Protein AF-0000000082060138 (afdb_homodimer)

Secondary structure (DSSP, 8-state):
--------------------------------------EEEEEEEETTEEEEEEE-SS--EEEEEE--------------PPPPEEEEE-TT-TT-EEEEEEEEETTTTEEEEEEEES-SSS-SS--EEEEEEESSTTSS-PPPEE-HHHHT-SS-EE-SEE-EE--SSSSTT-EEEEEE--GGG-EEEEEEESSTTS--EEEEEEE-BSTTS---TT-B-EEEEEEEE-TTS-EEEEEEETT--SSSEEEEEEESSTTS---GGG-EEEEEEE-SS---EEEEETTEEEEEEE--SSSSEEEEEEEEESSSTT-BPPPEEEEEEEEEEEEEEEE--TTS--EEEEEEEE-SSSTTSEEEEEEEE--S--/--------------------------------------EEEEEEEETTEEEEEEE-SS--EEEEEE-------SS-----PPPPEES---TT-TT-EEEEEEEEETTTTEEEEEEEES-SSS-SS--EEEEEEESSTTSS-PPPEE-HHHHT-SS-EE-SEE-EE--SSSSTT-EEEEEE--GGG-EEEEEEESSTTS--EEEEEEE-BSTTS---TT-B-EEEEEEEE-TTS-EEEEEEETT--SSSEEEEEEESSTTS---GGG-EEEEEEE-SS---EEEEETTEEEEEEE--SSSSEEEEEEEEESSSTT-B---EEEEEEEEEEEEEEEE--TTS--EEEEEEEE-SSSTTSEEEEEEEE--S--

Solvent-accessible surface area (backbone atoms only — not comparable to full-atom values): 38234 Å² total; per-residue (Å²): 134,88,81,85,91,88,76,84,71,82,72,77,81,73,84,80,82,76,82,80,79,78,81,73,77,81,73,74,82,75,73,88,76,66,94,24,58,30,50,44,39,15,32,34,51,49,93,37,23,40,34,36,34,28,44,18,93,69,66,32,25,33,27,34,30,36,30,62,70,63,78,58,88,80,86,79,88,74,82,63,70,48,80,71,43,69,76,47,68,47,53,86,46,82,59,26,62,39,56,18,21,29,34,57,42,80,89,76,50,33,36,38,40,34,33,14,30,32,54,74,71,91,55,105,56,72,46,35,28,34,36,32,42,15,76,60,72,67,76,49,67,48,74,77,39,78,40,30,76,66,42,69,46,73,33,42,32,32,12,36,12,38,29,44,52,39,83,36,60,54,65,57,65,27,36,38,42,39,12,18,39,44,78,35,60,19,7,37,39,27,34,37,16,86,60,86,68,74,49,57,33,65,44,13,50,40,69,16,49,46,38,73,35,84,74,50,82,32,20,48,36,38,28,36,24,20,48,41,67,38,89,81,23,29,36,37,37,42,18,18,24,68,30,37,36,89,41,42,16,35,36,34,37,37,18,76,61,64,41,55,45,35,52,65,63,50,31,43,72,43,78,85,47,33,22,40,46,52,42,41,15,42,38,62,56,96,61,27,33,37,37,32,32,16,57,21,61,74,46,52,21,27,25,27,40,35,39,19,42,43,90,50,66,84,56,66,50,86,66,44,78,76,39,76,42,22,10,38,30,22,13,38,27,64,46,71,55,87,100,46,64,38,32,37,38,40,36,32,19,26,30,88,84,43,25,35,38,36,70,46,77,46,79,44,75,51,60,84,84,115,138,78,80,83,85,81,84,82,77,86,79,92,79,82,82,80,81,75,83,80,76,79,82,73,78,81,74,76,81,76,74,88,78,65,92,22,60,33,49,46,37,15,31,33,51,50,91,36,24,41,33,37,35,27,44,17,93,69,67,30,24,32,27,35,30,36,29,65,72,64,79,62,87,82,85,81,87,74,81,63,71,48,78,71,42,68,75,48,66,47,54,86,46,81,59,26,61,37,57,17,21,28,32,55,42,79,89,76,50,33,36,37,41,33,30,13,31,32,55,75,72,89,54,104,55,72,45,36,28,34,36,32,42,14,78,60,73,67,75,47,67,50,75,77,39,79,41,29,76,66,41,70,48,73,34,42,31,32,11,36,11,38,29,44,51,38,82,36,60,55,66,57,64,26,36,40,42,38,12,19,37,44,77,34,60,19,7,38,40,27,34,36,16,86,60,88,68,76,50,56,32,64,44,13,52,40,68,14,50,45,37,72,34,84,74,50,83,30,20,49,34,37,28,34,24,21,48,40,65,38,88,83,24,30,35,38,36,42,20,18,23,67,29,38,35,87,42,42,16,36,37,35,36,36,19,77,61,63,41,54,44,35,52,66,63,48,31,46,72,44,78,85,47,33,22,43,46,52,42,40,15,41,40,63,56,96,63,27,34,37,36,32,34,16,57,21,60,75,46,54,22,28,25,27,39,34,40,19,40,42,91,50,66,84,56,66,50,87,66,44,77,76,39,76,42,22,10,38,30,24,14,37,29,64,47,71,54,88,99,46,65,39,33,38,38,40,36,33,20,26,30,86,84,42,26,35,38,38,73,49,78,46,79,44,74,50,63,84,85,115

Radius of gyration: 33.24 Å; Cα contacts (8 Å, |Δi|>4): 2089; chains: 2; bounding box: 100×108×86 Å

InterPro domains:
  IPR011040 Sialidase [PF13088] (74-332)
  IPR026856 Sialidase family [PTHR10628] (74-368)
  IPR036278 Sialidase superfamily [SSF50939] (77-366)

Sequence (740 aa):
YLGLDPQAPDGPLSPGICPQAPCCPLVCPLQPAPTAQGVLNLLAPVVSQLLWVRAPAGLRGLRVRSEGHRQSRLSRPGATWSPSSFIVDDGSRVDGLNLGAVVVDRANGSVFLFYALCIHQPQPCVSSTMLIRSRDDGLSWSRPRNLSQEIGLDRFAPGPGLGIQKHYEPRTGRLIVCGHRTLDLDGIYCLLSDDQGENWRLGGALRGIPYGRPKLAHDFNPDECQPYELPDGSLVINARNQNFYHCPCRILARSWDAGETLPPEAVTFDPTLVDPAVAAGAVVTRGLVFFSNPANDTHRMNLTLRWSSAKDPSWWQRPLQVWAGPSGYSSLDVLEPPREPPTLYLIYEKGRSQSIESISLVKISLSGSLYLGLDPQAPDGPLSPGICPQAPCCPLVCPLQPAPTAQGVLNLLAPVVSQLLWVRAPAGLRGLRVRSEGHRQSRLSRPGATWSPSSFIVDDGSRVDGLNLGAVVVDRANGSVFLFYALCIHQPQPCVSSTMLIRSRDDGLSWSRPRNLSQEIGLDRFAPGPGLGIQKHYEPRTGRLIVCGHRTLDLDGIYCLLSDDQGENWRLGGALRGIPYGRPKLAHDFNPDECQPYELPDGSLVINARNQNFYHCPCRILARSWDAGETLPPEAVTFDPTLVDPAVAAGAVVTRGLVFFSNPANDTHRMNLTLRWSSAKDPSWWQRPLQVWAGPSGYSSLDVLEPPREPPTLYLIYEKGRSQSIESISLVKISLSGSL

Organism: Chelonoidis abingdonii (NCBI:txid106734)

Foldseek 3Di:
DDDDDDDDCPDPPPPDPPDPPDPPPPPDPDPDFPQQLWDFAEFADDPQKGFTQTCDPAQAFGWIFGQPPPPPVDDDPPSDTDDIDGPDHQDNDDQAWDAWEWEAQPVQGKIKIWIWGPLDDDDPDFIWIWIWMDRPNPPDIDDIDTCCVQAVDGSWGWARYYWYAFCDDDLHRKIKIWFFHDQLATWIWIWIDSPRPPGIYTAAIDTWPPHNDHDDAQTAGWGRWDWEAFPLRKIWIWTFRQRQHPHQFIKIWIGPHNRNYTDPVRIDTQNQGHAQRARKEWYDDPQKIKIWAQRHSHAQFFIKIWMDGSVDGNDIDDIDGPGGGHWGHKYKYWDDDDPAAIKIKMWTAPDHHHRRRDIDIDIDGPPPPD/DDDDDDDDDDDDDDPDPPDPPDPPPPPDDPPDFDQQLWDFFEFADDPQKGFTQTCDPAQAFGWIFGQPPPPPPDDDPPSDTDDTDGQDHQDNDDQAWDAWEWEAQPVQGKIKIWIWGPLDDDDPDFIFIWIWMDRPNPPDIDDIDTCCVQAVDGSWGWARYYWYAFCDDDLHRKIWTWFFHDQLATWIWIWIDSPRPPGIYTAAIDTWPPHNDHDDAQGAGWGRWDWEAFPLRKIWIWTFRQRQHPHQFIKIWIGPHNRNYTDPVRIDTQNQGHAQRARKEWYDDPQKIKIWAQRHSHAQFFIKIWMDGSVDGNDIDDIDGPGGGHWGHKYKYWDDDDPAAIKIKMWTAPDHHHRRSHIDIDIDGPPPPD

Nearest PDB structures (foldseek):
  8du5-assembly1_B  TM=9.172E-01  e=7.300E-39  Mus musculus
  4nc5-assembly1_A  TM=7.737E-01  e=4.304E-18  Homo sapiens
  7pi2-assembly4_J  TM=4.999E-01  e=1.779E-05  Plasmodium falciparum 3D7
  8an0-assembly1_A  TM=4.804E-01  e=7.717E-05  Mycobacterium tuberculosis H37Rv
  6mpv-assembly1_A  TM=5.357E-01  e=2.234E-04  Plasmodium falciparum 3D7

Structure (mmCIF, N/CA/C/O backbone):
data_AF-0000000082060138-model_v1
#
loop_
_entity.id
_entity.type
_entity.pdbx_description
1 polymer Sialidase-1
#
loop_
_atom_site.group_PDB
_atom_site.id
_atom_site.type_symbol
_atom_site.label_atom_id
_atom_site.label_alt_id
_atom_site.label_comp_id
_atom_site.label_asym_id
_atom_site.label_entity_id
_atom_site.label_seq_id
_atom_site.pdbx_PDB_ins_code
_atom_site.Cartn_x
_atom_site.Cartn_y
_atom_site.Cartn_z
_atom_site.occupancy
_atom_site.B_iso_or_equiv
_atom_site.auth_seq_id
_atom_site.auth_comp_id
_atom_site.auth_asym_id
_atom_site.auth_atom_id
_atom_site.pdbx_PDB_model_num
ATOM 1 N N . TYR A 1 1 ? -35.281 39.844 -51.938 1 17.16 1 TYR A N 1
ATOM 2 C CA . TYR A 1 1 ? -35.688 41.219 -51.781 1 17.16 1 TYR A CA 1
ATOM 3 C C . TYR A 1 1 ? -35.438 41.719 -50.344 1 17.16 1 TYR A C 1
ATOM 5 O O . TYR A 1 1 ? -34.938 42.812 -50.156 1 17.16 1 TYR A O 1
ATOM 13 N N . LEU A 1 2 ? -36.281 41.156 -49.469 1 16.66 2 LEU A N 1
ATOM 14 C CA . LEU A 1 2 ? -37.031 42.031 -48.562 1 16.66 2 LEU A CA 1
ATOM 15 C C . LEU A 1 2 ? -36.094 42.781 -47.625 1 16.66 2 LEU A C 1
ATOM 17 O O . LEU A 1 2 ? -35.031 42.281 -47.312 1 16.66 2 LEU A O 1
ATOM 21 N N . GLY A 1 3 ? -36.625 43.75 -46.969 1 16.3 3 GLY A N 1
ATOM 22 C CA . GLY A 1 3 ? -36.531 45.125 -46.5 1 16.3 3 GLY A CA 1
ATOM 23 C C . GLY A 1 3 ? -35.812 45.281 -45.188 1 16.3 3 GLY A C 1
ATOM 24 O O . GLY A 1 3 ? -34.875 46.094 -45.062 1 16.3 3 GLY A O 1
ATOM 25 N N . LEU A 1 4 ? -36.562 45.094 -44.031 1 16.83 4 LEU A N 1
ATOM 26 C CA . LEU A 1 4 ? -36.875 46.156 -43.094 1 16.83 4 LEU A CA 1
ATOM 27 C C . LEU A 1 4 ? -35.688 46.438 -42.156 1 16.83 4 LEU A C 1
ATOM 29 O O . LEU A 1 4 ? -34.781 45.594 -42.031 1 16.83 4 LEU A O 1
ATOM 33 N N . ASP A 1 5 ? -35.969 46.938 -40.875 1 17.44 5 ASP A N 1
ATOM 34 C CA . ASP A 1 5 ? -35.844 48.188 -40.188 1 17.44 5 ASP A CA 1
ATOM 35 C C . ASP A 1 5 ? -34.625 48.188 -39.25 1 17.44 5 ASP A C 1
ATOM 37 O O . ASP A 1 5 ? -34.094 47.125 -38.906 1 17.44 5 ASP A O 1
ATOM 41 N N . PRO A 1 6 ? -34.719 48.969 -37.969 1 19.34 6 PRO A N 1
ATOM 42 C CA . PRO A 1 6 ? -34.031 50.125 -37.469 1 19.34 6 PRO A CA 1
ATOM 43 C C . PRO A 1 6 ? -32.906 49.781 -36.5 1 19.34 6 PRO A C 1
ATOM 45 O O . PRO A 1 6 ? -31.766 50.25 -36.656 1 19.34 6 PRO A O 1
ATOM 48 N N . GLN A 1 7 ? -33.312 49.344 -35.188 1 16.16 7 GLN A N 1
ATOM 49 C CA . GLN A 1 7 ? -33.25 50.25 -34.031 1 16.16 7 GLN A CA 1
ATOM 50 C C . GLN A 1 7 ? -31.906 50.094 -33.312 1 16.16 7 GLN A C 1
ATOM 52 O O . GLN A 1 7 ? -31.297 51.094 -32.938 1 16.16 7 GLN A O 1
ATOM 57 N N . ALA A 1 8 ? -31.672 48.906 -32.5 1 18.36 8 ALA A N 1
ATOM 58 C CA . ALA A 1 8 ? -31.609 49.031 -31.031 1 18.36 8 ALA A CA 1
ATOM 59 C C . ALA A 1 8 ? -30.281 49.625 -30.594 1 18.36 8 ALA A C 1
ATOM 61 O O . ALA A 1 8 ? -29.219 49.188 -31.047 1 18.36 8 ALA A O 1
ATOM 62 N N . PRO A 1 9 ? -30.219 50.812 -29.781 1 19.16 9 PRO A N 1
ATOM 63 C CA . PRO A 1 9 ? -29.125 51.719 -29.5 1 19.16 9 PRO A CA 1
ATOM 64 C C . PRO A 1 9 ? -28.047 51.125 -28.609 1 19.16 9 PRO A C 1
ATOM 66 O O . PRO A 1 9 ? -27.125 51.812 -28.188 1 19.16 9 PRO A O 1
ATOM 69 N N . ASP A 1 10 ? -27.812 49.812 -28.594 1 20.05 10 ASP A N 1
ATOM 70 C CA . ASP A 1 10 ? -27.344 49.375 -27.297 1 20.05 10 ASP A CA 1
ATOM 71 C C . ASP A 1 10 ? -26.047 50.094 -26.891 1 20.05 10 ASP A C 1
ATOM 73 O O . ASP A 1 10 ? -25.047 50.031 -27.625 1 20.05 10 ASP A O 1
ATOM 77 N N . GLY A 1 11 ? -26.219 51.219 -26.172 1 19.11 11 GLY A N 1
ATOM 78 C CA . GLY A 1 11 ? -25.234 52.188 -25.703 1 19.11 11 GLY A CA 1
ATOM 79 C C . GLY A 1 11 ? -24.062 51.562 -24.984 1 19.11 11 GLY A C 1
ATOM 80 O O . GLY A 1 11 ? -24.156 50.406 -24.531 1 19.11 11 GLY A O 1
ATOM 81 N N . PRO A 1 12 ? -22.797 52.031 -25.172 1 21.45 12 PRO A N 1
ATOM 82 C CA . PRO A 1 12 ? -21.422 51.656 -24.859 1 21.45 12 PRO A CA 1
ATOM 83 C C . PRO A 1 12 ? -21.109 51.719 -23.359 1 21.45 12 PRO A C 1
ATOM 85 O O . PRO A 1 12 ? -19.953 51.594 -22.969 1 21.45 12 PRO A O 1
ATOM 88 N N . LEU A 1 13 ? -22.141 51.375 -22.406 1 21.03 13 LEU A N 1
ATOM 89 C CA . LEU A 1 13 ? -21.844 51.969 -21.109 1 21.03 13 LEU A CA 1
ATOM 90 C C . LEU A 1 13 ? -20.406 51.688 -20.688 1 21.03 13 LEU A C 1
ATOM 92 O O . LEU A 1 13 ? -19.938 50.562 -20.828 1 21.03 1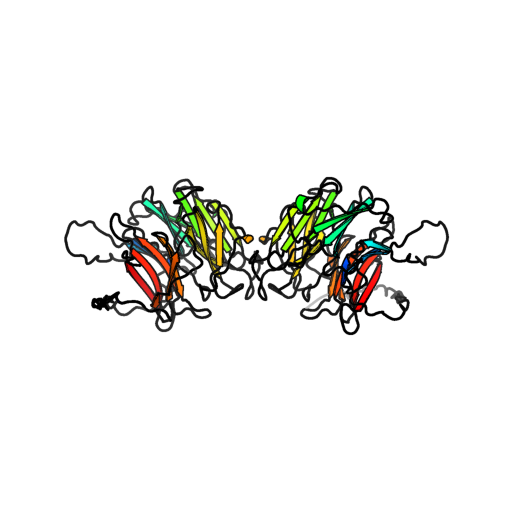3 LEU A O 1
ATOM 96 N N . SER A 1 14 ? -19.5 52.719 -20.469 1 19.16 14 SER A N 1
ATOM 97 C CA . SER A 1 14 ? -18.094 52.969 -20.156 1 19.16 14 SER A CA 1
ATOM 98 C C . SER A 1 14 ? -17.766 52.531 -18.734 1 19.16 14 SER A C 1
ATOM 100 O O . SER A 1 14 ? -17.734 53.344 -17.812 1 19.16 14 SER A O 1
ATOM 102 N N . PRO A 1 15 ? -18.125 51.312 -18.156 1 23.41 15 PRO A N 1
ATOM 103 C CA . PRO A 1 15 ? -18.062 51.375 -16.703 1 23.41 15 PRO A CA 1
ATOM 104 C C . PRO A 1 15 ? -16.688 51.844 -16.203 1 23.41 15 PRO A C 1
ATOM 106 O O . PRO A 1 15 ? -15.688 51.719 -16.906 1 23.41 15 PRO A O 1
ATOM 109 N N . GLY A 1 16 ? -16.594 52.844 -15.227 1 19.84 16 GLY A N 1
ATOM 110 C CA . GLY A 1 16 ? -15.625 53.562 -14.422 1 19.84 16 GLY A CA 1
ATOM 111 C C . GLY A 1 16 ? -14.703 52.656 -13.641 1 19.84 16 GLY A C 1
ATOM 112 O O . GLY A 1 16 ? -15.148 51.656 -13.07 1 19.84 16 GLY A O 1
ATOM 113 N N . ILE A 1 17 ? -13.312 52.562 -13.891 1 21.61 17 ILE A N 1
ATOM 114 C CA . ILE A 1 17 ? -12.117 51.875 -13.453 1 21.61 17 ILE A CA 1
ATOM 115 C C . ILE A 1 17 ? -11.852 52.156 -11.977 1 21.61 17 ILE A C 1
ATOM 117 O O . ILE A 1 17 ? -11.555 53.281 -11.609 1 21.61 17 ILE A O 1
ATOM 121 N N . CYS A 1 18 ? -12.742 51.781 -10.977 1 21.67 18 CYS A N 1
ATOM 122 C CA . CYS A 1 18 ? -12.391 52.188 -9.625 1 21.67 18 CYS A CA 1
ATOM 123 C C . CYS A 1 18 ? -10.953 51.812 -9.289 1 21.67 18 CYS A C 1
ATOM 125 O O . CYS A 1 18 ? -10.477 50.75 -9.664 1 21.67 18 CYS A O 1
ATOM 127 N N . PRO A 1 19 ? -10.094 52.812 -8.82 1 21.5 19 PRO A N 1
ATOM 128 C CA . PRO A 1 19 ? -8.672 52.719 -8.477 1 21.5 19 PRO A CA 1
ATOM 129 C C . PRO A 1 19 ? -8.383 51.688 -7.379 1 21.5 19 PRO A C 1
ATOM 131 O O . PRO A 1 19 ? -9.102 51.656 -6.379 1 21.5 19 PRO A O 1
ATOM 134 N N . GLN A 1 20 ? -7.914 50.5 -7.691 1 20.61 20 GLN A N 1
ATOM 135 C CA . GLN A 1 20 ? -7.539 49.406 -6.809 1 20.61 20 GLN A CA 1
ATOM 136 C C . GLN A 1 20 ? -6.5 49.844 -5.785 1 20.61 20 GLN A C 1
ATOM 138 O O . GLN A 1 20 ? -5.418 50.312 -6.152 1 20.61 20 GLN A O 1
ATOM 143 N N . ALA A 1 21 ? -6.859 50.406 -4.562 1 23.55 21 ALA A N 1
ATOM 144 C CA . ALA A 1 21 ? -5.945 50.844 -3.51 1 23.55 21 ALA A CA 1
ATOM 145 C C . ALA A 1 21 ? -4.949 49.75 -3.168 1 23.55 21 ALA A C 1
ATOM 147 O O . ALA A 1 21 ? -5.316 48.562 -3.092 1 23.55 21 ALA A O 1
ATOM 148 N N . PRO A 1 22 ? -3.584 49.938 -3.275 1 24.55 22 PRO A N 1
ATOM 149 C CA . PRO A 1 22 ? -2.449 49.062 -3.025 1 24.55 22 PRO A CA 1
ATOM 150 C C . PRO A 1 22 ? -2.363 48.594 -1.568 1 24.55 22 PRO A C 1
ATOM 152 O O . PRO A 1 22 ? -2.48 49.406 -0.656 1 24.55 22 PRO A O 1
ATOM 155 N N . CYS A 1 23 ? -2.992 47.562 -1.108 1 22.14 23 CYS A N 1
ATOM 156 C CA . CYS A 1 23 ? -2.855 47.062 0.259 1 22.14 23 CYS A CA 1
ATOM 157 C C . CYS A 1 23 ? -1.388 46.938 0.64 1 22.14 23 CYS A C 1
ATOM 159 O O . CYS A 1 23 ? -0.656 46.156 0.017 1 22.14 23 CYS A O 1
ATOM 161 N N . CYS A 1 24 ? -0.645 47.969 1.013 1 21.02 24 CYS A N 1
ATOM 162 C CA . CYS A 1 24 ? 0.744 47.969 1.46 1 21.02 24 CYS A CA 1
ATOM 163 C C . CYS A 1 24 ? 0.945 47 2.627 1 21.02 24 CYS A C 1
ATOM 165 O O . CYS A 1 24 ? 0.271 47.125 3.652 1 21.02 24 CYS A O 1
ATOM 167 N N . PRO A 1 25 ? 1.435 45.812 2.449 1 25.62 25 PRO A N 1
ATOM 168 C CA . PRO A 1 25 ? 1.792 44.938 3.568 1 25.62 25 PRO A CA 1
ATOM 169 C C . PRO A 1 25 ? 2.814 45.562 4.508 1 25.62 25 PRO A C 1
ATOM 171 O O . PRO A 1 25 ? 3.844 46.062 4.055 1 25.62 25 PRO A O 1
ATOM 174 N N . LEU A 1 26 ? 2.41 46.312 5.438 1 23.03 26 LEU A N 1
ATOM 175 C CA . LEU A 1 26 ? 3.34 46.844 6.422 1 23.03 26 LEU A CA 1
ATOM 176 C C . LEU A 1 26 ? 4.238 45.75 6.984 1 23.03 26 LEU A C 1
ATOM 178 O O . LEU A 1 26 ? 3.752 44.812 7.633 1 23.03 26 LEU A O 1
ATOM 182 N N . VAL A 1 27 ? 5.391 45.438 6.363 1 25.67 27 VAL A N 1
ATOM 183 C CA . VAL A 1 27 ? 6.469 44.562 6.82 1 25.67 27 VAL A CA 1
ATOM 184 C C . VAL A 1 27 ? 7.199 45.219 7.992 1 25.67 27 VAL A C 1
ATOM 186 O O . VAL A 1 27 ? 7.77 46.281 7.848 1 25.67 27 VAL A O 1
ATOM 189 N N . CYS A 1 28 ? 6.738 45.156 9.164 1 24.16 28 CYS A N 1
ATOM 190 C CA . CYS A 1 28 ? 7.574 45.656 10.25 1 24.16 28 CYS A CA 1
ATOM 191 C C . CYS A 1 28 ? 8.953 45.031 10.219 1 24.16 28 CYS A C 1
ATOM 193 O O . CYS A 1 28 ? 9.078 43.812 10.047 1 24.16 28 CYS A O 1
ATOM 195 N N . PRO A 1 29 ? 10.016 45.75 10.039 1 26.64 29 PRO A N 1
ATOM 196 C CA . PRO A 1 29 ? 11.414 45.312 9.984 1 26.64 29 PRO A CA 1
ATOM 197 C C . PRO A 1 29 ? 11.852 44.562 11.242 1 26.64 29 PRO A C 1
ATOM 199 O O . PRO A 1 29 ? 11.797 45.094 12.344 1 26.64 29 PRO A O 1
ATOM 202 N N . LEU A 1 30 ? 11.547 43.219 11.383 1 26.31 30 LEU A N 1
ATOM 203 C CA . LEU A 1 30 ? 12.148 42.5 12.5 1 26.31 30 LEU A CA 1
ATOM 204 C C . LEU A 1 30 ? 13.664 42.625 12.469 1 26.31 30 LEU A C 1
ATOM 206 O O . LEU A 1 30 ? 14.266 42.688 11.398 1 26.31 30 LEU A O 1
ATOM 210 N N . GLN A 1 31 ? 14.211 43.156 13.539 1 26.14 31 GLN A N 1
ATOM 211 C CA . GLN A 1 31 ? 15.633 43.25 13.852 1 26.14 31 GLN A CA 1
ATOM 212 C C . GLN A 1 31 ? 16.375 41.969 13.469 1 26.14 31 GLN A C 1
ATOM 214 O O . GLN A 1 31 ? 15.781 40.906 13.383 1 26.14 31 GLN A O 1
ATOM 219 N N . PRO A 1 32 ? 17.797 42.094 13.344 1 29.38 32 PRO A N 1
ATOM 220 C CA . PRO A 1 32 ? 18.812 41.188 12.836 1 29.38 32 PRO A CA 1
ATOM 221 C C . PRO A 1 32 ? 18.75 39.812 13.516 1 29.38 32 PRO A C 1
ATOM 223 O O . PRO A 1 32 ? 18.672 39.719 14.742 1 29.38 32 PRO A O 1
ATOM 226 N N . ALA A 1 33 ? 18.266 38.781 12.742 1 29.28 33 ALA A N 1
ATOM 227 C CA . ALA A 1 33 ? 17.969 37.375 13 1 29.28 33 ALA A CA 1
ATOM 228 C C . ALA A 1 33 ? 19.219 36.656 13.492 1 29.28 33 ALA A C 1
ATOM 230 O O . ALA A 1 33 ? 20.25 36.656 12.82 1 29.28 33 ALA A O 1
ATOM 231 N N . PRO A 1 34 ? 19.328 36.531 14.836 1 27.7 34 PRO A N 1
ATOM 232 C CA . PRO A 1 34 ? 20.406 35.594 15.164 1 27.7 34 PRO A CA 1
ATOM 233 C C . PRO A 1 34 ? 20.266 34.25 14.414 1 27.7 34 PRO A C 1
ATOM 235 O O . PRO A 1 34 ? 19.188 33.938 13.883 1 27.7 34 PRO A O 1
ATOM 238 N N . THR A 1 35 ? 21.359 33.438 14.273 1 26.62 35 THR A N 1
ATOM 239 C CA . THR A 1 35 ? 21.703 32.219 13.562 1 26.62 35 THR A CA 1
ATOM 240 C C . THR A 1 35 ? 20.688 31.109 13.859 1 26.62 35 THR A C 1
ATOM 242 O O . THR A 1 35 ? 20.609 30.609 14.984 1 26.62 35 THR A O 1
ATOM 245 N N . ALA A 1 36 ? 19.5 31.203 13.195 1 27.58 36 ALA A N 1
ATOM 246 C CA . ALA A 1 36 ? 18.156 30.625 13.328 1 27.58 36 ALA A CA 1
ATOM 247 C C . ALA A 1 36 ? 18.141 29.156 12.898 1 27.58 36 ALA A C 1
ATOM 249 O O . ALA A 1 36 ? 17.719 28.828 11.789 1 27.58 36 ALA A O 1
ATOM 250 N N . GLN A 1 37 ? 19.109 28.344 13.148 1 26.58 37 GLN A N 1
ATOM 251 C CA . GLN A 1 37 ? 18.953 27.078 12.438 1 26.58 37 GLN A CA 1
ATOM 252 C C . GLN A 1 37 ? 17.734 26.312 12.938 1 26.58 37 GLN A C 1
ATOM 254 O O . GLN A 1 37 ? 17.609 25.094 12.719 1 26.58 37 GLN A O 1
ATOM 259 N N . GLY A 1 38 ? 16.828 26.859 13.906 1 27.39 38 GLY A N 1
ATOM 260 C CA . GLY A 1 38 ? 15.953 25.891 14.562 1 27.39 38 GLY A CA 1
ATOM 261 C C . GLY A 1 38 ? 14.742 25.516 13.734 1 27.39 38 GLY A C 1
ATOM 262 O O . GLY A 1 38 ? 14.375 26.234 12.805 1 27.39 38 GLY A O 1
ATOM 263 N N . VAL A 1 39 ? 14.492 24.219 13.539 1 27.98 39 VAL A N 1
ATOM 264 C CA . VAL A 1 39 ? 13.383 23.625 12.789 1 27.98 39 VAL A CA 1
ATOM 265 C C . VAL A 1 39 ? 12.055 24.062 13.414 1 27.98 39 VAL A C 1
ATOM 267 O O . VAL A 1 39 ? 11.867 23.938 14.625 1 27.98 39 VAL A O 1
ATOM 270 N N . LEU A 1 40 ? 11.352 25.094 12.875 1 28.77 40 LEU A N 1
ATOM 271 C CA . LEU A 1 40 ? 10.086 25.688 13.305 1 28.77 40 LEU A CA 1
ATOM 272 C C . LEU A 1 40 ? 8.922 24.766 12.977 1 28.77 40 LEU A C 1
ATOM 274 O O . LEU A 1 40 ? 8.68 24.438 11.805 1 28.77 40 LEU A O 1
ATOM 278 N N . ASN A 1 41 ? 8.641 23.719 13.789 1 29.03 41 ASN A N 1
ATOM 279 C CA . ASN A 1 41 ? 7.59 22.859 13.25 1 29.03 41 ASN A CA 1
ATOM 280 C C . ASN A 1 41 ? 6.207 23.484 13.43 1 29.03 41 ASN A C 1
ATOM 282 O O . ASN A 1 41 ? 5.41 23.516 12.5 1 29.03 41 ASN A O 1
ATOM 286 N N . LEU A 1 42 ? 5.684 23.391 14.812 1 29 42 LEU A N 1
ATOM 287 C CA . LEU A 1 42 ? 4.254 23.172 15.016 1 29 42 LEU A CA 1
ATOM 288 C C . LEU A 1 42 ? 3.545 24.484 15.328 1 29 42 LEU A C 1
ATOM 290 O O . LEU A 1 42 ? 4.004 25.266 16.172 1 29 42 LEU A O 1
ATOM 294 N N . LEU A 1 43 ? 2.898 25.25 14.344 1 30.41 43 LEU A N 1
ATOM 295 C CA . LEU A 1 43 ? 2.129 26.422 14.742 1 30.41 43 LEU A CA 1
ATOM 296 C C . LEU A 1 43 ? 0.645 26.094 14.852 1 30.41 43 LEU A C 1
ATOM 298 O O . LEU A 1 43 ? 0.074 25.469 13.953 1 30.41 43 LEU A O 1
ATOM 302 N N . ALA A 1 44 ? 0.088 25.688 16.016 1 31.14 44 ALA A N 1
ATOM 303 C CA . ALA A 1 44 ? -1.371 25.75 16.062 1 31.14 44 ALA A CA 1
ATOM 304 C C . ALA A 1 44 ? -1.85 27.078 16.625 1 31.14 44 ALA A C 1
ATOM 306 O O . ALA A 1 44 ? -1.47 27.469 17.734 1 31.14 44 ALA A O 1
ATOM 307 N N . PRO A 1 45 ? -2.379 27.969 15.773 1 30.84 45 PRO A N 1
ATOM 308 C CA . PRO A 1 45 ? -2.934 29.188 16.359 1 30.84 45 PRO A CA 1
ATOM 309 C C . PRO A 1 45 ? -4.195 28.922 17.188 1 30.84 45 PRO A C 1
ATOM 311 O O . PRO A 1 45 ? -5.148 28.328 16.672 1 30.84 45 PRO A O 1
ATOM 314 N N . VAL A 1 46 ? -4.223 28.453 18.391 1 31.27 46 VAL A N 1
ATOM 315 C CA . VAL A 1 46 ? -5.461 28.688 19.125 1 31.27 46 VAL A CA 1
ATOM 316 C C . VAL A 1 46 ? -5.703 30.188 19.281 1 31.27 46 VAL A C 1
ATOM 318 O O . VAL A 1 46 ? -4.797 31 19.047 1 31.27 46 VAL A O 1
ATOM 321 N N . VAL A 1 47 ? -6.707 30.594 20.156 1 31.55 47 VAL A N 1
ATOM 322 C CA . VAL A 1 47 ? -6.809 32.031 20.375 1 31.55 47 VAL A CA 1
ATOM 323 C C . VAL A 1 47 ? -5.426 32.656 20.266 1 31.55 47 VAL A C 1
ATOM 325 O O . VAL A 1 47 ? -5.055 33.188 19.219 1 31.55 47 VAL A O 1
ATOM 328 N N . SER A 1 48 ? -4.949 33.5 21.344 1 33.41 48 SER A N 1
ATOM 329 C CA . SER A 1 48 ? -3.836 34.406 21.484 1 33.41 48 SER A CA 1
ATOM 330 C C . SER A 1 48 ? -2.496 33.688 21.453 1 33.41 48 SER A C 1
ATOM 332 O O . SER A 1 48 ? -1.451 34.281 21.719 1 33.41 48 SER A O 1
ATOM 334 N N . GLN A 1 49 ? -2.562 32.344 21.438 1 33.59 49 GLN A N 1
ATOM 335 C CA . GLN A 1 49 ? -1.234 31.797 21.703 1 33.59 49 GLN A CA 1
ATOM 336 C C . GLN A 1 49 ? -0.696 31.031 20.5 1 33.59 49 GLN A C 1
ATOM 338 O O . GLN A 1 49 ? -1.45 30.344 19.812 1 33.59 49 GLN A O 1
ATOM 343 N N . LEU A 1 50 ? 0.255 31.688 19.953 1 40.38 50 LEU A N 1
ATOM 344 C CA . LEU A 1 50 ? 1.02 30.938 18.953 1 40.38 50 LEU A CA 1
ATOM 345 C C . LEU A 1 50 ? 2.021 30.016 19.625 1 40.38 50 LEU A C 1
ATOM 347 O O . LEU A 1 50 ? 2.809 30.438 20.469 1 40.38 50 LEU A O 1
ATOM 351 N N . LEU A 1 51 ? 1.646 28.734 19.703 1 38.06 51 LEU A N 1
ATOM 352 C CA . LEU A 1 51 ? 2.592 27.75 20.234 1 38.06 51 LEU A CA 1
ATOM 353 C C . LEU A 1 51 ? 3.529 27.25 19.141 1 38.06 51 LEU A C 1
ATOM 355 O O . LEU A 1 51 ? 3.08 26.906 18.047 1 38.06 51 LEU A O 1
ATOM 359 N N . TRP A 1 52 ? 4.793 27.734 19.297 1 40.94 52 TRP A N 1
ATOM 360 C CA . TRP A 1 52 ? 5.773 27.266 18.328 1 40.94 52 TRP A CA 1
ATOM 361 C C . TRP A 1 52 ? 6.797 26.344 19 1 40.94 52 TRP A C 1
ATOM 363 O O . TRP A 1 52 ? 7.242 26.625 20.109 1 40.94 52 TRP A O 1
ATOM 373 N N . VAL A 1 53 ? 6.938 25.125 18.375 1 39.34 53 VAL A N 1
ATOM 374 C CA . VAL A 1 53 ? 7.938 24.203 18.891 1 39.34 53 VAL A CA 1
ATOM 375 C C . VAL A 1 53 ? 9.172 24.219 17.984 1 39.34 53 VAL A C 1
ATOM 377 O O . VAL A 1 53 ? 9.055 24.109 16.766 1 39.34 53 VAL A O 1
ATOM 380 N N . ARG A 1 54 ? 10.281 24.891 18.438 1 38.41 54 ARG A N 1
ATOM 381 C CA . ARG A 1 54 ? 11.5 24.875 17.641 1 38.41 54 ARG A CA 1
ATOM 382 C C . ARG A 1 54 ? 12.547 23.953 18.25 1 38.41 54 ARG A C 1
ATOM 384 O O . ARG A 1 54 ? 12.742 23.953 19.469 1 38.41 54 ARG A O 1
ATOM 391 N N . ALA A 1 55 ? 12.898 22.828 17.531 1 37.12 55 ALA A N 1
ATOM 392 C CA . ALA A 1 55 ? 14.094 22.094 17.953 1 37.12 55 ALA A CA 1
ATOM 393 C C . ALA A 1 55 ? 15.359 22.766 17.438 1 37.12 55 ALA A C 1
ATOM 395 O O . ALA A 1 55 ? 15.711 22.641 16.25 1 37.12 55 ALA A O 1
ATOM 396 N N . PRO A 1 56 ? 15.633 24.016 17.625 1 33.31 56 PRO A N 1
ATOM 397 C CA . PRO A 1 56 ? 16.938 24.438 17.094 1 33.31 56 PRO A CA 1
ATOM 398 C C . PRO A 1 56 ? 18.094 23.625 17.656 1 33.31 56 PRO A C 1
ATOM 400 O O . PRO A 1 56 ? 17.969 23.016 18.719 1 33.31 56 PRO A O 1
ATOM 403 N N . ALA A 1 57 ? 19.172 23.469 16.75 1 32.81 57 ALA A N 1
ATOM 404 C CA . ALA A 1 57 ? 20.531 23.359 17.25 1 32.81 57 ALA A CA 1
ATOM 405 C C . ALA A 1 57 ? 20.859 24.469 18.234 1 32.81 57 ALA A C 1
ATOM 407 O O . ALA A 1 57 ? 21.031 25.625 17.828 1 32.81 57 ALA A O 1
ATOM 408 N N . GLY A 1 58 ? 20.203 24.578 19.406 1 33.84 58 GLY A N 1
ATOM 409 C CA . GLY A 1 58 ? 20.484 25.297 20.641 1 33.84 58 GLY A CA 1
ATOM 410 C C . GLY A 1 58 ? 19.234 25.641 21.422 1 33.84 58 GLY A C 1
ATOM 411 O O . GLY A 1 58 ? 19.281 25.766 22.656 1 33.84 58 GLY A O 1
ATOM 412 N N . LEU A 1 59 ? 18.344 26.516 20.938 1 32.03 59 LEU A N 1
ATOM 413 C CA . LEU A 1 59 ? 17.219 26.875 21.781 1 32.03 59 LEU A CA 1
ATOM 414 C C . LEU A 1 59 ? 16.141 25.812 21.734 1 32.03 59 LEU A C 1
ATOM 416 O O . LEU A 1 59 ? 15.523 25.578 20.688 1 32.03 59 LEU A O 1
ATOM 420 N N . ARG A 1 60 ? 16.344 24.719 22.438 1 36.41 60 ARG A N 1
ATOM 421 C CA . ARG A 1 60 ? 15.734 23.406 22.703 1 36.41 60 ARG A CA 1
ATOM 422 C C . ARG A 1 60 ? 14.508 23.547 23.594 1 36.41 60 ARG A C 1
ATOM 424 O O . ARG A 1 60 ? 14.633 23.625 24.812 1 36.41 60 ARG A O 1
ATOM 431 N N . GLY A 1 61 ? 13.477 24.172 23.031 1 37.97 61 GLY A N 1
ATOM 432 C CA . GLY A 1 61 ? 12.266 24.078 23.828 1 37.97 61 GLY A CA 1
ATOM 433 C C . GLY A 1 61 ? 11.008 24.422 23.062 1 37.97 61 GLY A C 1
ATOM 434 O O . GLY A 1 61 ? 11.086 24.906 21.938 1 37.97 61 GLY A O 1
ATOM 435 N N . LEU A 1 62 ? 9.969 23.828 23.5 1 40.5 62 LEU A N 1
ATOM 436 C CA . LEU A 1 62 ? 8.633 24.188 23.031 1 40.5 62 LEU A CA 1
ATOM 437 C C . LEU A 1 62 ? 8.266 25.594 23.469 1 40.5 62 LEU A C 1
ATOM 439 O O . LEU A 1 62 ? 8.328 25.906 24.656 1 40.5 62 LEU A O 1
ATOM 443 N N . ARG A 1 63 ? 8.406 26.562 22.562 1 37.16 63 ARG A N 1
ATOM 444 C CA . ARG A 1 63 ? 8.016 27.906 22.938 1 37.16 63 ARG A CA 1
ATOM 445 C C . ARG A 1 63 ? 6.613 28.234 22.438 1 37.16 63 ARG A C 1
ATOM 447 O O . ARG A 1 63 ? 6.188 27.75 21.391 1 37.16 63 ARG A O 1
ATOM 454 N N . VAL A 1 64 ? 5.816 28.469 23.422 1 38.59 64 VAL A N 1
ATOM 455 C CA . VAL A 1 64 ? 4.504 29.016 23.109 1 38.59 64 VAL A CA 1
ATOM 456 C C . VAL A 1 64 ? 4.559 30.547 23.141 1 38.59 64 VAL A C 1
ATOM 458 O O . VAL A 1 64 ? 5.195 31.125 24.031 1 38.59 64 VAL A O 1
ATOM 461 N N . ARG A 1 65 ? 4.496 31.219 22.047 1 36.5 65 ARG A N 1
ATOM 462 C CA . ARG A 1 65 ? 4.219 32.656 22.141 1 36.5 65 ARG A CA 1
ATOM 463 C C . ARG A 1 65 ? 2.721 32.906 22.125 1 36.5 65 ARG A C 1
ATOM 465 O O . ARG A 1 65 ? 1.985 32.312 21.328 1 36.5 65 ARG A O 1
ATOM 472 N N . SER A 1 66 ? 2.229 33.25 23.328 1 31.94 66 SER A N 1
ATOM 473 C CA . SER A 1 66 ? 0.834 33.656 23.438 1 31.94 66 SER A CA 1
ATOM 474 C C . SER A 1 66 ? 0.659 35.125 23.062 1 31.94 66 SER A C 1
ATOM 476 O O . SER A 1 66 ? 1.531 35.938 23.344 1 31.94 66 SER A O 1
ATOM 478 N N . GLU A 1 67 ? 0.036 35.406 22 1 33.44 67 GLU A N 1
ATOM 479 C CA . GLU A 1 67 ? -0.514 36.75 21.969 1 33.44 67 GLU A CA 1
ATOM 480 C C . GLU A 1 67 ? -1.69 36.906 22.938 1 33.44 67 GLU A C 1
ATOM 482 O O . GLU A 1 67 ? -2.66 36.125 22.844 1 33.44 67 GLU A O 1
ATOM 487 N N . GLY A 1 68 ? -1.413 37.094 24.094 1 30 68 GLY A N 1
ATOM 488 C CA . GLY A 1 68 ? -2.479 37.469 25 1 30 68 GLY A CA 1
ATOM 489 C C . GLY A 1 68 ? -3.332 38.625 24.469 1 30 68 GLY A C 1
ATOM 490 O O . GLY A 1 68 ? -2.818 39.688 24.141 1 30 68 GLY A O 1
ATOM 491 N N . HIS A 1 69 ? -4.363 38.219 23.703 1 30.05 69 HIS A N 1
ATOM 492 C CA . HIS A 1 69 ? -5.41 39.219 23.75 1 30.05 69 HIS A CA 1
ATOM 493 C C . HIS A 1 69 ? -5.836 39.5 25.188 1 30.05 69 HIS A C 1
ATOM 495 O O . HIS A 1 69 ? -6.566 38.719 25.781 1 30.05 69 HIS A O 1
ATOM 501 N N . ARG A 1 70 ? -5.008 39.938 26.031 1 28.48 70 ARG A N 1
ATOM 502 C CA . ARG A 1 70 ? -5.691 40.625 27.109 1 28.48 70 ARG A CA 1
ATOM 503 C C . ARG A 1 70 ? -6.832 41.5 26.578 1 28.48 70 ARG A C 1
ATOM 505 O O . ARG A 1 70 ? -6.633 42.312 25.672 1 28.48 70 ARG A O 1
ATOM 512 N N . GLN A 1 71 ? -8.023 40.969 26.672 1 28.44 71 GLN A N 1
ATOM 513 C CA . GLN A 1 71 ? -9.086 41.969 26.891 1 28.44 71 GLN A CA 1
ATOM 514 C C . GLN A 1 71 ? -8.609 43.094 27.781 1 28.44 71 GLN A C 1
ATOM 516 O O . GLN A 1 71 ? -8.766 43.031 29.016 1 28.44 71 GLN A O 1
ATOM 521 N N . SER A 1 72 ? -7.484 43.562 28.016 1 25.81 72 SER A N 1
ATOM 522 C CA . SER A 1 72 ? -7.77 44.938 28.453 1 25.81 72 SER A CA 1
ATOM 523 C C . SER A 1 72 ? -8.773 45.594 27.516 1 25.81 72 SER A C 1
ATOM 525 O O . SER A 1 72 ? -8.852 45.25 26.328 1 25.81 72 SER A O 1
ATOM 527 N N . ARG A 1 73 ? -9.945 46.188 27.984 1 27.39 73 ARG A N 1
ATOM 528 C CA . ARG A 1 73 ? -10.844 47.188 27.422 1 27.39 73 ARG A CA 1
ATOM 529 C C . ARG A 1 73 ? -10.148 47.969 26.312 1 27.39 73 ARG A C 1
ATOM 531 O O . ARG A 1 73 ? -10.773 48.812 25.672 1 27.39 73 ARG A O 1
ATOM 538 N N . LEU A 1 74 ? -8.914 48.656 26.703 1 26.89 74 LEU A N 1
ATOM 539 C CA . LEU A 1 74 ? -8.68 49.906 25.984 1 26.89 74 LEU A CA 1
ATOM 540 C C . LEU A 1 74 ? -8.594 49.656 24.484 1 26.89 74 LEU A C 1
ATOM 542 O O . LEU A 1 74 ? -8.328 48.531 24.047 1 26.89 74 LEU A O 1
ATOM 546 N N . SER A 1 75 ? -8.383 50.75 23.484 1 28.95 75 SER A N 1
ATOM 547 C CA . SER A 1 75 ? -8.484 51.469 22.219 1 28.95 75 SER A CA 1
ATOM 548 C C . SER A 1 75 ? -7.582 50.844 21.156 1 28.95 75 SER A C 1
ATOM 550 O O . SER A 1 75 ? -7.891 50.906 19.969 1 28.95 75 SER A O 1
ATOM 552 N N . ARG A 1 76 ? -6.062 50.938 21.234 1 34.22 76 ARG A N 1
ATOM 553 C CA . ARG A 1 76 ? -5.324 50.969 19.984 1 34.22 76 ARG A CA 1
ATOM 554 C C . ARG A 1 76 ? -5.043 49.562 19.484 1 34.22 76 ARG A C 1
ATOM 556 O O . ARG A 1 76 ? -4.75 48.656 20.266 1 34.22 76 ARG A O 1
ATOM 563 N N . PRO A 1 77 ? -5.359 49.062 18.219 1 34.81 77 PRO A N 1
ATOM 564 C CA . PRO A 1 77 ? -5.172 47.875 17.375 1 34.81 77 PRO A CA 1
ATOM 565 C C . PRO A 1 77 ? -3.797 47.25 17.562 1 34.81 77 PRO A C 1
ATOM 567 O O . PRO A 1 77 ? -3.42 46.344 16.797 1 34.81 77 PRO A O 1
ATOM 570 N N . GLY A 1 78 ? -2.721 47.812 18.188 1 34.59 78 GLY A N 1
ATOM 571 C CA . GLY A 1 78 ? -1.369 47.281 18.094 1 34.59 78 GLY A CA 1
ATOM 572 C C . GLY A 1 78 ? -1.118 46.125 19 1 34.59 78 GLY A C 1
ATOM 573 O O . GLY A 1 78 ? -1.024 46.281 20.219 1 34.59 78 GLY A O 1
ATOM 574 N N . ALA A 1 79 ? -1.641 44.875 18.781 1 39.62 79 ALA A N 1
ATOM 575 C CA . ALA A 1 79 ? -1.479 43.656 19.594 1 39.62 79 ALA A CA 1
ATOM 576 C C . ALA A 1 79 ? -0.007 43.375 19.891 1 39.62 79 ALA A C 1
ATOM 578 O O . ALA A 1 79 ? 0.826 43.375 18.984 1 39.62 79 ALA A O 1
ATOM 579 N N . THR A 1 80 ? 0.502 43.781 21.031 1 41.88 80 THR A N 1
ATOM 580 C CA . THR A 1 80 ? 1.87 43.531 21.469 1 41.88 80 THR A CA 1
ATOM 581 C C . THR A 1 80 ? 2.053 42.062 21.844 1 41.88 80 THR A C 1
ATOM 583 O O . THR A 1 80 ? 1.173 41.469 22.469 1 41.88 80 THR A O 1
ATOM 586 N N . TRP A 1 81 ? 2.859 41.219 21.109 1 45.5 81 TRP A N 1
ATOM 587 C CA . TRP A 1 81 ? 3.262 39.844 21.422 1 45.5 81 TRP A CA 1
ATOM 588 C C . TRP A 1 81 ? 3.998 39.781 22.766 1 45.5 81 TRP A C 1
ATOM 590 O O . TRP A 1 81 ? 4.809 40.656 23.062 1 45.5 81 TRP A O 1
ATOM 600 N N . SER A 1 82 ? 3.354 38.969 23.719 1 48.12 82 SER A N 1
ATOM 601 C CA . SER A 1 82 ? 4.102 38.75 24.953 1 48.12 82 SER A CA 1
ATOM 602 C C . SER A 1 82 ? 5.426 38.062 24.672 1 48.12 82 SER A C 1
ATOM 604 O O . SER A 1 82 ? 5.594 37.438 23.625 1 48.12 82 SER A O 1
ATOM 606 N N . PRO A 1 83 ? 6.332 38.188 25.656 1 44.97 83 PRO A N 1
ATOM 607 C CA . PRO A 1 83 ? 7.598 37.469 25.531 1 44.97 83 PRO A CA 1
ATOM 608 C C . PRO A 1 83 ? 7.398 35.969 25.453 1 44.97 83 PRO A C 1
ATOM 610 O O . PRO A 1 83 ? 6.453 35.438 26.031 1 44.97 83 PRO A O 1
ATOM 613 N N . SER A 1 84 ? 8.117 35.188 24.641 1 47.84 84 SER A N 1
ATOM 614 C CA . SER A 1 84 ? 8.094 33.719 24.438 1 47.84 84 SER A CA 1
ATOM 615 C C . SER A 1 84 ? 8.531 33 25.703 1 47.84 84 SER A C 1
ATOM 617 O O . SER A 1 84 ? 9.414 33.469 26.422 1 47.84 84 SER A O 1
ATOM 6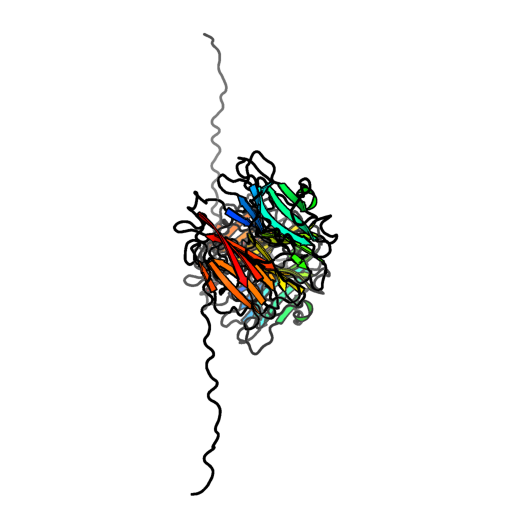19 N N . SER A 1 85 ? 7.609 32.094 26.25 1 48.66 85 SER A N 1
ATOM 620 C CA . SER A 1 85 ? 8.031 31.25 27.359 1 48.66 85 SER A CA 1
ATOM 621 C C . SER A 1 85 ? 8.125 29.781 26.938 1 48.66 85 SER A C 1
ATOM 623 O O . SER A 1 85 ? 7.375 29.344 26.047 1 48.66 85 SER A O 1
ATOM 625 N N . PHE A 1 86 ? 9.172 29.062 27.438 1 52.31 86 PHE A N 1
ATOM 626 C CA . PHE A 1 86 ? 9.328 27.641 27.188 1 52.31 86 PHE A CA 1
ATOM 627 C C . PHE A 1 86 ? 8.25 26.844 27.922 1 52.31 86 PHE A C 1
ATOM 629 O O . PHE A 1 86 ? 7.961 27.094 29.094 1 52.31 86 PHE A O 1
ATOM 636 N N . ILE A 1 87 ? 7.566 26 27.156 1 57.56 87 ILE A N 1
ATOM 637 C CA . ILE A 1 87 ? 6.664 25.078 27.828 1 57.56 87 ILE A CA 1
ATOM 638 C C . ILE A 1 87 ? 7.449 23.859 28.328 1 57.56 87 ILE A C 1
ATOM 640 O O . ILE A 1 87 ? 7.285 23.438 29.469 1 57.56 87 ILE A O 1
ATOM 644 N N . VAL A 1 88 ? 8.211 23.219 27.453 1 55.91 88 VAL A N 1
ATOM 645 C CA . VAL A 1 88 ? 9.086 22.109 27.812 1 55.91 88 VAL A CA 1
ATOM 646 C C . VAL A 1 88 ? 10.5 22.375 27.328 1 55.91 88 VAL A C 1
ATOM 648 O O . VAL A 1 88 ? 10.703 22.75 26.156 1 55.91 88 VAL A O 1
ATOM 651 N N . ASP A 1 89 ? 11.375 22.5 28.219 1 56.69 89 ASP A N 1
ATOM 652 C CA . ASP A 1 89 ? 12.781 22.719 27.922 1 56.69 89 ASP A CA 1
ATOM 653 C C . ASP A 1 89 ? 13.57 21.406 27.969 1 56.69 89 ASP A C 1
ATOM 655 O O . ASP A 1 89 ? 13.664 20.781 29.031 1 56.69 89 ASP A O 1
ATOM 659 N N . ASP A 1 90 ? 13.797 20.875 26.781 1 56.09 90 ASP A N 1
ATOM 660 C CA . ASP A 1 90 ? 14.547 19.609 26.812 1 56.09 90 ASP A CA 1
ATOM 661 C C . ASP A 1 90 ? 16.047 19.875 27 1 56.09 90 ASP A C 1
ATOM 663 O O . ASP A 1 90 ? 16.828 18.938 27.062 1 56.09 90 ASP A O 1
ATOM 667 N N . GLY A 1 91 ? 16.359 20.953 27.391 1 50.12 91 GLY A N 1
ATOM 668 C CA . GLY A 1 91 ? 17.75 21.297 27.656 1 50.12 91 GLY A CA 1
ATOM 669 C C . GLY A 1 91 ? 18.672 21.016 26.484 1 50.12 91 GLY A C 1
ATOM 670 O O . GLY A 1 91 ? 18.344 21.344 25.344 1 50.12 91 GLY A O 1
ATOM 671 N N . SER A 1 92 ? 19.828 20.562 26.656 1 48.66 92 SER A N 1
ATOM 672 C CA . SER A 1 92 ? 20.859 20.312 25.656 1 48.66 92 SER A CA 1
ATOM 673 C C . SER A 1 92 ? 20.812 18.875 25.172 1 48.66 92 SER A C 1
ATOM 675 O O . SER A 1 92 ? 21.719 18.422 24.469 1 48.66 92 SER A O 1
ATOM 677 N N . ARG A 1 93 ? 19.719 18.266 25.391 1 54.5 93 ARG A N 1
ATOM 678 C CA . ARG A 1 93 ? 19.734 16.844 25.047 1 54.5 93 ARG A CA 1
ATOM 679 C C . ARG A 1 93 ? 19.625 16.656 23.531 1 54.5 93 ARG A C 1
ATOM 681 O O . ARG A 1 93 ? 18.766 17.266 22.891 1 54.5 93 ARG A O 1
ATOM 688 N N . VAL A 1 94 ? 20.703 15.992 23.062 1 53.47 94 VAL A N 1
ATOM 689 C CA . VAL A 1 94 ? 20.672 15.57 21.672 1 53.47 94 VAL A CA 1
ATOM 690 C C . VAL A 1 94 ? 19.422 14.742 21.406 1 53.47 94 VAL A C 1
ATOM 692 O O . VAL A 1 94 ? 19.062 13.867 22.203 1 53.47 94 VAL A O 1
ATOM 695 N N . ASP A 1 95 ? 18.625 15.07 20.406 1 57.69 95 ASP A N 1
ATOM 696 C CA . ASP A 1 95 ? 17.406 14.383 20.016 1 57.69 95 ASP A CA 1
ATOM 697 C C . ASP A 1 95 ? 16.328 14.508 21.094 1 57.69 95 ASP A C 1
ATOM 699 O O . ASP A 1 95 ? 15.648 13.539 21.422 1 57.69 95 ASP A O 1
ATOM 703 N N . GLY A 1 96 ? 16.453 15.617 21.75 1 54.91 96 GLY A N 1
ATOM 704 C CA . GLY A 1 96 ? 15.43 15.922 22.734 1 54.91 96 GLY A CA 1
ATOM 705 C C . GLY A 1 96 ? 14.039 16.031 22.141 1 54.91 96 GLY A C 1
ATOM 706 O O . GLY A 1 96 ? 13.594 15.133 21.422 1 54.91 96 GLY A O 1
ATOM 707 N N . LEU A 1 97 ? 13.438 17.125 22.297 1 52 97 LEU A N 1
ATOM 708 C CA . LEU A 1 97 ? 12.07 17.344 21.844 1 52 97 LEU A CA 1
ATOM 709 C C . LEU A 1 97 ? 12.023 17.516 20.328 1 52 97 LEU A C 1
ATOM 711 O O . LEU A 1 97 ? 12.789 18.297 19.766 1 52 97 LEU A O 1
ATOM 715 N N . ASN A 1 98 ? 11.43 16.5 19.797 1 58.75 98 ASN A N 1
ATOM 716 C CA . ASN A 1 98 ? 11.25 16.531 18.344 1 58.75 98 ASN A CA 1
ATOM 717 C C . ASN A 1 98 ? 9.781 16.672 17.969 1 58.75 98 ASN A C 1
ATOM 719 O O . ASN A 1 98 ? 8.93 15.945 18.484 1 58.75 98 ASN A O 1
ATOM 723 N N . LEU A 1 99 ? 9.523 17.516 17.062 1 61.69 99 LEU A N 1
ATOM 724 C CA . LEU A 1 99 ? 8.258 17.609 16.344 1 61.69 99 LEU A CA 1
ATOM 725 C C . LEU A 1 99 ? 7.078 17.609 17.312 1 61.69 99 LEU A C 1
ATOM 727 O O . LEU A 1 99 ? 7.25 17.344 18.5 1 61.69 99 LEU A O 1
ATOM 731 N N . GLY A 1 100 ? 5.98 18.172 16.906 1 79.5 100 GLY A N 1
ATOM 732 C CA . GLY A 1 100 ? 4.789 18.172 17.75 1 79.5 100 GLY A CA 1
ATOM 733 C C . GLY A 1 100 ? 3.533 18.562 16.984 1 79.5 100 GLY A C 1
ATOM 734 O O . GLY A 1 100 ? 3.607 19 15.836 1 79.5 100 GLY A O 1
ATOM 735 N N . ALA A 1 101 ? 2.473 18.141 17.609 1 87.44 101 ALA A N 1
ATOM 736 C CA . ALA A 1 101 ? 1.151 18.5 17.094 1 87.44 101 ALA A CA 1
ATOM 737 C C . ALA A 1 101 ? 0.266 19.062 18.203 1 87.44 101 ALA A C 1
ATOM 739 O O . ALA A 1 101 ? 0.379 18.641 19.375 1 87.44 101 ALA A O 1
ATOM 740 N N . VAL A 1 102 ? -0.524 20.031 17.844 1 87.12 102 VAL A N 1
ATOM 741 C CA . VAL A 1 102 ? -1.462 20.641 18.781 1 87.12 102 VAL A CA 1
ATOM 742 C C . VAL A 1 102 ? -2.895 20.375 18.328 1 87.12 102 VAL A C 1
ATOM 744 O O . VAL A 1 102 ? -3.191 20.453 17.125 1 87.12 102 VAL A O 1
ATOM 747 N N . VAL A 1 103 ? -3.715 20.047 19.25 1 91.44 103 VAL A N 1
ATOM 748 C CA . VAL A 1 103 ? -5.133 19.938 18.938 1 91.44 103 VAL A CA 1
ATOM 749 C C . VAL A 1 103 ? -5.961 20.594 20.047 1 91.44 103 VAL A C 1
ATOM 751 O O . VAL A 1 103 ? -5.602 20.531 21.219 1 91.44 103 VAL A O 1
ATOM 754 N N . VAL A 1 104 ? -6.98 21.266 19.641 1 87.88 104 VAL A N 1
ATOM 755 C CA . VAL A 1 104 ? -7.844 21.984 20.562 1 87.88 104 VAL A CA 1
ATOM 756 C C . VAL A 1 104 ? -9.227 21.344 20.609 1 87.88 104 VAL A C 1
ATOM 758 O O . VAL A 1 104 ? -9.805 21.047 19.562 1 87.88 104 VAL A O 1
ATOM 761 N N . ASP A 1 105 ? -9.664 21.062 21.781 1 92.75 105 ASP A N 1
ATOM 762 C CA . ASP A 1 105 ? -11.07 20.719 21.969 1 92.75 105 ASP A CA 1
ATOM 763 C C . ASP A 1 105 ? -11.922 21.984 22.109 1 92.75 105 ASP A C 1
ATOM 765 O O . ASP A 1 105 ? -11.977 22.578 23.188 1 92.75 105 ASP A O 1
ATOM 769 N N . ARG A 1 106 ? -12.633 22.234 21.172 1 87.12 106 ARG A N 1
ATOM 770 C CA . ARG A 1 106 ? -13.367 23.5 21.125 1 87.12 106 ARG A CA 1
ATOM 771 C C . ARG A 1 106 ? -14.594 23.438 22.031 1 87.12 106 ARG A C 1
ATOM 773 O O . ARG A 1 106 ? -15.164 24.484 22.375 1 87.12 106 ARG A O 1
ATOM 780 N N . ALA A 1 107 ? -14.938 22.312 22.391 1 91.75 107 ALA A N 1
ATOM 781 C CA . ALA A 1 107 ? -16.094 22.156 23.266 1 91.75 107 ALA A CA 1
ATOM 782 C C . ALA A 1 107 ? -15.789 22.656 24.672 1 91.75 107 ALA A C 1
ATOM 784 O O . ALA A 1 107 ? -16.656 23.203 25.359 1 91.75 107 ALA A O 1
ATOM 785 N N . ASN A 1 108 ? -14.555 22.469 25.109 1 90.81 108 ASN A N 1
ATOM 786 C CA . ASN A 1 108 ? -14.25 22.859 26.484 1 90.81 108 ASN A CA 1
ATOM 787 C C . ASN A 1 108 ? -13.008 23.734 26.562 1 90.81 108 ASN A C 1
ATOM 789 O O . ASN A 1 108 ? -12.57 24.109 27.656 1 90.81 108 ASN A O 1
ATOM 793 N N . GLY A 1 109 ? -12.391 24 25.391 1 85.25 109 GLY A N 1
ATOM 794 C CA . GLY A 1 109 ? -11.281 24.938 25.312 1 85.25 109 GLY A CA 1
ATOM 795 C C . GLY A 1 109 ? -9.945 24.297 25.672 1 85.25 109 GLY A C 1
ATOM 796 O O . GLY A 1 109 ? -8.914 24.984 25.672 1 85.25 109 GLY A O 1
ATOM 797 N N . SER A 1 110 ? -9.914 23.016 25.906 1 87.75 110 SER A N 1
ATOM 798 C CA . SER A 1 110 ? -8.656 22.344 26.234 1 87.75 110 SER A CA 1
ATOM 799 C C . SER A 1 110 ? -7.711 22.344 25.031 1 87.75 110 SER A C 1
ATOM 801 O O . SER A 1 110 ? -8.141 22.141 23.891 1 87.75 110 SER A O 1
ATOM 803 N N . VAL A 1 111 ? -6.445 22.594 25.328 1 85.88 111 VAL A N 1
ATOM 804 C CA . VAL A 1 111 ? -5.383 22.531 24.344 1 85.88 111 VAL A CA 1
ATOM 805 C C . VAL A 1 111 ? -4.453 21.359 24.656 1 85.88 111 VAL A C 1
ATOM 807 O O . VAL A 1 111 ? -3.941 21.25 25.766 1 85.88 111 VAL A O 1
ATOM 810 N N . PHE A 1 112 ? -4.25 20.5 23.688 1 89.31 112 PHE A N 1
ATOM 811 C CA . PHE A 1 112 ? -3.365 19.344 23.844 1 89.31 112 PHE A CA 1
ATOM 812 C C . PHE A 1 112 ? -2.115 19.5 22.984 1 89.31 112 PHE A C 1
ATOM 814 O O . PHE A 1 112 ? -2.209 19.781 21.781 1 89.31 112 PHE A O 1
ATOM 821 N N . LEU A 1 113 ? -1.025 19.328 23.609 1 85.94 113 LEU A N 1
ATOM 822 C CA . LEU A 1 113 ? 0.249 19.375 22.891 1 85.94 113 LEU A CA 1
ATOM 823 C C . LEU A 1 113 ? 0.945 18.016 22.953 1 85.94 113 LEU A C 1
ATOM 825 O O . LEU A 1 113 ? 1.235 17.516 24.031 1 85.94 113 LEU A O 1
ATOM 829 N N . PHE A 1 114 ? 1.167 17.484 21.766 1 89.56 114 PHE A N 1
ATOM 830 C CA . PHE A 1 114 ? 1.899 16.219 21.625 1 89.56 114 PHE A CA 1
ATOM 831 C C . PHE A 1 114 ? 3.338 16.484 21.203 1 89.56 114 PHE A C 1
ATOM 833 O O . PHE A 1 114 ? 3.59 17.328 20.344 1 89.56 114 PHE A O 1
ATOM 840 N N . TYR A 1 115 ? 4.266 15.797 21.844 1 83.81 115 TYR A N 1
ATOM 841 C CA . TYR A 1 115 ? 5.652 15.883 21.406 1 83.81 115 TYR A CA 1
ATOM 842 C C . TYR A 1 115 ? 6.391 14.57 21.656 1 83.81 115 TYR A C 1
ATOM 844 O O . TYR A 1 115 ? 5.895 13.711 22.391 1 83.81 115 TYR A O 1
ATOM 852 N N . ALA A 1 116 ? 7.488 14.445 20.922 1 85.44 116 ALA A N 1
ATOM 853 C CA . ALA A 1 116 ? 8.242 13.203 21.031 1 85.44 116 ALA A CA 1
ATOM 854 C C . ALA A 1 116 ? 9.641 13.453 21.594 1 85.44 116 ALA A C 1
ATOM 856 O O . ALA A 1 116 ? 10.203 14.539 21.406 1 85.44 116 ALA A O 1
ATOM 857 N N . LEU A 1 117 ? 10.062 12.453 22.312 1 82.12 117 LEU A N 1
ATOM 858 C CA . LEU A 1 117 ? 11.422 12.469 22.828 1 82.12 117 LEU A CA 1
ATOM 859 C C . LEU A 1 117 ? 12.234 11.312 22.25 1 82.12 117 LEU A C 1
ATOM 861 O O . LEU A 1 117 ? 11.727 10.203 22.094 1 82.12 117 LEU A O 1
ATOM 865 N N . CYS A 1 118 ? 13.398 11.562 21.781 1 82.19 118 CYS A N 1
ATOM 866 C CA . CYS A 1 118 ? 14.406 10.57 21.422 1 82.19 118 CYS A CA 1
ATOM 867 C C . CYS A 1 118 ? 13.898 9.656 20.312 1 82.19 118 CYS A C 1
ATOM 869 O O . CYS A 1 118 ? 13.953 8.43 20.438 1 82.19 118 CYS A O 1
ATOM 871 N N . ILE A 1 119 ? 13.453 10.172 19.219 1 81.06 119 ILE A N 1
ATOM 872 C CA . ILE A 1 119 ? 12.812 9.375 18.172 1 81.06 119 ILE A CA 1
ATOM 873 C C . ILE A 1 119 ? 13.883 8.781 17.25 1 81.06 119 ILE A C 1
ATOM 875 O O . ILE A 1 119 ? 13.648 7.762 16.594 1 81.06 119 ILE A O 1
ATOM 879 N N . HIS A 1 120 ? 15.031 9.438 17.141 1 78.06 120 HIS A N 1
ATOM 880 C CA . HIS A 1 120 ? 16.094 8.938 16.281 1 78.06 120 HIS A CA 1
ATOM 881 C C . HIS A 1 120 ? 17 7.961 17.031 1 78.06 120 HIS A C 1
ATOM 883 O O . HIS A 1 120 ? 17.969 8.367 17.656 1 78.06 120 HIS A O 1
ATOM 889 N N . GLN A 1 121 ? 16.719 6.746 16.906 1 73.19 121 GLN A N 1
ATOM 890 C CA . GLN A 1 121 ? 17.453 5.688 17.594 1 73.19 121 GLN A CA 1
ATOM 891 C C . GLN A 1 121 ? 18.547 5.105 16.719 1 73.19 121 GLN A C 1
ATOM 893 O O . GLN A 1 121 ? 18.422 5.086 15.492 1 73.19 121 GLN A O 1
ATOM 898 N N . PRO A 1 122 ? 19.594 4.617 17.375 1 73.56 122 PRO A N 1
ATOM 899 C CA . PRO A 1 122 ? 19.781 4.312 18.797 1 73.56 122 PRO A CA 1
ATOM 900 C C . PRO A 1 122 ? 20.297 5.516 19.594 1 73.56 122 PRO A C 1
ATOM 902 O O . PRO A 1 122 ? 21.125 6.285 19.094 1 73.56 122 PRO A O 1
ATOM 905 N N . GLN A 1 123 ? 19.672 5.781 20.75 1 75.25 123 GLN A N 1
ATOM 906 C CA . GLN A 1 123 ? 20.047 6.781 21.734 1 75.25 123 GLN A CA 1
ATOM 907 C C . GLN A 1 123 ? 19.891 6.238 23.156 1 75.25 123 GLN A C 1
ATOM 909 O O . GLN A 1 123 ? 19.125 5.301 23.391 1 75.25 123 GLN A O 1
ATOM 914 N N . PRO A 1 124 ? 20.75 6.73 24 1 78.56 124 PRO A N 1
ATOM 915 C CA . PRO A 1 124 ? 20.656 6.285 25.391 1 78.56 124 PRO A CA 1
ATOM 916 C C . PRO A 1 124 ? 19.406 6.801 26.094 1 78.56 124 PRO A C 1
ATOM 918 O O . PRO A 1 124 ? 19.516 7.426 27.156 1 78.56 124 PRO A O 1
ATOM 921 N N . CYS A 1 125 ? 18.344 6.871 25.406 1 78.88 125 CYS A N 1
ATOM 922 C CA . CYS A 1 125 ? 17.047 7.23 25.969 1 78.88 125 CYS A CA 1
ATOM 923 C C . CYS A 1 125 ? 15.93 6.469 25.281 1 78.88 125 CYS A C 1
ATOM 925 O O . CYS A 1 125 ? 16.109 5.922 24.203 1 78.88 125 CYS A O 1
ATOM 927 N N . VAL A 1 126 ? 14.875 6.441 25.984 1 84.69 126 VAL A N 1
ATOM 928 C CA . VAL A 1 126 ? 13.727 5.703 25.484 1 84.69 126 VAL A CA 1
ATOM 929 C C . VAL A 1 126 ? 12.844 6.629 24.656 1 84.69 126 VAL A C 1
ATOM 931 O O . VAL A 1 126 ? 12.531 7.746 25.078 1 84.69 126 VAL A O 1
ATOM 934 N N . SER A 1 127 ? 12.602 6.223 23.484 1 88.69 127 SER A N 1
ATOM 935 C CA . SER A 1 127 ? 11.656 6.988 22.672 1 88.69 127 SER A CA 1
ATOM 936 C C . SER A 1 127 ? 10.289 7.062 23.344 1 88.69 127 SER A C 1
ATOM 938 O O . SER A 1 127 ? 9.742 6.043 23.766 1 88.69 127 SER A O 1
ATOM 940 N N . SER A 1 128 ? 9.773 8.328 23.469 1 89.25 128 SER A N 1
ATOM 941 C CA . SER A 1 128 ? 8.508 8.539 24.172 1 89.25 128 SER A CA 1
ATOM 942 C C . SER A 1 128 ? 7.637 9.555 23.438 1 89.25 128 SER A C 1
ATOM 944 O O . SER A 1 128 ? 8.141 10.547 22.906 1 89.25 128 SER A O 1
ATOM 946 N N . THR A 1 129 ? 6.43 9.266 23.375 1 92.12 129 THR A N 1
ATOM 947 C CA . THR A 1 129 ? 5.426 10.242 22.969 1 92.12 129 THR A CA 1
ATOM 948 C C . THR A 1 129 ? 4.781 10.898 24.203 1 92.12 129 THR A C 1
ATOM 950 O O . THR A 1 129 ? 4.164 10.211 25.016 1 92.12 129 THR A O 1
ATOM 953 N N . MET A 1 130 ? 4.914 12.227 24.266 1 89.69 130 MET A N 1
ATOM 954 C CA . MET A 1 130 ? 4.477 12.953 25.453 1 89.69 130 MET A CA 1
ATOM 955 C C . MET A 1 130 ? 3.285 13.852 25.125 1 89.69 130 MET A C 1
ATOM 957 O O . MET A 1 130 ? 3.162 14.352 24.016 1 89.69 130 MET A O 1
ATOM 961 N N . LEU A 1 131 ? 2.445 14.023 26.172 1 91.62 131 LEU A N 1
ATOM 962 C CA . LEU A 1 131 ? 1.272 14.883 26.062 1 91.62 131 LEU A CA 1
ATOM 963 C C . LEU A 1 131 ? 1.189 15.828 27.266 1 91.62 131 LEU A C 1
ATOM 965 O O . LEU A 1 131 ? 1.378 15.406 28.406 1 91.62 131 LEU A O 1
ATOM 969 N N . ILE A 1 132 ? 1.037 17.125 26.984 1 85.81 132 ILE A N 1
ATOM 970 C CA . ILE A 1 132 ? 0.653 18.094 28 1 85.81 132 ILE A CA 1
ATOM 971 C C . ILE A 1 132 ? -0.649 18.781 27.609 1 85.81 132 ILE A C 1
ATOM 973 O O . ILE A 1 132 ? -0.997 18.828 26.422 1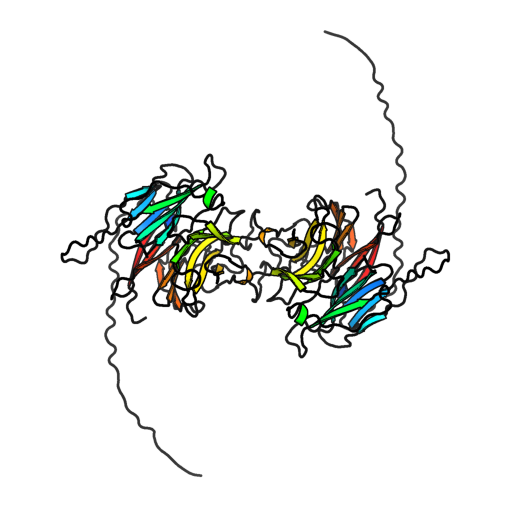 85.81 132 ILE A O 1
ATOM 977 N N . ARG A 1 133 ? -1.348 19.25 28.594 1 88 133 ARG A N 1
ATOM 978 C CA . ARG A 1 133 ? -2.658 19.859 28.375 1 88 133 ARG A CA 1
ATOM 979 C C . ARG A 1 133 ? -2.77 21.203 29.078 1 88 133 ARG A C 1
ATOM 981 O O . ARG A 1 133 ? -2.25 21.375 30.172 1 88 133 ARG A O 1
ATOM 988 N N . SER A 1 134 ? -3.363 22.141 28.375 1 82.06 134 SER A N 1
ATOM 989 C CA . SER A 1 134 ? -3.734 23.406 28.984 1 82.06 134 SER A CA 1
ATOM 990 C C . SER A 1 134 ? -5.246 23.609 28.969 1 82.06 134 SER A C 1
ATOM 992 O O . SER A 1 134 ? -5.922 23.266 28 1 82.06 134 SER A O 1
ATOM 994 N N . ARG A 1 135 ? -5.73 24.156 30.109 1 84.81 135 ARG A N 1
ATOM 995 C CA . ARG A 1 135 ? -7.156 24.469 30.203 1 84.81 135 ARG A CA 1
ATOM 996 C C . ARG A 1 135 ? -7.395 25.969 30.281 1 84.81 135 ARG A C 1
ATOM 998 O O . ARG A 1 135 ? -8.523 26.406 30.484 1 84.81 135 ARG A O 1
ATOM 1005 N N . ASP A 1 136 ? -6.34 26.703 30.156 1 77.5 136 ASP A N 1
ATOM 1006 C CA . ASP A 1 136 ? -6.449 28.141 30.281 1 77.5 136 ASP A CA 1
ATOM 1007 C C . ASP A 1 136 ? -5.723 28.859 29.141 1 77.5 136 ASP A C 1
ATOM 1009 O O . ASP A 1 136 ? -4.98 29.812 29.375 1 77.5 136 ASP A O 1
ATOM 1013 N N . ASP A 1 137 ? -5.82 28.219 27.984 1 71.75 137 ASP A N 1
ATOM 1014 C CA . ASP A 1 137 ? -5.336 28.828 26.734 1 71.75 137 ASP A CA 1
ATOM 1015 C C . ASP A 1 137 ? -3.811 28.922 26.734 1 71.75 137 ASP A C 1
ATOM 1017 O O . ASP A 1 137 ? -3.254 29.938 26.297 1 71.75 137 ASP A O 1
ATOM 1021 N N . GLY A 1 138 ? -3.188 28 27.375 1 70.56 138 GLY A N 1
ATOM 1022 C CA . GLY A 1 138 ? -1.738 27.906 27.281 1 70.56 138 GLY A CA 1
ATOM 1023 C C . GLY A 1 138 ? -1.027 28.656 28.406 1 70.56 138 GLY A C 1
ATOM 1024 O O . GLY A 1 138 ? 0.204 28.719 28.438 1 70.56 138 GLY A O 1
ATOM 1025 N N . LEU A 1 139 ? -1.751 29.234 29.344 1 69 139 LEU A N 1
ATOM 1026 C CA . LEU A 1 139 ? -1.134 29.938 30.453 1 69 139 LEU A CA 1
ATOM 1027 C C . LEU A 1 139 ? -0.427 28.984 31.406 1 69 139 LEU A C 1
ATOM 1029 O O . LEU A 1 139 ? 0.612 29.312 31.969 1 69 139 LEU A O 1
ATOM 1033 N N . SER A 1 140 ? -1.039 27.875 31.578 1 73.81 140 SER A N 1
ATOM 1034 C CA . SER A 1 140 ? -0.427 26.812 32.375 1 73.81 140 SER A CA 1
ATOM 1035 C C . SER A 1 140 ? -0.65 25.453 31.703 1 73.81 140 SER A C 1
ATOM 1037 O O . SER A 1 140 ? -1.571 25.281 30.906 1 73.81 140 SER A O 1
ATOM 1039 N N . TRP A 1 141 ? 0.304 24.578 32.062 1 80.88 141 TRP A N 1
ATOM 1040 C CA . TRP A 1 141 ? 0.274 23.266 31.422 1 80.88 141 TRP A CA 1
ATOM 1041 C C . TRP A 1 141 ? 0.379 22.156 32.469 1 80.88 141 TRP A C 1
ATOM 1043 O O . TRP A 1 141 ? 1.001 22.344 33.5 1 80.88 141 TRP A O 1
ATOM 1053 N N . SER A 1 142 ? -0.257 21.062 32.156 1 85 142 SER A N 1
ATOM 1054 C CA . SER A 1 142 ? -0.18 19.906 33.031 1 85 142 SER A CA 1
ATOM 1055 C C . SER A 1 142 ? 1.221 19.297 33.031 1 85 142 SER A C 1
ATOM 1057 O O . SER A 1 142 ? 2.053 19.656 32.188 1 85 142 SER A O 1
ATOM 1059 N N . ARG A 1 143 ? 1.392 18.391 34.031 1 89.06 143 ARG A N 1
ATOM 1060 C CA . ARG A 1 143 ? 2.58 17.562 33.938 1 89.06 143 ARG A CA 1
ATOM 1061 C C . ARG A 1 143 ? 2.535 16.672 32.688 1 89.06 143 ARG A C 1
ATOM 1063 O O . ARG A 1 143 ? 1.466 16.203 32.312 1 89.06 143 ARG A O 1
ATOM 1070 N N . PRO A 1 144 ? 3.709 16.453 32.156 1 87.88 144 PRO A N 1
ATOM 1071 C CA . PRO A 1 144 ? 3.732 15.609 30.938 1 87.88 144 PRO A CA 1
ATOM 1072 C C . PRO A 1 144 ? 3.262 14.188 31.219 1 87.88 144 PRO A C 1
ATOM 1074 O O . PRO A 1 144 ? 3.578 13.617 32.25 1 87.88 144 PRO A O 1
ATOM 1077 N N . ARG A 1 145 ? 2.465 13.688 30.328 1 94 145 ARG A N 1
ATOM 1078 C CA . ARG A 1 145 ? 2.002 12.305 30.328 1 94 145 ARG A CA 1
ATOM 1079 C C . ARG A 1 145 ? 2.627 11.516 29.188 1 94 145 ARG A C 1
ATOM 1081 O O . ARG A 1 145 ? 2.635 11.969 28.047 1 94 145 ARG A O 1
ATOM 1088 N N . ASN A 1 146 ? 3.195 10.391 29.547 1 93.81 146 ASN A N 1
ATOM 1089 C CA . ASN A 1 146 ? 3.732 9.516 28.516 1 93.81 146 ASN A CA 1
ATOM 1090 C C . ASN A 1 146 ? 2.645 8.641 27.906 1 93.81 146 ASN A C 1
ATOM 1092 O O . ASN A 1 146 ? 2.037 7.82 28.594 1 93.81 146 ASN A O 1
ATOM 1096 N N . LEU A 1 147 ? 2.455 8.734 26.594 1 95.12 147 LEU A N 1
ATOM 1097 C CA . LEU A 1 147 ? 1.354 8.062 25.906 1 95.12 147 LEU A CA 1
ATOM 1098 C C . LEU A 1 147 ? 1.828 6.785 25.234 1 95.12 147 LEU A C 1
ATOM 1100 O O . LEU A 1 147 ? 1.019 6.02 24.703 1 95.12 147 LEU A O 1
ATOM 1104 N N . SER A 1 148 ? 3.053 6.477 25.281 1 94.25 148 SER A N 1
ATOM 1105 C CA . SER A 1 148 ? 3.631 5.418 24.469 1 94.25 148 SER A CA 1
ATOM 1106 C C . SER A 1 148 ? 2.926 4.086 24.703 1 94.25 148 SER A C 1
ATOM 1108 O O . SER A 1 148 ? 2.576 3.383 23.75 1 94.25 148 SER A O 1
ATOM 1110 N N . GLN A 1 149 ? 2.754 3.748 25.906 1 94.19 149 GLN A N 1
ATOM 1111 C CA . GLN A 1 149 ? 2.104 2.482 26.234 1 94.19 149 GLN A CA 1
ATOM 1112 C C . GLN A 1 149 ? 0.625 2.51 25.875 1 94.19 149 GLN A C 1
ATOM 1114 O O . GLN A 1 149 ? 0.092 1.527 25.344 1 94.19 149 GLN A O 1
ATOM 1119 N N . GLU A 1 150 ? 0.036 3.604 26.109 1 95.5 150 GLU A N 1
ATOM 1120 C CA . GLU A 1 150 ? -1.392 3.77 25.844 1 95.5 150 GLU A CA 1
ATOM 1121 C C . GLU A 1 150 ? -1.706 3.617 24.359 1 95.5 150 GLU A C 1
ATOM 1123 O O . GLU A 1 150 ? -2.701 2.988 24 1 95.5 150 GLU A O 1
ATOM 1128 N N . ILE A 1 151 ? -0.898 4.148 23.5 1 96.38 151 ILE A N 1
ATOM 1129 C CA . ILE A 1 151 ? -1.188 4.152 22.078 1 96.38 151 ILE A CA 1
ATOM 1130 C C . ILE A 1 151 ? -0.534 2.941 21.406 1 96.38 151 ILE A C 1
ATOM 1132 O O . ILE A 1 151 ? -0.834 2.619 20.266 1 96.38 151 ILE A O 1
ATOM 1136 N N . GLY A 1 152 ? 0.349 2.258 22.078 1 94.19 152 GLY A N 1
ATOM 1137 C CA . GLY A 1 152 ? 0.976 1.042 21.578 1 94.19 152 GLY A CA 1
ATOM 1138 C C . GLY A 1 152 ? 1.938 1.293 20.422 1 94.19 152 GLY A C 1
ATOM 1139 O O . GLY A 1 152 ? 2.023 0.491 19.5 1 94.19 152 GLY A O 1
ATOM 1140 N N . LEU A 1 153 ? 2.486 2.365 20.344 1 92 153 LEU A N 1
ATOM 1141 C CA . LEU A 1 153 ? 3.449 2.73 19.312 1 92 153 LEU A CA 1
ATOM 1142 C C . LEU A 1 153 ? 4.762 3.195 19.922 1 92 153 LEU A C 1
ATOM 1144 O O . LEU A 1 153 ? 4.762 3.93 20.922 1 92 153 LEU A O 1
ATOM 1148 N N . ASP A 1 154 ? 5.762 2.697 19.375 1 87.62 154 ASP A N 1
ATOM 1149 C CA . ASP A 1 154 ? 7.074 3.24 19.703 1 87.62 154 ASP A CA 1
ATOM 1150 C C . ASP A 1 154 ? 7.582 4.164 18.609 1 87.62 154 ASP A C 1
ATOM 1152 O O . ASP A 1 154 ? 7.117 4.094 17.469 1 87.62 154 ASP A O 1
ATOM 1156 N N . ARG A 1 155 ? 8.422 5.137 18.969 1 89.75 155 ARG A N 1
ATOM 1157 C CA . ARG A 1 155 ? 9.086 6.062 18.062 1 89.75 155 ARG A CA 1
ATOM 1158 C C . ARG A 1 155 ? 8.07 6.809 17.203 1 89.75 155 ARG A C 1
ATOM 1160 O O . ARG A 1 155 ? 8.266 6.957 15.992 1 89.75 155 ARG A O 1
ATOM 1167 N N . PHE A 1 156 ? 6.98 7.082 17.797 1 93.25 156 PHE A N 1
ATOM 1168 C CA . PHE A 1 156 ? 5.953 7.883 17.141 1 93.25 156 PHE A CA 1
ATOM 1169 C C . PHE A 1 156 ? 6.23 9.367 17.312 1 93.25 156 PHE A C 1
ATOM 1171 O O . PHE A 1 156 ? 6.41 9.852 18.438 1 93.25 156 PHE A O 1
ATOM 1178 N N . ALA A 1 157 ? 6.246 10.023 16.203 1 90.31 157 ALA A N 1
ATOM 1179 C CA . ALA A 1 157 ? 6.383 11.477 16.188 1 90.31 157 ALA A CA 1
ATOM 1180 C C . ALA A 1 157 ? 5.109 12.141 15.664 1 90.31 157 ALA A C 1
ATOM 1182 O O . ALA A 1 157 ? 4.762 12.008 14.492 1 90.31 157 ALA A O 1
ATOM 1183 N N . PRO A 1 158 ? 4.422 12.898 16.547 1 91.56 158 PRO A N 1
ATOM 1184 C CA . PRO A 1 158 ? 3.205 13.578 16.094 1 91.56 158 PRO A CA 1
ATOM 1185 C C . PRO A 1 158 ? 3.488 14.688 15.086 1 91.56 158 PRO A C 1
ATOM 1187 O O . PRO A 1 158 ? 4.434 15.461 15.258 1 91.56 158 PRO A O 1
ATOM 1190 N N . GLY A 1 159 ? 2.582 14.773 14.094 1 88.56 159 GLY A N 1
ATOM 1191 C CA . GLY A 1 159 ? 2.658 15.852 13.117 1 88.56 159 GLY A CA 1
ATOM 1192 C C . GLY A 1 159 ? 3.879 15.758 12.227 1 88.56 159 GLY A C 1
ATOM 1193 O O . GLY A 1 159 ? 4.223 14.68 11.742 1 88.56 159 GLY A O 1
ATOM 1194 N N . PRO A 1 160 ? 4.43 17.031 12.047 1 86.25 160 PRO A N 1
ATOM 1195 C CA . PRO A 1 160 ? 4.152 18.281 12.766 1 86.25 160 PRO A CA 1
ATOM 1196 C C . PRO A 1 160 ? 2.877 18.969 12.281 1 86.25 160 PRO A C 1
ATOM 1198 O O . PRO A 1 160 ? 2.373 18.656 11.203 1 86.25 160 PRO A O 1
ATOM 1201 N N . GLY A 1 161 ? 2.32 19.812 13.094 1 88 161 GLY A N 1
ATOM 1202 C CA . GLY A 1 161 ? 1.19 20.641 12.703 1 88 161 GLY A CA 1
ATOM 1203 C C . GLY A 1 161 ? 0.009 20.531 13.641 1 88 161 GLY A C 1
ATOM 1204 O O . GLY A 1 161 ? 0.173 20.609 14.867 1 88 161 GLY A O 1
ATOM 1205 N N . LEU A 1 162 ? -1.126 20.469 13.031 1 90.31 162 LEU A N 1
ATOM 1206 C CA . LEU A 1 162 ? 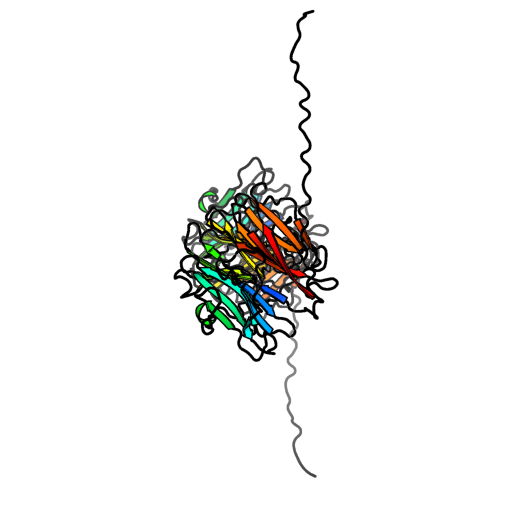-2.35 20.531 13.828 1 90.31 162 LEU A CA 1
ATOM 1207 C C . LEU A 1 162 ? -3.084 19.188 13.789 1 90.31 162 LEU A C 1
ATOM 1209 O O . LEU A 1 162 ? -3.104 18.516 12.758 1 90.31 162 LEU A O 1
ATOM 1213 N N . GLY A 1 163 ? -3.615 18.875 15 1 95.5 163 GLY A N 1
ATOM 1214 C CA . GLY A 1 163 ? -4.734 17.938 14.969 1 95.5 163 GLY A CA 1
ATOM 1215 C C . GLY A 1 163 ? -6.059 18.625 14.664 1 95.5 163 GLY A C 1
ATOM 1216 O O . GLY A 1 163 ? -6.109 19.828 14.461 1 95.5 163 GLY A O 1
ATOM 1217 N N . ILE A 1 164 ? -7.109 17.781 14.656 1 97.12 164 ILE A N 1
ATOM 1218 C CA . ILE A 1 164 ? -8.414 18.375 14.375 1 97.12 164 ILE A CA 1
ATOM 1219 C C . ILE A 1 164 ? -9.461 17.781 15.312 1 97.12 164 ILE A C 1
ATOM 1221 O O . ILE A 1 164 ? -9.234 16.719 15.914 1 97.12 164 ILE A O 1
ATOM 1225 N N . GLN A 1 165 ? -10.461 18.531 15.461 1 97.81 165 GLN A N 1
ATOM 1226 C CA . GLN A 1 165 ? -11.695 18.031 16.047 1 97.81 165 GLN A CA 1
ATOM 1227 C C . GLN A 1 165 ? -12.797 17.906 14.992 1 97.81 165 GLN A C 1
ATOM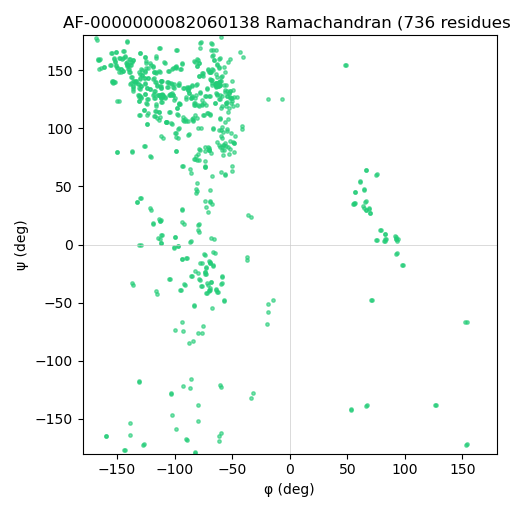 1229 O O . GLN A 1 165 ? -13.102 18.875 14.289 1 97.81 165 GLN A O 1
ATOM 1234 N N . LYS A 1 166 ? -13.383 16.75 14.891 1 98.62 166 LYS A N 1
ATOM 1235 C CA . LYS A 1 166 ? -14.383 16.531 13.852 1 98.62 166 LYS A CA 1
ATOM 1236 C C . LYS A 1 166 ? -15.602 17.422 14.055 1 98.62 166 LYS A C 1
ATOM 1238 O O . LYS A 1 166 ? -16.109 17.547 15.172 1 98.62 166 LYS A O 1
ATOM 1243 N N . HIS A 1 167 ? -16.078 17.953 12.914 1 97 167 HIS A N 1
ATOM 1244 C CA . HIS A 1 167 ? -17.266 18.797 12.906 1 97 167 HIS A CA 1
ATOM 1245 C C . HIS A 1 167 ? -18.484 18.047 12.375 1 97 167 HIS A C 1
ATOM 1247 O O . HIS A 1 167 ? -19.609 18.344 12.766 1 97 167 HIS A O 1
ATOM 1253 N N . TYR A 1 168 ? -18.266 17.094 11.5 1 97.75 168 TYR A N 1
ATOM 1254 C CA . TYR A 1 168 ? -19.328 16.375 10.797 1 97.75 168 TYR A CA 1
ATOM 1255 C C . TYR A 1 168 ? -19.328 14.898 11.164 1 97.75 168 TYR A C 1
ATOM 1257 O O . TYR A 1 168 ? -18.344 14.383 11.688 1 97.75 168 TYR A O 1
ATOM 1265 N N . GLU A 1 169 ? -20.516 14.312 10.875 1 98.31 169 GLU A N 1
ATOM 1266 C CA . GLU A 1 169 ? -20.578 12.859 11.008 1 98.31 169 GLU A CA 1
ATOM 1267 C C . GLU A 1 169 ? -19.75 12.164 9.938 1 98.31 169 GLU A C 1
ATOM 1269 O O . GLU A 1 169 ? -19.625 12.664 8.82 1 98.31 169 GLU A O 1
ATOM 1274 N N . PRO A 1 170 ? -19.188 10.945 10.328 1 98.62 170 PRO A N 1
ATOM 1275 C CA . PRO A 1 170 ? -19.344 10.203 11.586 1 98.62 170 PRO A CA 1
ATOM 1276 C C . PRO A 1 170 ? -18.406 10.719 12.688 1 98.62 170 PRO A C 1
ATOM 1278 O O . PRO A 1 170 ? -17.406 11.359 12.398 1 98.62 170 PRO A O 1
ATOM 1281 N N . ARG A 1 171 ? -18.734 10.461 14.023 1 98.62 171 ARG A N 1
ATOM 1282 C CA . ARG A 1 171 ? -17.938 10.68 15.234 1 98.62 171 ARG A CA 1
ATOM 1283 C C . ARG A 1 171 ? -17.672 12.164 15.445 1 98.62 171 ARG A C 1
ATOM 1285 O O . ARG A 1 171 ? -16.516 12.562 15.617 1 98.62 171 ARG A O 1
ATOM 1292 N N . THR A 1 172 ? -18.734 13.016 15.32 1 98.38 172 THR A N 1
ATOM 1293 C CA . THR A 1 172 ? -18.609 14.445 15.617 1 98.38 172 THR A CA 1
ATOM 1294 C C . THR A 1 172 ? -18 14.656 17 1 98.38 172 THR A C 1
ATOM 1296 O O . THR A 1 172 ? -18.391 14 17.969 1 98.38 172 THR A O 1
ATOM 1299 N N . GLY A 1 173 ? -16.969 15.562 17.078 1 98.44 173 GLY A N 1
ATOM 1300 C CA . GLY A 1 173 ? -16.344 15.883 18.359 1 98.44 173 GLY A CA 1
ATOM 1301 C C . GLY A 1 173 ? -15.055 15.117 18.594 1 98.44 173 GLY A C 1
ATOM 1302 O O . GLY A 1 173 ? -14.266 15.477 19.469 1 98.44 173 GLY A O 1
ATOM 1303 N N . ARG A 1 174 ? -14.852 14.039 17.844 1 98.81 174 ARG A N 1
ATOM 1304 C CA . ARG A 1 174 ? -13.633 13.258 17.984 1 98.81 174 ARG A CA 1
ATOM 1305 C C . ARG A 1 174 ? -12.398 14.125 17.766 1 98.81 174 ARG A C 1
ATOM 1307 O O . ARG A 1 174 ? -12.367 14.945 16.844 1 98.81 174 ARG A O 1
ATOM 1314 N N . LEU A 1 175 ? -11.367 13.969 18.578 1 98.81 175 LEU A N 1
ATOM 1315 C CA . LEU A 1 175 ? -10.055 14.57 18.359 1 98.81 175 LEU A CA 1
ATOM 1316 C C . LEU A 1 175 ? -9.141 13.625 17.594 1 98.81 175 LEU A C 1
ATOM 1318 O O . LEU A 1 175 ? -9.125 12.422 17.859 1 98.81 175 LEU A O 1
ATOM 1322 N N . ILE A 1 176 ? -8.453 14.148 16.609 1 98.81 176 ILE A N 1
ATOM 1323 C CA . ILE A 1 176 ? -7.566 13.359 15.758 1 98.81 176 ILE A CA 1
ATOM 1324 C C . ILE A 1 176 ? -6.211 14.047 15.648 1 98.81 176 ILE A C 1
ATOM 1326 O O . ILE A 1 176 ? -6.133 15.227 15.32 1 98.81 176 ILE A O 1
ATOM 1330 N N . VAL A 1 177 ? -5.168 13.359 16 1 97.44 177 VAL A N 1
ATOM 1331 C CA . VAL A 1 177 ? -3.793 13.797 15.789 1 97.44 177 VAL A CA 1
ATOM 1332 C C . VAL A 1 177 ? -3.037 12.734 14.984 1 97.44 177 VAL A C 1
ATOM 1334 O O . VAL A 1 177 ? -3.008 11.562 15.367 1 97.44 177 VAL A O 1
ATOM 1337 N N . CYS A 1 178 ? -2.455 13.117 13.883 1 98 178 CYS A N 1
ATOM 1338 C CA . CYS A 1 178 ? -1.702 12.18 13.062 1 98 178 CYS A CA 1
ATOM 1339 C C . CYS A 1 178 ? -0.206 12.453 13.148 1 98 178 CYS A C 1
ATOM 1341 O O . CYS A 1 178 ? 0.207 13.555 13.516 1 98 178 CYS A O 1
ATOM 1343 N N . GLY A 1 179 ? 0.537 11.438 12.867 1 96.5 179 GLY A N 1
ATOM 1344 C CA . GLY A 1 179 ? 1.988 11.523 12.883 1 96.5 179 GLY A CA 1
ATOM 1345 C C . GLY A 1 179 ? 2.666 10.43 12.078 1 96.5 179 GLY A C 1
ATOM 1346 O O . GLY A 1 179 ? 2.064 9.867 11.164 1 96.5 179 GLY A O 1
ATOM 1347 N N . HIS A 1 180 ? 3.951 10.273 12.32 1 95.56 180 HIS A N 1
ATOM 1348 C CA . HIS A 1 180 ? 4.789 9.328 11.594 1 95.56 180 HIS A CA 1
ATOM 1349 C C . HIS A 1 180 ? 5.793 8.648 12.523 1 95.56 180 HIS A C 1
ATOM 1351 O O . HIS A 1 180 ? 5.801 8.906 13.727 1 95.56 180 HIS A O 1
ATOM 1357 N N . ARG A 1 181 ? 6.512 7.719 12 1 93.44 181 ARG A N 1
ATOM 1358 C CA . ARG A 1 181 ? 7.551 7.031 12.758 1 93.44 181 ARG A CA 1
ATOM 1359 C C . ARG A 1 181 ? 8.883 7.062 12.016 1 93.44 181 ARG A C 1
ATOM 1361 O O . ARG A 1 181 ? 9.062 7.859 11.094 1 93.44 181 ARG A O 1
ATOM 1368 N N . THR A 1 182 ? 9.844 6.309 12.578 1 85.06 182 THR A N 1
ATOM 1369 C CA . THR A 1 182 ? 11.156 6.324 11.953 1 85.06 182 THR A CA 1
ATOM 1370 C C . THR A 1 182 ? 11.117 5.648 10.586 1 85.06 182 THR A C 1
ATOM 1372 O O . THR A 1 182 ? 10.148 4.949 10.258 1 85.06 182 THR A O 1
ATOM 1375 N N . LEU A 1 183 ? 12.195 5.746 9.922 1 71.38 183 LEU A N 1
ATOM 1376 C CA . LEU A 1 183 ? 12.188 5.531 8.477 1 71.38 183 LEU A CA 1
ATOM 1377 C C . LEU A 1 183 ? 11.805 4.098 8.141 1 71.38 183 LEU A C 1
ATOM 1379 O O . LEU A 1 183 ? 10.992 3.859 7.242 1 71.38 183 LEU A O 1
ATOM 1383 N N . ASP A 1 184 ? 12.227 3.088 8.844 1 85.69 184 ASP A N 1
ATOM 1384 C CA . ASP A 1 184 ? 11.875 1.717 8.484 1 85.69 184 ASP A CA 1
ATOM 1385 C C . ASP A 1 184 ? 10.414 1.421 8.828 1 85.69 184 ASP A C 1
ATOM 1387 O O . ASP A 1 184 ? 9.789 0.569 8.195 1 85.69 184 ASP A O 1
ATOM 1391 N N . LEU A 1 185 ? 9.938 2.225 9.789 1 91.88 185 LEU A N 1
ATOM 1392 C CA . LEU A 1 185 ? 8.57 2.025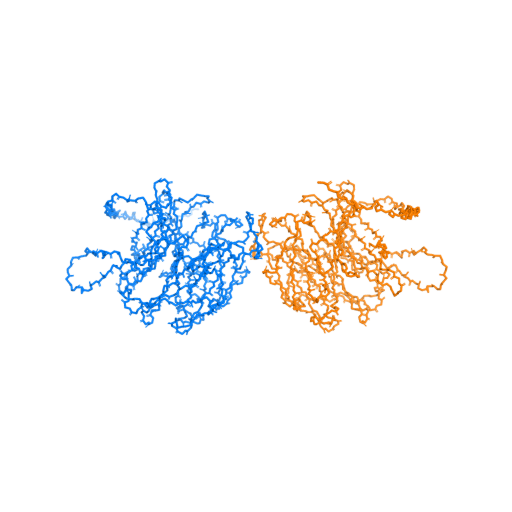 10.258 1 91.88 185 LEU A CA 1
ATOM 1393 C C . LEU A 1 185 ? 7.684 3.207 9.867 1 91.88 185 LEU A C 1
ATOM 1395 O O . LEU A 1 185 ? 6.598 3.385 10.422 1 91.88 185 LEU A O 1
ATOM 1399 N N . ASP A 1 186 ? 8.102 3.967 8.875 1 93.69 186 ASP A N 1
ATOM 1400 C CA . ASP A 1 186 ? 7.441 5.215 8.516 1 93.69 186 ASP A CA 1
ATOM 1401 C C . ASP A 1 186 ? 6.047 4.957 7.953 1 93.69 186 ASP A C 1
ATOM 1403 O O . ASP A 1 186 ? 5.707 3.824 7.609 1 93.69 186 ASP A O 1
ATOM 1407 N N . GLY A 1 187 ? 5.273 5.988 7.949 1 96.94 187 GLY A N 1
ATOM 1408 C CA . GLY A 1 187 ? 3.871 5.969 7.559 1 96.94 187 GLY A CA 1
ATOM 1409 C C . GLY A 1 187 ? 3.057 7.074 8.203 1 96.94 187 GLY A C 1
ATOM 1410 O O . GLY A 1 187 ? 3.617 8.023 8.758 1 96.94 187 GLY A O 1
ATOM 1411 N N . ILE A 1 188 ? 1.779 6.973 8 1 98.31 188 ILE A N 1
ATOM 1412 C CA . ILE A 1 188 ? 0.801 7.812 8.68 1 98.31 188 ILE A CA 1
ATOM 1413 C C . ILE A 1 188 ? 0.112 7.016 9.789 1 98.31 188 ILE A C 1
ATOM 1415 O O . ILE A 1 188 ? -0.348 5.895 9.555 1 98.31 188 ILE A O 1
ATOM 1419 N N . TYR A 1 189 ? 0.092 7.605 10.961 1 98.25 189 TYR A N 1
ATOM 1420 C CA . TYR A 1 189 ? -0.589 7.012 12.102 1 98.25 189 TYR A CA 1
ATOM 1421 C C . TYR A 1 189 ? -1.525 8.016 12.766 1 98.25 189 TYR A C 1
ATOM 1423 O O . TYR A 1 189 ? -1.096 9.102 13.172 1 98.25 189 TYR A O 1
ATOM 1431 N N . CYS A 1 190 ? -2.762 7.621 12.914 1 98.69 190 CYS A N 1
ATOM 1432 C CA . CYS A 1 190 ? -3.723 8.539 13.523 1 98.69 190 CYS A CA 1
ATOM 1433 C C . CYS A 1 190 ? -4.039 8.125 14.953 1 98.69 190 CYS A C 1
ATOM 1435 O O . CYS A 1 190 ? -4.344 6.965 15.219 1 98.69 190 CYS A O 1
ATOM 1437 N N . LEU A 1 191 ? -3.924 9.078 15.859 1 98.69 191 LEU A N 1
ATOM 1438 C CA . LEU A 1 191 ? -4.398 8.922 17.219 1 98.69 191 LEU A CA 1
ATOM 1439 C C . LEU A 1 191 ? -5.793 9.516 17.391 1 98.69 191 LEU A C 1
ATOM 1441 O O . LEU A 1 191 ? -6.07 10.602 16.891 1 98.69 191 LEU A O 1
ATOM 1445 N N . LEU A 1 192 ? -6.633 8.805 18.094 1 98.88 192 LEU A N 1
ATOM 1446 C CA . LEU A 1 192 ? -8.031 9.203 18.219 1 98.88 192 LEU A CA 1
ATOM 1447 C C . LEU A 1 192 ? -8.438 9.312 19.688 1 98.88 192 LEU A C 1
ATOM 1449 O O . LEU A 1 192 ? -8.023 8.5 20.516 1 98.88 192 LEU A O 1
ATOM 1453 N N . SER A 1 193 ? -9.172 10.297 20.016 1 98.81 193 SER A N 1
ATOM 1454 C CA . SER A 1 193 ? -9.805 10.43 21.328 1 98.81 193 SER A CA 1
ATOM 1455 C C . SER A 1 193 ? -11.281 10.758 21.203 1 98.81 193 SER A C 1
ATOM 1457 O O . SER A 1 193 ? -11.648 11.727 20.531 1 98.81 193 SER A O 1
ATOM 1459 N N . ASP A 1 194 ? -12.125 9.953 21.875 1 98.62 194 ASP A N 1
ATOM 1460 C CA . ASP A 1 194 ? -13.57 10.164 21.844 1 98.62 194 ASP A CA 1
ATOM 1461 C C . ASP A 1 194 ? -14.086 10.641 23.203 1 98.62 194 ASP A C 1
ATOM 1463 O O . ASP A 1 194 ? -15.289 10.664 23.438 1 98.62 194 ASP A O 1
ATOM 1467 N N . ASP A 1 195 ? -13.164 10.953 24.125 1 98.19 195 ASP A N 1
ATOM 1468 C CA . ASP A 1 195 ? -13.555 11.359 25.469 1 98.19 195 ASP A CA 1
ATOM 1469 C C . ASP A 1 195 ? -12.852 12.656 25.875 1 98.19 195 ASP A C 1
ATOM 1471 O O . ASP A 1 195 ? -12.336 12.773 26.984 1 98.19 195 ASP A O 1
ATOM 1475 N N . GLN A 1 196 ? -12.758 13.562 24.922 1 97.12 196 GLN A N 1
ATOM 1476 C CA . GLN A 1 196 ? -12.266 14.922 25.125 1 97.12 196 GLN A CA 1
ATOM 1477 C C . GLN A 1 196 ? -10.805 14.914 25.562 1 97.12 196 GLN A C 1
ATOM 1479 O O . GLN A 1 196 ? -10.391 15.719 26.406 1 97.12 196 GLN A O 1
ATOM 1484 N N . GLY A 1 197 ? -10.031 13.938 25.078 1 97.31 197 GLY A N 1
ATOM 1485 C CA . GLY A 1 197 ? -8.586 13.93 25.219 1 97.31 197 GLY A CA 1
ATOM 1486 C C . GLY A 1 197 ? -8.117 13.203 26.469 1 97.31 197 GLY A C 1
ATOM 1487 O O . GLY A 1 197 ? -6.926 13.211 26.781 1 97.31 197 GLY A O 1
ATOM 1488 N N . GLU A 1 198 ? -9.016 12.57 27.141 1 97 198 GLU A N 1
ATOM 1489 C CA . GLU A 1 198 ? -8.617 11.828 28.344 1 97 198 GLU A CA 1
ATOM 1490 C C . GLU A 1 198 ? -7.855 10.555 27.969 1 97 198 GLU A C 1
ATOM 1492 O O . GLU A 1 198 ? -6.91 10.172 28.672 1 97 198 GLU A O 1
ATOM 1497 N N . ASN A 1 199 ? -8.344 9.898 26.969 1 97.94 199 ASN A N 1
ATOM 1498 C CA . ASN A 1 199 ? -7.664 8.711 26.469 1 97.94 199 ASN A CA 1
ATOM 1499 C C . ASN A 1 199 ? -7.434 8.797 24.953 1 97.94 199 ASN A C 1
ATOM 1501 O O . ASN A 1 199 ? -8.219 9.43 24.234 1 97.94 199 ASN A O 1
ATOM 1505 N N . TRP A 1 200 ? -6.312 8.227 24.609 1 98.44 200 TRP A N 1
ATOM 1506 C CA . TRP A 1 200 ? -5.938 8.203 23.188 1 98.44 200 TRP A CA 1
ATOM 1507 C C . TRP A 1 200 ? -5.641 6.781 22.734 1 98.44 200 TRP A C 1
ATOM 1509 O O . TRP A 1 200 ? -5.098 5.977 23.5 1 98.44 200 TRP A O 1
ATOM 1519 N N . ARG A 1 201 ? -6.027 6.496 21.5 1 98.31 201 ARG A N 1
ATOM 1520 C CA . ARG A 1 201 ? -5.723 5.188 20.922 1 98.31 201 ARG A CA 1
ATOM 1521 C C . ARG A 1 201 ? -5.309 5.316 19.469 1 98.31 201 ARG A C 1
ATOM 1523 O O . ARG A 1 201 ? -5.629 6.309 18.797 1 98.31 201 ARG A O 1
ATOM 1530 N N . LEU A 1 202 ? -4.645 4.32 19.031 1 98.25 202 LEU A N 1
ATOM 1531 C CA . LEU A 1 202 ? -4.281 4.246 17.625 1 98.25 202 LEU A CA 1
ATOM 1532 C C . LEU A 1 202 ? -5.5 3.928 16.766 1 98.25 202 LEU A C 1
ATOM 1534 O O . LEU A 1 202 ? -6.27 3.021 17.078 1 98.25 202 LEU A O 1
ATOM 1538 N N . GLY A 1 203 ? -5.746 4.715 15.75 1 98.38 203 GLY A N 1
ATOM 1539 C CA . GLY A 1 203 ? -6.746 4.449 14.727 1 98.38 203 GLY A CA 1
ATOM 1540 C C . GLY A 1 203 ? -6.148 3.943 13.43 1 98.38 203 GLY A C 1
ATOM 1541 O O . GLY A 1 203 ? -5.367 2.992 13.43 1 98.38 203 GLY A O 1
ATOM 1542 N N . GLY A 1 204 ? -6.5 4.582 12.375 1 98.06 204 GLY A N 1
ATOM 1543 C CA . GLY A 1 204 ? -6.023 4.191 11.055 1 98.06 204 GLY A CA 1
ATOM 1544 C C . GLY A 1 204 ? -4.543 4.453 10.859 1 98.06 204 GLY A C 1
ATOM 1545 O O . GLY A 1 204 ? -3.998 5.418 11.398 1 98.06 204 GLY A O 1
ATOM 1546 N N . ALA A 1 205 ? -3.918 3.582 10.047 1 98 205 ALA A N 1
ATOM 1547 C CA . ALA A 1 205 ? -2.518 3.744 9.656 1 98 205 ALA A CA 1
ATOM 1548 C C . ALA A 1 205 ? -2.318 3.453 8.172 1 98 205 ALA A C 1
ATOM 1550 O O . ALA A 1 205 ? -3.053 2.656 7.586 1 98 205 ALA A O 1
ATOM 1551 N N . LEU A 1 206 ? -1.49 4.125 7.539 1 98.25 206 LEU A N 1
ATOM 1552 C CA . LEU A 1 206 ? -0.995 3.904 6.184 1 98.25 206 LEU A CA 1
ATOM 1553 C C . LEU A 1 206 ? 0.527 3.799 6.172 1 98.25 206 LEU A C 1
ATOM 1555 O O . LEU A 1 206 ? 1.225 4.812 6.246 1 98.25 206 LEU A O 1
ATOM 1559 N N . ARG A 1 207 ? 1.023 2.633 6.047 1 97.44 207 ARG A N 1
ATOM 1560 C CA . ARG A 1 207 ? 2.439 2.354 6.27 1 97.44 207 ARG A CA 1
ATOM 1561 C C . ARG A 1 207 ? 3.201 2.303 4.949 1 97.44 207 ARG A C 1
ATOM 1563 O O . ARG A 1 207 ? 2.627 1.981 3.908 1 97.44 207 ARG A O 1
ATOM 1570 N N . GLY A 1 208 ? 4.469 2.625 5.008 1 97.81 208 GLY A N 1
ATOM 1571 C CA . GLY A 1 208 ? 5.32 2.518 3.832 1 97.81 208 GLY A CA 1
ATOM 1572 C C . GLY A 1 208 ? 5.512 1.088 3.363 1 97.81 208 GLY A C 1
ATOM 1573 O O . GLY A 1 208 ? 5.305 0.144 4.129 1 97.81 208 GLY A O 1
ATOM 1574 N N . ILE A 1 209 ? 5.895 0.997 2.066 1 97.94 209 ILE A N 1
ATOM 1575 C CA . ILE A 1 209 ? 6.168 -0.304 1.467 1 97.94 209 ILE A CA 1
ATOM 1576 C C . ILE A 1 209 ? 7.578 -0.31 0.875 1 97.94 209 ILE A C 1
ATOM 1578 O O . ILE A 1 209 ? 7.891 0.494 -0.007 1 97.94 209 ILE A O 1
ATOM 1582 N N . PRO A 1 210 ? 8.438 -1.224 1.322 1 97.12 210 PRO A N 1
ATOM 1583 C CA . PRO A 1 210 ? 8.219 -2.268 2.328 1 97.12 210 PRO A CA 1
ATOM 1584 C C . PRO A 1 210 ? 8.195 -1.718 3.752 1 97.12 210 PRO A C 1
ATOM 1586 O O . PRO A 1 210 ? 8.891 -0.741 4.051 1 97.12 210 PRO A O 1
ATOM 1589 N N . TYR A 1 211 ? 7.422 -2.336 4.57 1 97.25 211 TYR A N 1
ATOM 1590 C CA . TYR A 1 211 ? 7.332 -1.953 5.973 1 97.25 211 TYR A CA 1
ATOM 1591 C C . TYR A 1 211 ? 8.391 -2.676 6.805 1 97.25 211 TYR A C 1
ATOM 1593 O O . TYR A 1 211 ? 8.609 -3.877 6.625 1 97.25 211 TYR A O 1
ATOM 1601 N N . GLY A 1 212 ? 9.07 -1.924 7.695 1 94.44 212 GLY A N 1
ATOM 1602 C CA . GLY A 1 212 ? 10.062 -2.502 8.586 1 94.44 212 GLY A CA 1
ATOM 1603 C C . GLY A 1 212 ? 11.398 -2.748 7.914 1 94.44 212 GLY A C 1
ATOM 1604 O O . GLY A 1 212 ? 12.242 -3.482 8.438 1 94.44 212 GLY A O 1
ATOM 1605 N N . ARG A 1 213 ? 11.562 -2.18 6.734 1 93.5 213 ARG A N 1
ATOM 1606 C CA . ARG A 1 213 ? 12.789 -2.324 5.957 1 93.5 213 ARG A CA 1
ATOM 1607 C C . ARG A 1 213 ? 13.227 -0.988 5.367 1 93.5 213 ARG A C 1
ATOM 1609 O O . ARG A 1 213 ? 12.406 -0.074 5.215 1 93.5 213 ARG A O 1
ATOM 1616 N N . PRO A 1 214 ? 14.484 -0.895 5.039 1 92.56 214 PRO A N 1
ATOM 1617 C CA . PRO A 1 214 ? 14.938 0.347 4.406 1 92.56 214 PRO A CA 1
ATOM 1618 C C . PRO A 1 214 ? 14.203 0.643 3.1 1 92.56 214 PRO A C 1
ATOM 1620 O O . PRO A 1 214 ? 13.922 -0.274 2.322 1 92.56 214 PRO A O 1
ATOM 1623 N N . LYS A 1 215 ? 13.984 1.881 2.875 1 95.5 215 LYS A N 1
ATOM 1624 C CA . LYS A 1 215 ? 13.328 2.344 1.653 1 95.5 215 LYS A CA 1
ATOM 1625 C C . LYS A 1 215 ? 14.352 2.834 0.635 1 95.5 215 LYS A C 1
ATOM 1627 O O . LYS A 1 215 ? 15.453 3.264 1.005 1 95.5 215 LYS A O 1
ATOM 1632 N N . LEU A 1 216 ? 13.953 2.744 -0.573 1 96.31 216 LEU A N 1
ATOM 1633 C CA . LEU A 1 216 ? 14.75 3.271 -1.678 1 96.31 216 LEU A CA 1
ATOM 1634 C C . LEU A 1 216 ? 14.039 4.445 -2.344 1 96.31 216 LEU A C 1
ATOM 1636 O O . LEU A 1 216 ? 12.883 4.742 -2.027 1 96.31 216 LEU A O 1
ATOM 1640 N N . ALA A 1 217 ? 14.797 5.137 -3.223 1 96.5 217 ALA A N 1
ATOM 1641 C CA . ALA A 1 217 ? 14.172 6.191 -4.02 1 96.5 217 ALA A CA 1
ATOM 1642 C C . ALA A 1 217 ? 12.938 5.672 -4.746 1 96.5 217 ALA A C 1
ATOM 1644 O O . ALA A 1 217 ? 12.945 4.562 -5.289 1 96.5 217 ALA A O 1
ATOM 1645 N N . HIS A 1 218 ? 11.82 6.41 -4.621 1 97.56 218 HIS A N 1
ATOM 1646 C CA . HIS A 1 218 ? 10.562 6.172 -5.316 1 97.56 218 HIS A CA 1
ATOM 1647 C C . HIS A 1 218 ? 9.734 5.098 -4.613 1 97.56 218 HIS A C 1
ATOM 1649 O O . HIS A 1 218 ? 8.688 4.684 -5.117 1 97.56 218 HIS A O 1
ATOM 1655 N N . ASP A 1 219 ? 10.227 4.594 -3.486 1 98.06 219 ASP A N 1
ATOM 1656 C CA . ASP A 1 219 ? 9.359 3.729 -2.689 1 98.06 219 ASP A CA 1
ATOM 1657 C C . ASP A 1 219 ? 8.242 4.527 -2.027 1 98.06 219 ASP A C 1
ATOM 1659 O O . ASP A 1 219 ? 8.406 5.715 -1.734 1 98.06 219 ASP A O 1
ATOM 1663 N N . PHE A 1 220 ? 7.156 3.887 -1.82 1 98.44 220 PHE A N 1
ATOM 1664 C CA . PHE A 1 220 ? 6.02 4.473 -1.121 1 98.44 220 PHE A CA 1
ATOM 1665 C C . PHE A 1 220 ? 6.336 4.672 0.357 1 98.44 220 PHE A C 1
ATOM 1667 O O . PHE A 1 220 ? 6.5 3.697 1.096 1 98.44 220 PHE A O 1
ATOM 1674 N N . ASN A 1 221 ? 6.445 5.934 0.78 1 97.69 221 ASN A N 1
ATOM 1675 C CA . ASN A 1 221 ? 6.871 6.262 2.137 1 97.69 221 ASN A CA 1
ATOM 1676 C C . ASN A 1 221 ? 6.254 7.574 2.615 1 97.69 221 ASN A C 1
ATOM 1678 O O . ASN A 1 221 ? 6.945 8.594 2.713 1 97.69 221 ASN A O 1
ATOM 1682 N N . PRO A 1 222 ? 4.949 7.441 3.045 1 97.75 222 PRO A N 1
ATOM 1683 C CA . PRO A 1 222 ? 4.367 8.641 3.658 1 97.75 222 PRO A CA 1
ATOM 1684 C C . PRO A 1 222 ? 4.996 8.977 5.008 1 97.75 222 PRO A C 1
ATOM 1686 O O . PRO A 1 222 ? 5.324 8.07 5.785 1 97.75 222 PRO A O 1
ATOM 1689 N N . ASP A 1 223 ? 5.152 10.203 5.227 1 95.75 223 ASP A N 1
ATOM 1690 C CA . ASP A 1 223 ? 5.785 10.703 6.441 1 95.75 223 ASP A CA 1
ATOM 1691 C C . ASP A 1 223 ? 5.047 11.93 6.98 1 95.75 223 ASP A C 1
ATOM 1693 O O . ASP A 1 223 ? 3.814 11.969 6.973 1 95.75 223 ASP A O 1
ATOM 1697 N N . GLU A 1 224 ? 5.566 12.781 7.645 1 94.12 224 GLU A N 1
ATOM 1698 C CA . GLU A 1 224 ? 4.992 14 8.211 1 94.12 224 GLU A CA 1
ATOM 1699 C C . GLU A 1 224 ? 3.691 14.383 7.512 1 94.12 224 GLU A C 1
ATOM 1701 O O . GLU A 1 224 ? 3.658 14.516 6.289 1 94.12 224 GLU A O 1
ATOM 1706 N N . CYS A 1 225 ? 2.615 14.539 8.312 1 96.69 225 CYS A N 1
ATOM 1707 C CA . CYS A 1 225 ? 1.301 14.672 7.695 1 96.69 225 CYS A CA 1
ATOM 1708 C C . CYS A 1 225 ? 0.445 15.688 8.438 1 96.69 225 CYS A C 1
ATOM 1710 O O . CYS A 1 225 ? 0.733 16.031 9.586 1 96.69 225 CYS A O 1
ATOM 1712 N N . GLN A 1 226 ? -0.509 16.234 7.777 1 97.25 226 GLN A N 1
ATOM 1713 C CA . GLN A 1 226 ? -1.485 17.203 8.266 1 97.25 226 GLN A CA 1
ATOM 1714 C C . GLN A 1 226 ? -2.906 16.781 7.895 1 97.25 226 GLN A C 1
ATOM 1716 O O . GLN A 1 226 ? -3.281 16.828 6.723 1 97.25 226 GLN A O 1
ATOM 1721 N N . PRO A 1 227 ? -3.711 16.406 8.914 1 98.38 227 PRO A N 1
ATOM 1722 C CA . PRO A 1 227 ? -5.102 16.062 8.617 1 98.38 227 PRO A CA 1
ATOM 1723 C C . PRO A 1 227 ? -6 17.297 8.477 1 98.38 227 PRO A C 1
ATOM 1725 O O . PRO A 1 227 ? -5.742 18.328 9.102 1 98.38 227 PRO A O 1
ATOM 1728 N N . TYR A 1 228 ? -7.055 17.188 7.73 1 97.69 228 TYR A N 1
ATOM 1729 C CA . TYR A 1 228 ? -8.172 18.125 7.695 1 97.69 228 TYR A CA 1
ATOM 1730 C C . TYR A 1 228 ? -9.469 17.422 7.309 1 97.69 228 TYR A C 1
ATOM 1732 O O . TYR A 1 228 ? -9.438 16.328 6.746 1 97.69 228 TYR A O 1
ATOM 1740 N N . GLU A 1 229 ? -10.516 18 7.676 1 98.25 229 GLU A N 1
ATOM 1741 C CA . GLU A 1 229 ? -11.836 17.438 7.43 1 98.25 229 GLU A CA 1
ATOM 1742 C C . GLU A 1 229 ? -12.562 18.188 6.316 1 98.25 229 GLU A C 1
ATOM 1744 O O . GLU A 1 229 ? -12.516 19.406 6.258 1 98.25 229 GLU A O 1
ATOM 1749 N N . LEU A 1 230 ? -13.25 17.438 5.477 1 97.5 230 LEU A N 1
ATOM 1750 C CA . LEU A 1 230 ? -14.062 18.031 4.422 1 97.5 230 LEU A CA 1
ATOM 1751 C C . LEU A 1 230 ? -15.531 18.094 4.84 1 97.5 230 LEU A C 1
ATOM 1753 O O . LEU A 1 230 ? -15.93 17.453 5.805 1 97.5 230 LEU A O 1
ATOM 1757 N N . PRO A 1 231 ? -16.344 18.844 4.082 1 96 231 PRO A N 1
ATOM 1758 C CA . PRO A 1 231 ? -17.734 19.047 4.484 1 96 231 PRO A CA 1
ATOM 1759 C C . PRO A 1 231 ? -18.562 17.766 4.441 1 96 231 PRO A C 1
ATOM 1761 O O . PRO A 1 231 ? -19.609 17.688 5.074 1 96 231 PRO A O 1
ATOM 1764 N N . ASP A 1 232 ? -18.125 16.781 3.775 1 96.56 232 ASP A N 1
ATOM 1765 C CA . ASP A 1 232 ? -18.875 15.523 3.721 1 96.56 232 ASP A CA 1
ATOM 1766 C C . ASP A 1 232 ? -18.516 14.625 4.902 1 96.56 232 ASP A C 1
ATOM 1768 O O . ASP A 1 232 ? -18.969 13.477 4.98 1 96.56 232 ASP A O 1
ATOM 1772 N N . GLY A 1 233 ? -17.672 15.094 5.762 1 97.75 233 GLY A N 1
ATOM 1773 C CA . GLY A 1 233 ? -17.297 14.375 6.965 1 97.75 233 GLY A CA 1
ATOM 1774 C C . GLY A 1 233 ? -16.047 13.531 6.789 1 97.75 233 GLY A C 1
ATOM 1775 O O . GLY A 1 233 ? -15.484 13.039 7.77 1 97.75 233 GLY A O 1
ATOM 1776 N N . SER A 1 234 ? -15.555 13.438 5.59 1 98 234 SER A N 1
ATOM 1777 C CA . SER A 1 234 ? -14.359 12.633 5.348 1 98 234 SER A CA 1
ATOM 1778 C C . SER A 1 234 ? -13.094 13.383 5.762 1 98 234 SER A C 1
ATOM 1780 O O . SER A 1 234 ? -13.117 14.609 5.895 1 98 234 SER A O 1
ATOM 1782 N N . LEU A 1 235 ? -12.102 12.625 6.027 1 98.44 235 LEU A N 1
ATOM 1783 C CA . LEU A 1 235 ? -10.789 13.172 6.375 1 98.44 235 LEU A CA 1
ATOM 1784 C C . LEU A 1 235 ? -9.812 13.031 5.211 1 98.44 235 LEU A C 1
ATOM 1786 O O . LEU A 1 235 ? -9.812 12.016 4.516 1 98.44 235 LEU A O 1
ATOM 1790 N N . VAL A 1 236 ? -9.07 14.039 5.035 1 98.12 236 VAL A N 1
ATOM 1791 C CA . VAL A 1 236 ? -7.891 13.977 4.18 1 98.12 236 VAL A CA 1
ATOM 1792 C C . VAL A 1 236 ? -6.629 14.117 5.027 1 98.12 236 VAL A C 1
ATOM 1794 O O . VAL A 1 236 ? -6.539 15.008 5.875 1 98.12 236 VAL A O 1
ATOM 1797 N N . ILE A 1 237 ? -5.711 13.219 4.871 1 98.56 237 ILE A N 1
ATOM 1798 C CA . ILE A 1 237 ? -4.395 13.336 5.488 1 98.56 237 ILE A CA 1
ATOM 1799 C C . ILE A 1 237 ? -3.352 13.664 4.422 1 98.56 237 ILE A C 1
ATOM 1801 O O . ILE A 1 237 ? -2.969 12.797 3.633 1 98.56 237 ILE A O 1
ATOM 1805 N N . ASN A 1 238 ? -2.932 14.883 4.426 1 97.69 238 ASN A N 1
ATOM 1806 C CA . ASN A 1 238 ? -1.902 15.383 3.52 1 97.69 238 ASN A CA 1
ATOM 1807 C C . ASN A 1 238 ? -0.5 15.062 4.035 1 97.69 238 ASN A C 1
ATOM 1809 O O . ASN A 1 238 ? -0.113 15.523 5.109 1 97.69 238 ASN A O 1
ATOM 1813 N N . ALA A 1 239 ? 0.285 14.289 3.223 1 98.19 239 ALA A N 1
ATOM 1814 C CA . ALA A 1 239 ? 1.534 13.789 3.789 1 98.19 239 ALA A CA 1
ATOM 1815 C C . ALA A 1 239 ? 2.715 14.102 2.875 1 98.19 239 ALA A C 1
ATOM 1817 O O . ALA A 1 239 ? 2.561 14.164 1.653 1 98.19 239 ALA A O 1
ATOM 1818 N N . ARG A 1 240 ? 3.832 14.258 3.588 1 97.06 240 ARG A N 1
ATOM 1819 C CA . ARG A 1 240 ? 5.117 14.352 2.9 1 97.06 240 ARG A CA 1
ATOM 1820 C C . ARG A 1 240 ? 5.414 13.078 2.121 1 97.06 240 ARG A C 1
ATOM 1822 O O . ARG A 1 240 ? 5.18 11.977 2.617 1 97.06 240 ARG A O 1
ATOM 1829 N N . ASN A 1 241 ? 5.898 13.258 0.898 1 97.81 241 ASN A N 1
ATOM 1830 C CA . ASN A 1 241 ? 6.289 12.156 0.022 1 97.81 241 ASN A CA 1
ATOM 1831 C C . ASN A 1 241 ? 7.797 11.93 0.053 1 97.81 241 ASN A C 1
ATOM 1833 O O . ASN A 1 241 ? 8.508 12.305 -0.882 1 97.81 241 ASN A O 1
ATOM 1837 N N . GLN A 1 242 ? 8.328 11.258 1.043 1 96.38 242 GLN A N 1
ATOM 1838 C CA . GLN A 1 242 ? 9.727 11.219 1.458 1 96.38 242 GLN A CA 1
ATOM 1839 C C . GLN A 1 242 ? 10.625 10.711 0.33 1 96.38 242 GLN A C 1
ATOM 1841 O O . GLN A 1 242 ? 11.773 11.133 0.205 1 96.38 242 GLN A O 1
ATOM 1846 N N . ASN A 1 243 ? 10.164 9.781 -0.531 1 97 243 ASN A N 1
ATOM 1847 C CA . ASN A 1 243 ? 11 9.18 -1.565 1 97 243 ASN A CA 1
ATOM 1848 C C . ASN A 1 243 ? 10.461 9.477 -2.963 1 97 243 ASN A C 1
ATOM 1850 O O . ASN A 1 243 ? 10.797 8.781 -3.924 1 97 243 ASN A O 1
ATOM 1854 N N . PHE A 1 244 ? 9.625 10.477 -3.002 1 97.69 244 PHE A N 1
ATOM 1855 C CA . PHE A 1 244 ? 9.102 10.984 -4.262 1 97.69 244 PHE A CA 1
ATOM 1856 C C . PHE A 1 244 ? 8.414 9.883 -5.051 1 97.69 244 PHE A C 1
ATOM 1858 O O . PHE A 1 244 ? 8.672 9.711 -6.246 1 97.69 244 PHE A O 1
ATOM 1865 N N . TYR A 1 245 ? 7.613 9.125 -4.387 1 98.31 245 TYR A N 1
ATOM 1866 C CA . TYR A 1 245 ? 6.805 8.086 -5.008 1 98.31 245 TYR A CA 1
ATOM 1867 C C . TYR A 1 245 ? 5.801 8.68 -5.984 1 98.31 245 TYR A C 1
ATOM 1869 O O . TYR A 1 245 ? 5.07 9.609 -5.641 1 98.31 245 TYR A O 1
ATOM 1877 N N . HIS A 1 246 ? 5.754 8.133 -7.297 1 98.19 246 HIS A N 1
ATOM 1878 C CA . HIS A 1 246 ? 4.789 8.484 -8.336 1 98.19 246 HIS A CA 1
ATOM 1879 C C . HIS A 1 246 ? 5.051 9.883 -8.883 1 98.19 246 HIS A C 1
ATOM 1881 O O . HIS A 1 246 ? 5.094 10.078 -10.094 1 98.19 246 HIS A O 1
ATOM 1887 N N . CYS A 1 247 ? 5.25 10.922 -7.984 1 97.5 247 CYS A N 1
ATOM 1888 C CA . CYS A 1 247 ? 5.562 12.297 -8.359 1 97.5 247 CYS A CA 1
ATOM 1889 C C . CYS A 1 247 ? 6.16 13.055 -7.18 1 97.5 247 CYS A C 1
ATOM 1891 O O . CYS A 1 247 ? 5.938 12.695 -6.023 1 97.5 247 CYS A O 1
ATOM 1893 N N . PRO A 1 248 ? 6.961 14.047 -7.5 1 98 248 PRO A N 1
ATOM 1894 C CA . PRO A 1 248 ? 7.402 14.922 -6.418 1 98 248 PRO A CA 1
ATOM 1895 C C . PRO A 1 248 ? 6.297 15.867 -5.934 1 98 248 PRO A C 1
ATOM 1897 O O . PRO A 1 248 ? 6.379 17.078 -6.141 1 98 248 PRO A O 1
ATOM 1900 N N . CYS A 1 249 ? 5.336 15.266 -5.359 1 97.88 249 CYS A N 1
ATOM 1901 C CA . CYS A 1 249 ? 4.121 15.938 -4.922 1 97.88 249 CYS A CA 1
ATOM 1902 C C . CYS A 1 249 ? 3.607 15.352 -3.611 1 97.88 249 CYS A C 1
ATOM 1904 O O . CYS A 1 249 ? 4.27 14.5 -3.008 1 97.88 249 CYS A O 1
ATOM 1906 N N . ARG A 1 250 ? 2.488 15.852 -3.178 1 97.75 250 ARG A N 1
ATOM 1907 C CA . ARG A 1 250 ? 1.94 15.414 -1.896 1 97.75 250 ARG A CA 1
ATOM 1908 C C . ARG A 1 250 ? 1.246 14.062 -2.029 1 97.75 250 ARG A C 1
ATOM 1910 O O . ARG A 1 250 ? 0.628 13.773 -3.057 1 97.75 250 ARG A O 1
ATOM 1917 N N . ILE A 1 251 ? 1.319 13.227 -1.007 1 98.25 251 ILE A N 1
ATOM 1918 C CA . ILE A 1 251 ? 0.46 12.062 -0.836 1 98.25 251 ILE A CA 1
ATOM 1919 C C . ILE A 1 251 ? -0.82 12.469 -0.107 1 98.25 251 ILE A C 1
ATOM 1921 O O . ILE A 1 251 ? -0.767 13.117 0.939 1 98.25 251 ILE A O 1
ATOM 1925 N N . LEU A 1 252 ? -1.962 12.062 -0.665 1 97.81 252 LEU A N 1
ATOM 1926 C CA . LEU A 1 252 ? -3.244 12.328 -0.02 1 97.81 252 LEU A CA 1
ATOM 1927 C C . LEU A 1 252 ? -3.943 11.016 0.347 1 97.81 252 LEU A C 1
ATOM 1929 O O . LEU A 1 252 ? -4.328 10.25 -0.535 1 97.81 252 LEU A O 1
ATOM 1933 N N . ALA A 1 253 ? -4.02 10.758 1.604 1 98.38 253 ALA A N 1
ATOM 1934 C CA . ALA A 1 253 ? -4.82 9.641 2.1 1 98.38 253 ALA A CA 1
ATOM 1935 C C . ALA A 1 253 ? -6.223 10.102 2.486 1 98.38 253 ALA A C 1
ATOM 1937 O O . ALA A 1 253 ? -6.43 11.266 2.826 1 98.38 253 ALA A O 1
ATOM 1938 N N . ARG A 1 254 ? -7.172 9.188 2.475 1 97.75 254 ARG A N 1
ATOM 1939 C CA . ARG A 1 254 ? -8.555 9.539 2.771 1 97.75 254 ARG A CA 1
ATOM 1940 C C . ARG A 1 254 ? -9.172 8.555 3.754 1 97.75 254 ARG A C 1
ATOM 1942 O O . ARG A 1 254 ? -8.906 7.352 3.688 1 97.75 254 ARG A O 1
ATOM 1949 N N . SER A 1 255 ? -9.961 9.031 4.668 1 98.69 255 SER A N 1
ATOM 1950 C CA . SER A 1 255 ? -10.742 8.227 5.594 1 98.69 255 SER A CA 1
ATOM 1951 C C . SER A 1 255 ? -12.203 8.664 5.609 1 98.69 255 SER A C 1
ATOM 1953 O O . SER A 1 255 ? -12.5 9.859 5.652 1 98.69 255 SER A O 1
ATOM 1955 N N . TRP A 1 256 ? -13.18 7.699 5.605 1 98.5 256 TRP A N 1
ATOM 1956 C CA . TRP A 1 256 ? -14.609 7.992 5.664 1 98.5 256 TRP A CA 1
ATOM 1957 C C . TRP A 1 256 ? -15.203 7.539 6.992 1 98.5 256 TRP A C 1
ATOM 1959 O O . TRP A 1 256 ? -16.406 7.711 7.234 1 98.5 256 TRP A O 1
ATOM 1969 N N . ASP A 1 257 ? -14.352 6.984 7.875 1 98.81 257 ASP A N 1
ATOM 1970 C CA . ASP A 1 257 ? -14.828 6.453 9.148 1 98.81 257 ASP A CA 1
ATOM 1971 C C . ASP A 1 257 ? -14.172 7.16 10.328 1 98.81 257 ASP A C 1
ATOM 1973 O O . ASP A 1 257 ? -13.836 6.527 11.328 1 98.81 257 ASP A O 1
ATOM 1977 N N . ALA A 1 258 ? -13.82 8.422 10.148 1 98.81 258 ALA A N 1
ATOM 1978 C CA . ALA A 1 258 ? -13.312 9.312 11.188 1 98.81 258 ALA A CA 1
ATOM 1979 C C . ALA A 1 258 ? -11.945 8.844 11.688 1 98.81 258 ALA A C 1
ATOM 1981 O O . ALA A 1 258 ? -11.664 8.891 12.883 1 98.81 258 ALA A O 1
ATOM 1982 N N . GLY A 1 259 ? -11.141 8.344 10.789 1 98.81 259 GLY A N 1
ATOM 1983 C CA . GLY A 1 259 ? -9.75 8.039 11.102 1 98.81 259 GLY A CA 1
ATOM 1984 C C . GLY A 1 259 ? -9.539 6.613 11.57 1 98.81 259 GLY A C 1
ATOM 1985 O O . GLY A 1 259 ? -8.422 6.223 11.898 1 98.81 259 GLY A O 1
ATOM 1986 N N . GLU A 1 260 ? -10.594 5.793 11.547 1 98.81 260 GLU A N 1
ATOM 1987 C CA . GLU A 1 260 ? -10.461 4.398 11.969 1 98.81 260 GLU A CA 1
ATOM 1988 C C . GLU A 1 260 ? -9.609 3.607 10.977 1 98.81 260 GLU A C 1
ATOM 1990 O O . GLU A 1 260 ? -8.914 2.666 11.367 1 98.81 260 GLU A O 1
ATOM 1995 N N . THR A 1 261 ? -9.688 3.975 9.711 1 98.31 261 THR A N 1
ATOM 1996 C CA . THR A 1 261 ? -8.906 3.297 8.68 1 98.31 261 THR A CA 1
ATOM 1997 C C . THR A 1 261 ? -8.359 4.301 7.668 1 98.31 261 THR A C 1
ATOM 1999 O O . THR A 1 261 ? -8.945 5.367 7.461 1 98.31 261 THR A O 1
ATOM 2002 N N . LEU A 1 262 ? -7.242 3.953 7.113 1 98.44 262 LEU A N 1
ATOM 2003 C CA . LEU A 1 262 ? -6.641 4.625 5.969 1 98.44 262 LEU A CA 1
ATOM 2004 C C . LEU A 1 262 ? -6.348 3.635 4.848 1 98.44 262 LEU A C 1
ATOM 2006 O O . LEU A 1 262 ? -5.199 3.215 4.672 1 98.44 262 LEU A O 1
ATOM 2010 N N . PRO A 1 263 ? -7.316 3.371 4.047 1 96.88 263 PRO A N 1
ATOM 2011 C CA . PRO A 1 263 ? -7.133 2.326 3.035 1 96.88 263 PRO A CA 1
ATOM 2012 C C . PRO A 1 263 ? -6.184 2.746 1.915 1 96.88 263 PRO A C 1
ATOM 2014 O O . PRO A 1 263 ? -6.332 3.834 1.353 1 96.88 263 PRO A O 1
ATOM 2017 N N . PRO A 1 264 ? -5.273 1.875 1.562 1 96.38 264 PRO A N 1
ATOM 2018 C CA . PRO A 1 264 ? -4.34 2.213 0.489 1 96.38 264 PRO A CA 1
ATOM 2019 C C . PRO A 1 264 ? -5.039 2.539 -0.827 1 96.38 264 PRO A C 1
ATOM 2021 O O . PRO A 1 264 ? -4.535 3.338 -1.621 1 96.38 264 PRO A O 1
ATOM 2024 N N . GLU A 1 265 ? -6.223 1.993 -1.062 1 95.62 265 GLU A N 1
ATOM 2025 C CA . GLU A 1 265 ? -6.945 2.201 -2.312 1 95.62 265 GLU A CA 1
ATOM 2026 C C . GLU A 1 265 ? -7.441 3.639 -2.432 1 95.62 265 GLU A C 1
ATOM 2028 O O . GLU A 1 265 ? -7.824 4.082 -3.516 1 95.62 265 GLU A O 1
ATOM 2033 N N . ALA A 1 266 ? -7.43 4.316 -1.331 1 96.88 266 ALA A N 1
ATOM 2034 C CA . ALA A 1 266 ? -7.934 5.688 -1.326 1 96.88 266 ALA A CA 1
ATOM 2035 C C . ALA A 1 266 ? -6.789 6.691 -1.402 1 96.88 266 ALA A C 1
ATOM 2037 O O . ALA A 1 266 ? -7.008 7.902 -1.289 1 96.88 266 ALA A O 1
ATOM 2038 N N . VAL A 1 267 ? -5.562 6.238 -1.594 1 98.12 267 VAL A N 1
ATOM 2039 C CA . VAL A 1 267 ? -4.406 7.121 -1.713 1 98.12 267 VAL A CA 1
ATOM 2040 C C . VAL A 1 267 ? -4.367 7.738 -3.109 1 98.12 267 VAL A C 1
ATOM 2042 O O . VAL A 1 267 ? -4.555 7.039 -4.109 1 98.12 267 VAL A O 1
ATOM 2045 N N . THR A 1 268 ? -4.211 9 -3.18 1 96.69 268 THR A N 1
ATOM 2046 C CA . THR A 1 268 ? -4.043 9.719 -4.438 1 96.69 268 THR A CA 1
ATOM 2047 C C . THR A 1 268 ? -2.826 10.641 -4.375 1 96.69 268 THR A C 1
ATOM 2049 O O . THR A 1 268 ? -2.246 10.844 -3.307 1 96.69 268 THR A O 1
ATOM 2052 N N . PHE A 1 269 ? -2.439 11.07 -5.535 1 96.81 269 PHE A N 1
ATOM 2053 C CA . PHE A 1 269 ? -1.333 12 -5.695 1 96.81 269 PHE A CA 1
ATOM 2054 C C . PHE A 1 269 ? -1.767 13.227 -6.5 1 96.81 269 PHE A C 1
ATOM 2056 O O . PHE A 1 269 ? -2.438 13.094 -7.523 1 96.81 269 PHE A O 1
ATOM 2063 N N . ASP A 1 270 ? -1.495 14.359 -5.984 1 90.25 270 ASP A N 1
ATOM 2064 C CA . ASP A 1 270 ? -1.883 15.594 -6.66 1 90.25 270 ASP A CA 1
ATOM 2065 C C . ASP A 1 270 ? -0.667 16.297 -7.266 1 90.25 270 ASP A C 1
ATOM 2067 O O . ASP A 1 270 ? 0.058 17 -6.562 1 90.25 270 ASP A O 1
ATOM 2071 N N . PRO A 1 271 ? -0.504 16.25 -8.531 1 92.38 271 PRO A N 1
ATOM 2072 C CA . PRO A 1 271 ? 0.69 16.812 -9.156 1 92.38 271 PRO A CA 1
ATOM 2073 C C . PRO A 1 271 ? 0.717 18.344 -9.086 1 92.38 271 PRO A C 1
ATOM 2075 O O . PRO A 1 271 ? 1.761 18.953 -9.32 1 92.38 271 PRO A O 1
ATOM 2078 N N . THR A 1 272 ? -0.42 18.906 -8.766 1 93.06 272 THR A N 1
ATOM 2079 C CA . THR A 1 272 ? -0.452 20.359 -8.625 1 93.06 272 THR A CA 1
ATOM 2080 C C . THR A 1 272 ? 0.237 20.797 -7.336 1 93.06 272 THR A C 1
ATOM 2082 O O . THR A 1 272 ? 0.711 21.922 -7.227 1 93.06 272 THR A O 1
ATOM 2085 N N . LEU A 1 273 ? 0.274 19.938 -6.383 1 96.38 273 LEU A N 1
ATOM 2086 C CA . LEU A 1 273 ? 0.932 20.234 -5.113 1 96.38 273 LEU A CA 1
ATOM 2087 C C . LEU A 1 273 ? 2.381 19.75 -5.133 1 96.38 273 LEU A C 1
ATOM 2089 O O . LEU A 1 273 ? 2.77 18.891 -4.34 1 96.38 273 LEU A O 1
ATOM 2093 N N . VAL A 1 274 ? 3.16 20.422 -5.977 1 97.25 274 VAL A N 1
ATOM 2094 C CA . VAL A 1 274 ? 4.578 20.109 -6.105 1 97.25 274 VAL A CA 1
ATOM 2095 C C . VAL A 1 274 ? 5.281 20.328 -4.77 1 97.25 274 VAL A C 1
ATOM 2097 O O . VAL A 1 274 ? 5.055 21.328 -4.098 1 97.25 274 VAL A O 1
ATOM 2100 N N . ASP A 1 275 ? 6.188 19.359 -4.414 1 98.12 275 ASP A N 1
ATOM 2101 C CA . ASP A 1 275 ? 6.742 19.391 -3.066 1 98.12 275 ASP A CA 1
ATOM 2102 C C . ASP A 1 275 ? 8.109 18.734 -3.018 1 98.12 275 ASP A C 1
ATOM 2104 O O . ASP A 1 275 ? 8.32 17.688 -3.635 1 98.12 275 ASP A O 1
ATOM 2108 N N . PRO A 1 276 ? 9.047 19.328 -2.271 1 98.25 276 PRO A N 1
ATOM 2109 C CA . PRO A 1 276 ? 10.391 18.75 -2.158 1 98.25 276 PRO A CA 1
ATOM 2110 C C . PRO A 1 276 ? 10.539 17.844 -0.945 1 98.25 276 PRO A C 1
ATOM 2112 O O . PRO A 1 276 ? 11.594 17.828 -0.299 1 98.25 276 PRO A O 1
ATOM 2115 N N . ALA A 1 277 ? 9.477 17.188 -0.53 1 97.06 277 ALA A N 1
ATOM 2116 C CA . ALA A 1 277 ? 9.453 16.234 0.586 1 97.06 277 ALA A CA 1
ATOM 2117 C C . ALA A 1 277 ? 9.727 16.953 1.908 1 97.06 277 ALA A C 1
ATOM 2119 O O . ALA A 1 277 ? 10.695 16.625 2.6 1 97.06 277 ALA A O 1
ATOM 2120 N N . VAL A 1 278 ? 8.875 17.797 2.262 1 96.31 278 VAL A N 1
ATOM 2121 C CA . VAL A 1 278 ? 8.961 18.609 3.477 1 96.31 278 VAL A CA 1
ATOM 2122 C C . VAL A 1 278 ? 7.578 18.75 4.105 1 96.31 278 VAL A C 1
ATOM 2124 O O . VAL A 1 278 ? 6.562 18.609 3.422 1 96.31 278 VAL A O 1
ATOM 2127 N N . ALA A 1 279 ? 7.539 18.953 5.422 1 94.06 279 ALA A N 1
ATOM 2128 C CA . ALA A 1 279 ? 6.266 19.109 6.113 1 94.06 279 ALA A CA 1
ATOM 2129 C C . ALA A 1 279 ? 5.496 20.312 5.57 1 94.06 279 ALA A C 1
ATOM 2131 O O . ALA A 1 279 ? 6.082 21.359 5.305 1 94.06 279 ALA A O 1
ATOM 2132 N N . ALA A 1 280 ? 4.16 20.188 5.359 1 96.69 280 ALA A N 1
ATOM 2133 C CA . ALA A 1 280 ? 3.291 21.219 4.801 1 96.69 280 ALA A CA 1
ATOM 2134 C C . ALA A 1 280 ? 2.102 21.5 5.719 1 96.69 280 ALA A C 1
ATOM 2136 O O . ALA A 1 280 ? 1.811 20.703 6.617 1 96.69 280 ALA A O 1
ATOM 2137 N N . GLY A 1 281 ? 1.493 22.656 5.488 1 95.38 281 GLY A N 1
ATOM 2138 C CA . GLY A 1 281 ? 0.303 23.016 6.246 1 95.38 281 GLY A CA 1
ATOM 2139 C C . GLY A 1 281 ? -0.976 22.906 5.438 1 95.38 281 GLY A C 1
ATOM 2140 O O . GLY A 1 281 ? -0.972 23.125 4.227 1 95.38 281 GLY A O 1
ATOM 2141 N N . ALA A 1 282 ? -2.045 22.594 6.133 1 96.06 282 ALA A N 1
ATOM 2142 C CA . ALA A 1 282 ? -3.359 22.578 5.496 1 96.06 282 ALA A CA 1
ATOM 2143 C C . ALA A 1 282 ? -4.465 22.828 6.52 1 96.06 282 ALA A C 1
ATOM 2145 O O . ALA A 1 282 ? -4.395 22.344 7.652 1 96.06 282 ALA A O 1
ATOM 2146 N N . VAL A 1 283 ? -5.445 23.594 6.113 1 94.5 283 VAL A N 1
ATOM 2147 C CA . VAL A 1 283 ? -6.602 23.859 6.965 1 94.5 283 VAL A CA 1
ATOM 2148 C C . VAL A 1 283 ? -7.836 24.109 6.102 1 94.5 283 VAL A C 1
ATOM 2150 O O . VAL A 1 283 ? -7.719 24.453 4.922 1 94.5 283 VAL A O 1
ATOM 2153 N N . VAL A 1 284 ? -8.977 23.828 6.664 1 95.62 284 VAL A N 1
ATOM 2154 C CA . VAL A 1 284 ? -10.242 24.078 5.984 1 95.62 284 VAL A CA 1
ATOM 2155 C C . VAL A 1 284 ? -11.016 25.156 6.727 1 95.62 284 VAL A C 1
ATOM 2157 O O . VAL A 1 284 ? -11.148 25.109 7.953 1 95.62 284 VAL A O 1
ATOM 2160 N N . THR A 1 285 ? -11.414 26.109 6.012 1 91.06 285 THR A N 1
ATOM 2161 C CA . THR A 1 285 ? -12.289 27.156 6.551 1 91.06 285 THR A CA 1
ATOM 2162 C C . THR A 1 285 ? -13.164 27.75 5.453 1 91.06 285 THR A C 1
ATOM 2164 O O . THR A 1 285 ? -12.734 27.859 4.301 1 91.06 285 THR A O 1
ATOM 2167 N N . ARG A 1 286 ? -14.461 28.016 5.781 1 89.19 286 ARG A N 1
ATOM 2168 C CA . ARG A 1 286 ? -15.414 28.672 4.898 1 89.19 286 ARG A CA 1
ATOM 2169 C C . ARG A 1 286 ? -15.523 27.953 3.562 1 89.19 286 ARG A C 1
ATOM 2171 O O . ARG A 1 286 ? -15.531 28.578 2.504 1 89.19 286 ARG A O 1
ATOM 2178 N N . GLY A 1 287 ? -15.406 26.656 3.598 1 90.75 287 GLY A N 1
ATOM 2179 C CA . GLY A 1 287 ? -15.625 25.844 2.416 1 90.75 287 GLY A CA 1
ATOM 2180 C C . GLY A 1 287 ? -14.414 25.766 1.51 1 90.75 287 GLY A C 1
ATOM 2181 O O . GLY A 1 287 ? -14.5 25.25 0.392 1 90.75 287 GLY A O 1
ATOM 2182 N N . LEU A 1 288 ? -13.289 26.281 2.027 1 93.06 288 LEU A N 1
ATOM 2183 C CA . LEU A 1 288 ? -12.047 26.25 1.256 1 93.06 288 LEU A CA 1
ATOM 2184 C C . LEU A 1 288 ? -10.977 25.438 1.987 1 93.06 288 LEU A C 1
ATOM 2186 O O . LEU A 1 288 ? -10.875 25.516 3.215 1 93.06 288 LEU A O 1
ATOM 2190 N N . VAL A 1 289 ? -10.227 24.719 1.195 1 95.94 289 VAL A N 1
ATOM 2191 C CA . VAL A 1 289 ? -9 24.094 1.698 1 95.94 289 VAL A CA 1
ATOM 2192 C C . VAL A 1 289 ? -7.809 25 1.392 1 95.94 289 VAL A C 1
ATOM 2194 O O . VAL A 1 289 ? -7.582 25.375 0.236 1 95.94 289 VAL A O 1
ATOM 2197 N N . PHE A 1 290 ? -7.113 25.422 2.414 1 94.19 290 PHE A N 1
ATOM 2198 C CA . PHE A 1 290 ? -5.867 26.156 2.252 1 94.19 290 PHE A CA 1
ATOM 2199 C C . PHE A 1 290 ? -4.664 25.25 2.469 1 94.19 290 PHE A C 1
ATOM 2201 O O . PHE A 1 290 ? -4.668 24.406 3.377 1 94.19 290 PHE A O 1
ATOM 2208 N N . PHE A 1 291 ? -3.67 25.438 1.59 1 96.94 291 PHE A N 1
ATOM 2209 C CA . PHE A 1 291 ? -2.48 24.594 1.613 1 96.94 291 PHE A CA 1
ATOM 2210 C C . PHE A 1 291 ? -1.22 25.422 1.447 1 96.94 291 PHE A C 1
ATOM 2212 O O . PHE A 1 291 ? -1.157 26.297 0.579 1 96.94 291 PHE A O 1
ATOM 2219 N N . SER A 1 292 ? -0.142 25.109 2.318 1 95.94 292 SER A N 1
ATOM 2220 C CA . SER A 1 292 ? 1.112 25.859 2.23 1 95.94 292 SER A CA 1
ATOM 2221 C C . SER A 1 292 ? 2.309 24.906 2.162 1 95.94 292 SER A C 1
ATOM 2223 O O . SER A 1 292 ? 2.373 23.922 2.902 1 95.94 292 SER A O 1
ATOM 2225 N N . ASN A 1 293 ? 3.223 25.141 1.282 1 97.38 293 ASN A N 1
ATOM 2226 C CA . ASN A 1 293 ? 4.488 24.422 1.181 1 97.38 293 ASN A CA 1
ATOM 2227 C C . ASN A 1 293 ? 5.477 25.141 0.276 1 97.38 293 ASN A C 1
ATOM 2229 O O . ASN A 1 293 ? 5.098 26.062 -0.458 1 97.38 293 ASN A O 1
ATOM 2233 N N . PRO A 1 294 ? 6.816 24.812 0.467 1 98.06 294 PRO A N 1
ATOM 2234 C CA . PRO A 1 294 ? 7.715 25.188 -0.631 1 98.06 294 PRO A CA 1
ATOM 2235 C C . PRO A 1 294 ? 7.34 24.5 -1.95 1 98.06 294 PRO A C 1
ATOM 2237 O O . PRO A 1 294 ? 7.594 23.312 -2.131 1 98.06 294 PRO A O 1
ATOM 2240 N N . ALA A 1 295 ? 6.812 25.266 -2.881 1 97.88 295 ALA A N 1
ATOM 2241 C CA . ALA A 1 295 ? 6.297 24.719 -4.133 1 97.88 295 ALA A CA 1
ATOM 2242 C C . ALA A 1 295 ? 7.422 24.516 -5.145 1 97.88 295 ALA A C 1
ATOM 2244 O O . ALA A 1 295 ? 7.512 25.234 -6.141 1 97.88 295 ALA A O 1
ATOM 2245 N N . ASN A 1 296 ? 8.172 23.547 -4.91 1 97.69 296 ASN A N 1
ATOM 2246 C CA . ASN A 1 296 ? 9.312 23.141 -5.734 1 97.69 296 ASN A CA 1
ATOM 2247 C C . ASN A 1 296 ? 9.508 21.625 -5.719 1 97.69 296 ASN A C 1
ATOM 2249 O O . ASN A 1 296 ? 9.281 20.984 -4.699 1 97.69 296 ASN A O 1
ATOM 2253 N N . ASP A 1 297 ? 9.992 21.047 -6.758 1 96.31 297 ASP A N 1
ATOM 2254 C CA . ASP A 1 297 ? 10.016 19.594 -6.871 1 96.31 297 ASP A CA 1
ATOM 2255 C C . ASP A 1 297 ? 11.312 19.016 -6.297 1 96.31 297 ASP A C 1
ATOM 2257 O O . ASP A 1 297 ? 11.414 17.812 -6.047 1 96.31 297 ASP A O 1
ATOM 2261 N N . THR A 1 298 ? 12.281 19.891 -6.027 1 93.44 298 THR A N 1
ATOM 2262 C CA . THR A 1 298 ? 13.578 19.312 -5.66 1 93.44 298 THR A CA 1
ATOM 2263 C C . THR A 1 298 ? 14.18 20.078 -4.48 1 93.44 298 THR A C 1
ATOM 2265 O O . THR A 1 298 ? 14.867 19.484 -3.646 1 93.44 298 THR A O 1
ATOM 2268 N N . HIS A 1 299 ? 13.852 21.453 -4.5 1 96.56 299 HIS A N 1
ATOM 2269 C CA . HIS A 1 299 ? 14.516 22.281 -3.502 1 96.56 299 HIS A CA 1
ATOM 2270 C C . HIS A 1 299 ? 13.5 22.906 -2.551 1 96.56 299 HIS A C 1
ATOM 2272 O O . HIS A 1 299 ? 12.414 23.297 -2.969 1 96.56 299 HIS A O 1
ATOM 2278 N N . ARG A 1 300 ? 13.938 23.078 -1.362 1 97.5 300 ARG A N 1
ATOM 2279 C CA . ARG A 1 300 ? 13.133 23.766 -0.36 1 97.5 300 ARG A CA 1
ATOM 2280 C C . ARG A 1 300 ? 13.188 25.266 -0.556 1 97.5 300 ARG A C 1
ATOM 2282 O O . ARG A 1 300 ? 13.906 25.969 0.164 1 97.5 300 ARG A O 1
ATOM 2289 N N . MET A 1 301 ? 12.391 25.703 -1.451 1 97.81 301 MET A N 1
ATOM 2290 C CA . MET A 1 301 ? 12.266 27.109 -1.8 1 97.81 301 MET A CA 1
ATOM 2291 C C . MET A 1 301 ? 10.875 27.422 -2.34 1 97.81 301 MET A C 1
ATOM 2293 O O . MET A 1 301 ? 10.125 26.516 -2.68 1 97.81 301 MET A O 1
ATOM 2297 N N . ASN A 1 302 ? 10.531 28.672 -2.301 1 97.75 302 ASN A N 1
ATOM 2298 C CA . ASN A 1 302 ? 9.297 29.141 -2.918 1 97.75 302 ASN A CA 1
ATOM 2299 C C . ASN A 1 302 ? 8.078 28.766 -2.09 1 97.75 302 ASN A C 1
ATOM 2301 O O . ASN A 1 302 ? 7.16 28.109 -2.59 1 97.75 302 ASN A O 1
ATOM 2305 N N . LEU A 1 303 ? 8.055 29.25 -0.859 1 97.25 303 LEU A N 1
ATOM 2306 C CA . LEU A 1 303 ? 6.883 29.031 -0.02 1 97.25 303 LEU A CA 1
ATOM 2307 C C . LEU A 1 303 ? 5.637 29.656 -0.647 1 97.25 303 LEU A C 1
ATOM 2309 O O . LEU A 1 303 ? 5.617 30.844 -0.933 1 97.25 303 LEU A O 1
ATOM 2313 N N . THR A 1 304 ? 4.656 28.828 -0.808 1 96.94 304 THR A N 1
ATOM 2314 C CA . THR A 1 304 ? 3.467 29.203 -1.562 1 96.94 304 THR A CA 1
ATOM 2315 C C . THR A 1 304 ? 2.199 28.781 -0.821 1 96.94 304 THR A C 1
ATOM 2317 O O . THR A 1 304 ? 2.176 27.734 -0.163 1 96.94 304 THR A O 1
ATOM 2320 N N . LEU A 1 305 ? 1.194 29.656 -0.856 1 95.06 305 LEU A N 1
ATOM 2321 C CA . LEU A 1 305 ? -0.149 29.359 -0.373 1 95.06 305 LEU A CA 1
ATOM 2322 C C . LEU A 1 305 ? -1.1 29.094 -1.536 1 95.06 305 LEU A C 1
ATOM 2324 O O . LEU A 1 305 ? -1.133 29.859 -2.5 1 95.06 305 LEU A O 1
ATOM 2328 N N . ARG A 1 306 ? -1.807 27.953 -1.426 1 95.31 306 ARG A N 1
ATOM 2329 C CA . ARG A 1 306 ? -2.842 27.609 -2.391 1 95.31 306 ARG A CA 1
ATOM 2330 C C . ARG A 1 306 ? -4.172 27.344 -1.696 1 95.31 306 ARG A C 1
ATOM 2332 O O . ARG A 1 306 ? -4.211 27.078 -0.492 1 95.31 306 ARG A O 1
ATOM 2339 N N . TRP A 1 307 ? -5.281 27.484 -2.477 1 94.19 307 TRP A N 1
ATOM 2340 C CA . TRP A 1 307 ? -6.574 27.125 -1.909 1 94.19 307 TRP A CA 1
ATOM 2341 C C . TRP A 1 307 ? -7.5 26.562 -2.98 1 94.19 307 TRP A C 1
ATOM 2343 O O . TRP A 1 307 ? -7.301 26.797 -4.172 1 94.19 307 TRP A O 1
ATOM 2353 N N . SER A 1 308 ? -8.352 25.734 -2.578 1 93.94 308 SER A N 1
ATOM 2354 C CA . SER A 1 308 ? -9.352 25.078 -3.42 1 93.94 308 SER A CA 1
ATOM 2355 C C . SER A 1 308 ? -10.664 24.906 -2.678 1 93.94 308 SER A C 1
ATOM 2357 O O . SER A 1 308 ? -10.711 24.984 -1.448 1 93.94 308 SER A O 1
ATOM 2359 N N . SER A 1 309 ? -11.672 24.688 -3.51 1 92.81 309 SER A N 1
ATOM 2360 C CA . SER A 1 309 ? -12.945 24.359 -2.885 1 92.81 309 SER A CA 1
ATOM 2361 C C . SER A 1 309 ? -12.883 23.047 -2.127 1 92.81 309 SER A C 1
ATOM 2363 O O . SER A 1 309 ? -12.328 22.062 -2.623 1 92.81 309 SER A O 1
ATOM 2365 N N . ALA A 1 310 ? -13.492 23.016 -0.962 1 92.31 310 ALA A N 1
ATOM 2366 C CA . ALA A 1 310 ? -13.508 21.797 -0.146 1 92.31 310 ALA A CA 1
ATOM 2367 C C . ALA A 1 310 ? -14.438 20.75 -0.746 1 92.31 310 ALA A C 1
ATOM 2369 O O . ALA A 1 310 ? -14.328 19.562 -0.436 1 92.31 310 ALA A O 1
ATOM 2370 N N . LYS A 1 311 ? -15.32 21.094 -1.558 1 86.31 311 LYS A N 1
ATOM 2371 C CA . LYS A 1 311 ? -16.234 20.172 -2.221 1 86.31 311 LYS A CA 1
ATOM 2372 C C . LYS A 1 311 ? -15.547 19.453 -3.377 1 86.31 311 LYS A C 1
ATOM 2374 O O . LYS A 1 311 ? -15.922 18.328 -3.723 1 86.31 311 LYS A O 1
ATOM 2379 N N . ASP A 1 312 ? -14.602 20.125 -3.977 1 80.62 312 ASP A N 1
ATOM 2380 C CA . ASP A 1 312 ? -13.781 19.547 -5.047 1 80.62 312 ASP A CA 1
ATOM 2381 C C . ASP A 1 312 ? -12.312 19.922 -4.867 1 80.62 312 ASP A C 1
ATOM 2383 O O . ASP A 1 312 ? -11.789 20.766 -5.594 1 80.62 312 ASP A O 1
ATOM 2387 N N . PRO A 1 313 ? -11.672 19.328 -4.121 1 75.31 313 PRO A N 1
ATOM 2388 C CA . PRO A 1 313 ? -10.359 19.828 -3.699 1 75.31 313 PRO A CA 1
ATOM 2389 C C . PRO A 1 313 ? -9.266 19.562 -4.73 1 75.31 313 PRO A C 1
ATOM 2391 O O . PRO A 1 313 ? -8.094 19.844 -4.48 1 75.31 313 PRO A O 1
ATOM 2394 N N . SER A 1 314 ? -9.617 19.172 -5.91 1 76.94 314 SER A N 1
ATOM 2395 C CA . SER A 1 314 ? -8.594 18.891 -6.906 1 76.94 314 SER A CA 1
ATOM 2396 C C . SER A 1 314 ? -8.367 20.078 -7.824 1 76.94 314 SER A C 1
ATOM 2398 O O . SER A 1 314 ? -7.402 20.109 -8.594 1 76.94 314 SER A O 1
ATOM 2400 N N . TRP A 1 315 ? -9.148 21.188 -7.598 1 81.56 315 TRP A N 1
ATOM 2401 C CA . TRP A 1 315 ? -9.008 22.359 -8.445 1 81.56 315 TRP A CA 1
ATOM 2402 C C . TRP A 1 315 ? -8.406 23.516 -7.664 1 81.56 315 TRP A C 1
ATOM 2404 O O . TRP A 1 315 ? -9.133 24.359 -7.129 1 81.56 315 TRP A O 1
ATOM 2414 N N . TRP A 1 316 ? -7.09 23.656 -7.719 1 89.69 316 TRP A N 1
ATOM 2415 C CA . TRP A 1 316 ? -6.367 24.672 -6.961 1 89.69 316 TRP A CA 1
ATOM 2416 C C . TRP A 1 316 ? -6.344 26 -7.711 1 89.69 316 TRP A C 1
ATOM 2418 O O . TRP A 1 316 ? -6.16 26.031 -8.93 1 89.69 316 TRP A O 1
ATOM 2428 N N . GLN A 1 317 ? -6.562 27.062 -6.996 1 82 317 GLN A N 1
ATOM 2429 C CA . GLN A 1 317 ? -6.516 28.406 -7.562 1 82 317 GLN A CA 1
ATOM 2430 C C . GLN A 1 317 ? -5.074 28.875 -7.75 1 82 317 GLN A C 1
ATOM 2432 O O . GLN A 1 317 ? -4.137 28.188 -7.352 1 82 317 GLN A O 1
ATOM 2437 N N . ARG A 1 318 ? -4.988 30.047 -8.391 1 78.38 318 ARG A N 1
ATOM 2438 C CA . ARG A 1 318 ? -3.662 30.625 -8.586 1 78.38 318 ARG A CA 1
ATOM 2439 C C . ARG A 1 318 ? -2.941 30.797 -7.25 1 78.38 318 ARG A C 1
ATOM 2441 O O . ARG A 1 318 ? -3.482 31.391 -6.316 1 78.38 318 ARG A O 1
ATOM 2448 N N . PRO A 1 319 ? -1.741 30.375 -7.234 1 88 319 PRO A N 1
ATOM 2449 C CA . PRO A 1 319 ? -1.006 30.359 -5.965 1 88 319 PRO A CA 1
ATOM 2450 C C . PRO A 1 319 ? -0.526 31.75 -5.551 1 88 319 PRO A C 1
ATOM 2452 O O . PRO A 1 319 ? -0.265 32.594 -6.406 1 88 319 PRO A O 1
ATOM 2455 N N . LEU A 1 320 ? -0.521 31.969 -4.246 1 92.06 320 LEU A N 1
ATOM 2456 C CA . LEU A 1 320 ? 0.107 33.156 -3.65 1 92.06 320 LEU A CA 1
ATOM 2457 C C . LEU A 1 320 ? 1.51 32.812 -3.15 1 92.06 320 LEU A C 1
ATOM 2459 O O . LEU A 1 320 ? 1.671 32.031 -2.205 1 92.06 320 LEU A O 1
ATOM 2463 N N . GLN A 1 321 ? 2.496 33.406 -3.82 1 95.25 321 GLN A N 1
ATOM 2464 C CA . GLN A 1 321 ? 3.863 33.219 -3.344 1 95.25 321 GLN A CA 1
ATOM 2465 C C . GLN A 1 321 ? 4.117 34.031 -2.084 1 95.25 321 GLN A C 1
ATOM 2467 O O . GLN A 1 321 ? 4.027 35.281 -2.113 1 95.25 321 GLN A O 1
ATOM 2472 N N . VAL A 1 322 ? 4.477 33.438 -1.026 1 93.94 322 VAL A N 1
ATOM 2473 C CA . VAL A 1 322 ? 4.68 34.094 0.26 1 93.94 322 VAL A CA 1
ATOM 2474 C C . VAL A 1 322 ? 6.156 34.438 0.433 1 93.94 322 VAL A C 1
ATOM 2476 O O . VAL A 1 322 ? 6.488 35.5 0.977 1 93.94 322 VAL A O 1
ATOM 2479 N N . TRP A 1 323 ? 7.031 33.562 0.014 1 94.75 323 TRP A N 1
ATOM 2480 C CA . TRP A 1 323 ? 8.477 33.719 0.096 1 94.75 323 TRP A CA 1
ATOM 2481 C C . TRP A 1 323 ? 9.18 33.031 -1.051 1 94.75 323 TRP A C 1
ATOM 2483 O O . TRP A 1 323 ? 9.07 31.797 -1.191 1 94.75 323 TRP A O 1
ATOM 2493 N N . ALA A 1 324 ? 9.969 33.688 -1.836 1 97.06 324 ALA A N 1
ATOM 2494 C CA . ALA A 1 324 ? 10.57 33.125 -3.045 1 97.06 324 ALA A CA 1
ATOM 2495 C C . ALA A 1 324 ? 11.805 32.312 -2.713 1 97.06 324 ALA A C 1
ATOM 2497 O O . ALA A 1 324 ? 12.148 31.375 -3.436 1 97.06 324 ALA A O 1
ATOM 2498 N N . GLY A 1 325 ? 12.422 32.594 -1.556 1 96.81 325 GLY A N 1
ATOM 2499 C CA . GLY A 1 325 ? 13.719 32.031 -1.244 1 96.81 325 GLY A CA 1
ATOM 2500 C C . GLY A 1 325 ? 13.625 30.703 -0.513 1 96.81 325 GLY A C 1
ATOM 2501 O O . GLY A 1 325 ? 12.57 30.062 -0.517 1 96.81 325 GLY A O 1
ATOM 2502 N N . PRO A 1 326 ? 14.805 30.312 0.006 1 96.88 326 PRO A N 1
ATOM 2503 C CA . PRO A 1 326 ? 14.828 29.062 0.79 1 96.88 326 PRO A CA 1
ATOM 2504 C C . PRO A 1 326 ? 13.773 29.047 1.888 1 96.88 326 PRO A C 1
ATOM 2506 O O . PRO A 1 326 ? 13.625 30.016 2.635 1 96.88 326 PRO A O 1
ATOM 2509 N N . SER A 1 327 ? 13.008 28.016 1.882 1 94.81 327 SER A N 1
ATOM 2510 C CA . SER A 1 327 ? 11.93 27.812 2.846 1 94.81 327 SER A CA 1
ATOM 2511 C C . SER A 1 327 ? 11.688 26.344 3.117 1 94.81 327 SER A C 1
ATOM 2513 O O . SER A 1 327 ? 12 25.484 2.281 1 94.81 327 SER A O 1
ATOM 2515 N N . GLY A 1 328 ? 11.18 26.031 4.336 1 93.62 328 GLY A N 1
ATOM 2516 C CA . GLY A 1 328 ? 11.031 24.656 4.742 1 93.62 328 GLY A CA 1
ATOM 2517 C C . GLY A 1 328 ? 9.656 24.344 5.309 1 93.62 328 GLY A C 1
ATOM 2518 O O . GLY A 1 328 ? 8.641 24.578 4.652 1 93.62 328 GLY A O 1
ATOM 2519 N N . TYR A 1 329 ? 9.641 23.953 6.508 1 90.69 329 TYR A N 1
ATOM 2520 C CA . TYR A 1 329 ? 8.422 23.547 7.195 1 90.69 329 TYR A CA 1
ATOM 2521 C C . TYR A 1 329 ? 7.426 24.688 7.27 1 90.69 329 TYR A C 1
ATOM 2523 O O . TYR A 1 329 ? 7.816 25.844 7.473 1 90.69 329 TYR A O 1
ATOM 2531 N N . SER A 1 330 ? 6.195 24.344 7.078 1 90 330 SER A N 1
ATOM 2532 C CA . SER A 1 330 ? 5.133 25.328 7.242 1 90 330 SER A CA 1
ATOM 2533 C C . SER A 1 330 ? 3.908 24.703 7.91 1 90 330 SER A C 1
ATOM 2535 O O . SER A 1 330 ? 3.707 23.5 7.855 1 90 330 SER A O 1
ATOM 2537 N N . SER A 1 331 ? 3.146 25.5 8.539 1 89.38 331 SER A N 1
ATOM 2538 C CA . SER A 1 331 ? 1.891 25.125 9.172 1 89.38 331 SER A CA 1
ATOM 2539 C C . SER A 1 331 ? 0.854 26.234 9.07 1 89.38 331 SER A C 1
ATOM 2541 O O . SER A 1 331 ? 1.207 27.406 9.008 1 89.38 331 SER A O 1
ATOM 2543 N N . LEU A 1 332 ? -0.374 25.859 9.016 1 89.75 332 LEU A N 1
ATOM 2544 C CA . LEU A 1 332 ? -1.494 26.781 8.891 1 89.75 332 LEU A CA 1
ATOM 2545 C C . LEU A 1 332 ? -2.48 26.609 10.039 1 89.75 332 LEU A C 1
ATOM 2547 O O . LEU A 1 332 ? -2.686 25.5 10.523 1 89.75 332 LEU A O 1
ATOM 2551 N N . ASP A 1 333 ? -2.982 27.688 10.414 1 85.25 333 ASP A N 1
ATOM 2552 C CA . ASP A 1 333 ? -4.133 27.688 11.312 1 85.25 333 ASP A CA 1
ATOM 2553 C C . ASP A 1 333 ? -5.086 28.844 10.984 1 85.25 333 ASP A C 1
ATOM 2555 O O . ASP A 1 333 ? -4.754 29.719 10.18 1 85.25 333 ASP A O 1
ATOM 2559 N N . VAL A 1 334 ? -6.309 28.766 11.555 1 85.19 334 VAL A N 1
ATOM 2560 C CA . VAL A 1 334 ? -7.305 29.766 11.219 1 85.19 334 VAL A CA 1
ATOM 2561 C C . VAL A 1 334 ? -8.023 30.234 12.484 1 85.19 334 VAL A C 1
ATOM 2563 O O . VAL A 1 334 ? -8.312 29.422 13.367 1 85.19 334 VAL A O 1
ATOM 2566 N N . LEU A 1 335 ? -8.125 31.516 12.594 1 77.44 335 LEU A N 1
ATOM 2567 C CA . LEU A 1 335 ? -8.984 32.125 13.602 1 77.44 335 LEU A CA 1
ATOM 2568 C C . LEU A 1 335 ? -10.305 32.562 12.984 1 77.44 335 LEU A C 1
ATOM 2570 O O . LEU A 1 335 ? -10.312 33.281 11.977 1 77.44 335 LEU A O 1
ATOM 2574 N N . GLU A 1 336 ? -11.375 32.062 13.617 1 79.56 336 GLU A N 1
ATOM 2575 C CA . GLU A 1 336 ? -12.703 32.406 13.125 1 79.56 336 GLU A CA 1
ATOM 2576 C C . GLU A 1 336 ? -13.539 33.094 14.203 1 79.56 336 GLU A C 1
ATOM 2578 O O . GLU A 1 336 ? -14.445 32.5 14.773 1 79.56 336 GLU A O 1
ATOM 2583 N N . PRO A 1 337 ? -13.211 34.375 14.422 1 72.19 337 PRO A N 1
ATOM 2584 C CA . PRO A 1 337 ? -14.078 35.094 15.359 1 72.19 337 PRO A CA 1
ATOM 2585 C C . PRO A 1 337 ? -15.516 35.219 14.852 1 72.19 337 PRO A C 1
ATOM 2587 O O . PRO A 1 337 ? -15.75 35.156 13.641 1 72.19 337 PRO A O 1
ATOM 2590 N N . PRO A 1 338 ? -16.312 35.375 15.992 1 75.38 338 PRO A N 1
ATOM 2591 C CA . PRO A 1 338 ? -17.688 35.594 15.562 1 75.38 338 PRO A CA 1
ATOM 2592 C C . PRO A 1 338 ? -17.875 36.875 14.781 1 75.38 338 PRO A C 1
ATOM 2594 O O . PRO A 1 338 ? -17.219 37.906 15.094 1 75.38 338 PRO A O 1
ATOM 2597 N N . ARG A 1 339 ? -18.547 37.094 13.695 1 76.88 339 ARG A N 1
ATOM 2598 C CA . ARG A 1 339 ? -19.031 38.25 12.938 1 76.88 339 ARG A CA 1
ATOM 2599 C C . ARG A 1 339 ? -17.891 38.906 12.172 1 76.88 339 ARG A C 1
ATOM 2601 O O . ARG A 1 339 ? -17.984 40.062 11.773 1 76.88 339 ARG A O 1
ATOM 2608 N N . GLU A 1 340 ? -16.703 38.344 12.219 1 73.69 340 GLU A N 1
ATOM 2609 C CA . GLU A 1 340 ? -15.594 38.844 11.422 1 73.69 340 GLU A CA 1
ATOM 2610 C C . GLU A 1 340 ? -15.094 37.781 10.453 1 73.69 340 GLU A C 1
ATOM 2612 O O . GLU A 1 340 ? -15.312 36.594 10.664 1 73.69 340 GLU A O 1
ATOM 2617 N N . PRO A 1 341 ? -14.531 38.219 9.391 1 77.75 341 PRO A N 1
ATOM 2618 C CA . PRO A 1 341 ? -13.945 37.25 8.492 1 77.75 341 PRO A CA 1
ATOM 2619 C C . PRO A 1 341 ? -12.812 36.438 9.141 1 77.75 341 PRO A C 1
ATOM 2621 O O . PRO A 1 341 ? -12.109 36.969 10.008 1 77.75 341 PRO A O 1
ATOM 2624 N N . PRO A 1 342 ? -12.641 35.25 8.664 1 83.5 342 PRO A N 1
ATOM 2625 C CA . PRO A 1 342 ? -11.555 34.469 9.227 1 83.5 342 PRO A CA 1
ATOM 2626 C C . PRO A 1 342 ? -10.172 35.031 8.898 1 83.5 342 PRO A C 1
ATOM 2628 O O . PRO A 1 342 ? -10.008 35.688 7.879 1 83.5 342 PRO A O 1
ATOM 2631 N N . THR A 1 343 ? -9.273 34.781 9.766 1 79.5 343 THR A N 1
ATOM 2632 C CA . THR A 1 343 ? -7.875 35.125 9.555 1 79.5 343 THR A CA 1
ATOM 2633 C C . THR A 1 343 ? -7 33.875 9.531 1 79.5 343 THR A C 1
ATOM 2635 O O . THR A 1 343 ? -7.051 33.062 10.453 1 79.5 343 THR A O 1
ATOM 2638 N N . LEU A 1 344 ? -6.238 33.781 8.445 1 85.81 344 LEU A N 1
ATOM 2639 C CA . LEU A 1 344 ? -5.293 32.688 8.336 1 85.81 344 LEU A CA 1
ATOM 2640 C C . LEU A 1 344 ? -3.943 33.062 8.93 1 85.81 344 LEU A C 1
ATOM 2642 O O . LEU A 1 344 ? -3.457 34.156 8.727 1 85.81 344 LEU A O 1
ATOM 2646 N N . TYR A 1 345 ? -3.424 32.156 9.664 1 82.62 345 TYR A N 1
ATOM 2647 C CA . TYR A 1 345 ? -2.064 32.281 10.18 1 82.62 345 TYR A CA 1
ATOM 2648 C C . TYR A 1 345 ? -1.144 31.25 9.547 1 82.62 345 TYR A C 1
ATOM 2650 O O . TYR A 1 345 ? -1.432 30.047 9.586 1 82.62 345 TYR A O 1
ATOM 2658 N N . LEU A 1 346 ? -0.096 31.734 8.922 1 86.69 346 LEU A N 1
ATOM 2659 C CA . LEU A 1 346 ? 0.905 30.875 8.297 1 86.69 346 LEU A CA 1
ATOM 2660 C C . LEU A 1 346 ? 2.264 31.047 8.969 1 86.69 346 LEU A C 1
ATOM 2662 O O . LEU A 1 346 ? 2.816 32.156 8.992 1 86.69 346 LEU A O 1
ATOM 2666 N N . ILE A 1 347 ? 2.775 30 9.617 1 83.44 347 ILE A N 1
ATOM 2667 C CA . ILE A 1 347 ? 4.121 29.984 10.18 1 83.44 347 ILE A CA 1
ATOM 2668 C C . ILE A 1 347 ? 5.031 29.109 9.32 1 83.44 347 ILE A C 1
ATOM 2670 O O . ILE A 1 347 ? 4.621 28.047 8.859 1 83.44 347 ILE A O 1
ATOM 2674 N N . TYR A 1 348 ? 6.266 29.625 9.055 1 86.38 348 TYR A N 1
ATOM 2675 C CA . TYR A 1 348 ? 7.117 28.844 8.156 1 86.38 348 TYR A CA 1
ATOM 2676 C C . TYR A 1 348 ? 8.586 29.172 8.391 1 86.38 348 TYR A C 1
ATOM 2678 O O . TYR A 1 348 ? 8.922 30.234 8.891 1 86.38 348 TYR A O 1
ATOM 2686 N N . GLU A 1 349 ? 9.406 28.156 8.023 1 83.69 349 GLU A N 1
ATOM 2687 C CA . GLU A 1 349 ? 10.852 28.328 8 1 83.69 349 GLU A CA 1
ATOM 2688 C C . GLU A 1 349 ? 11.305 29.031 6.719 1 83.69 349 GLU A C 1
ATOM 2690 O O . GLU A 1 349 ? 10.766 28.781 5.641 1 83.69 349 GLU A O 1
ATOM 2695 N N . LYS A 1 350 ? 12.258 29.984 6.961 1 87.62 350 LYS A N 1
ATOM 2696 C CA . LYS A 1 350 ? 12.766 30.656 5.773 1 87.62 350 LYS A CA 1
ATOM 2697 C C . LYS A 1 350 ? 14.211 31.109 5.977 1 87.62 350 LYS A C 1
ATOM 2699 O O . LYS A 1 350 ? 14.719 31.094 7.098 1 87.62 350 LYS A O 1
ATOM 2704 N N . GLY A 1 351 ? 14.82 31.453 4.781 1 90.25 351 GLY A N 1
ATOM 2705 C CA . GLY A 1 351 ? 16.156 32.031 4.812 1 90.25 351 GLY A CA 1
ATOM 2706 C C . GLY A 1 351 ? 16.578 32.625 3.477 1 90.25 351 GLY A C 1
ATOM 2707 O O . GLY A 1 351 ? 15.789 32.656 2.529 1 90.25 351 GLY A O 1
ATOM 2708 N N . ARG A 1 352 ? 17.766 33.219 3.559 1 92.12 352 ARG A N 1
ATOM 2709 C CA . ARG A 1 352 ? 18.344 33.75 2.33 1 92.12 352 ARG A CA 1
ATOM 2710 C C . ARG A 1 352 ? 19.219 32.688 1.644 1 92.12 352 ARG A C 1
ATOM 2712 O O . ARG A 1 352 ? 19.281 32.656 0.414 1 92.12 352 ARG A O 1
ATOM 2719 N N . SER A 1 353 ? 19.875 31.891 2.445 1 92.19 353 SER A N 1
ATOM 2720 C CA . SER A 1 353 ? 20.766 30.859 1.919 1 92.19 353 SER A CA 1
ATOM 2721 C C . SER A 1 353 ? 20.25 29.469 2.26 1 92.19 353 SER A C 1
ATOM 2723 O O . SER A 1 353 ? 20.328 28.547 1.434 1 92.19 353 SER A O 1
ATOM 2725 N N . GLN A 1 354 ? 19.781 29.328 3.502 1 91 354 GLN A N 1
ATOM 2726 C CA . GLN A 1 354 ? 19.234 28.062 3.957 1 91 354 GLN A CA 1
ATOM 2727 C C . GLN A 1 354 ? 17.797 28.219 4.457 1 91 354 GLN A C 1
ATOM 2729 O O . GLN A 1 354 ? 17.438 29.266 5.004 1 91 354 GLN A O 1
ATOM 2734 N N . SER A 1 355 ? 17.062 27.156 4.344 1 89.62 355 SER A N 1
ATOM 2735 C CA . SER A 1 355 ? 15.633 27.219 4.656 1 89.62 355 SER A CA 1
ATOM 2736 C C . SER A 1 355 ? 15.398 27.281 6.164 1 89.62 355 SER A C 1
ATOM 2738 O O . SER A 1 355 ? 14.297 27.609 6.609 1 89.62 355 SER A O 1
ATOM 2740 N N . ILE A 1 356 ? 16.453 27.094 6.949 1 80.62 356 ILE A N 1
ATOM 2741 C CA . ILE A 1 356 ? 16.25 26.922 8.383 1 80.62 356 ILE A CA 1
ATOM 2742 C C . ILE A 1 356 ? 16.812 28.125 9.133 1 80.62 356 ILE A C 1
ATOM 2744 O O . ILE A 1 356 ? 17.094 28.031 10.336 1 80.62 356 ILE A O 1
ATOM 2748 N N . GLU A 1 357 ? 16.969 29.281 8.445 1 78.56 357 GLU A N 1
ATOM 2749 C CA . GLU A 1 357 ? 17.641 30.438 9.047 1 78.56 357 GLU A CA 1
ATOM 2750 C C . GLU A 1 357 ? 16.734 31.156 10.039 1 78.56 357 GLU A C 1
ATOM 2752 O O . GLU A 1 357 ? 17.203 31.719 11.023 1 78.56 357 GLU A O 1
ATOM 2757 N N . SER A 1 358 ? 15.43 31.203 9.75 1 77.12 358 SER A N 1
ATOM 2758 C CA . SER A 1 358 ? 14.484 31.922 10.594 1 77.12 358 SER A CA 1
ATOM 2759 C C . SER A 1 358 ? 13.07 31.359 10.453 1 77.12 358 SER A C 1
ATOM 2761 O O . SER A 1 358 ? 12.812 30.547 9.562 1 77.12 358 SER A O 1
ATOM 2763 N N . ILE A 1 359 ? 12.258 31.734 11.391 1 77.31 359 ILE A N 1
ATOM 2764 C CA . ILE A 1 359 ? 10.836 31.438 11.344 1 77.31 359 ILE A CA 1
ATOM 2765 C C . ILE A 1 359 ? 10.031 32.719 11.164 1 77.31 359 ILE A C 1
ATOM 2767 O O . ILE A 1 359 ? 10.344 33.75 11.789 1 77.31 359 ILE A O 1
ATOM 2771 N N . SER A 1 360 ? 9.055 32.656 10.297 1 77.31 360 SER A N 1
ATOM 2772 C CA . SER A 1 360 ? 8.211 33.812 10.047 1 77.31 360 SER A CA 1
ATOM 2773 C C . SER A 1 360 ? 6.734 33.469 10.227 1 77.31 360 SER A C 1
ATOM 2775 O O . SER A 1 360 ? 6.336 32.344 10.047 1 77.31 360 SER A O 1
ATOM 2777 N N . LEU A 1 361 ? 6.016 34.469 10.648 1 79 361 LEU A N 1
ATOM 2778 C CA . LEU A 1 361 ? 4.562 34.375 10.758 1 79 361 LEU A CA 1
ATOM 2779 C C . LEU A 1 361 ? 3.889 35.406 9.852 1 79 361 LEU A C 1
ATOM 2781 O O . LEU A 1 361 ? 4.25 36.562 9.867 1 79 361 LEU A O 1
ATOM 2785 N N . VAL A 1 362 ? 2.965 34.906 9.062 1 78.38 362 VAL A N 1
ATOM 2786 C CA . VAL A 1 362 ? 2.184 35.812 8.203 1 78.38 362 VAL A CA 1
ATOM 2787 C C . VAL A 1 362 ? 0.699 35.656 8.539 1 78.38 362 VAL A C 1
ATOM 2789 O O . VAL A 1 362 ? 0.212 34.562 8.773 1 78.38 362 VAL A O 1
ATOM 2792 N N . LYS A 1 363 ? 0.098 36.781 8.672 1 78.19 363 LYS A N 1
ATOM 2793 C CA . LYS A 1 363 ? -1.351 36.844 8.852 1 78.19 363 LYS A CA 1
ATOM 2794 C C . LYS A 1 363 ? -2.051 37.219 7.551 1 78.19 363 LYS A C 1
ATOM 2796 O O . LYS A 1 363 ? -1.659 38.188 6.891 1 78.19 363 LYS A O 1
ATOM 2801 N N . ILE A 1 364 ? -3.045 36.406 7.184 1 79 364 ILE A N 1
ATOM 2802 C CA . ILE A 1 364 ? -3.787 36.625 5.953 1 79 364 ILE A CA 1
ATOM 2803 C C . ILE A 1 364 ? -5.277 36.75 6.266 1 79 364 ILE A C 1
ATOM 2805 O O . ILE A 1 364 ? -5.914 35.781 6.684 1 79 364 ILE A O 1
ATOM 2809 N N . SER A 1 365 ? -5.812 37.969 6.086 1 78.75 365 SER A N 1
ATOM 2810 C CA . SER A 1 365 ? -7.242 38.188 6.289 1 78.75 365 SER A CA 1
ATOM 2811 C C . SER A 1 365 ? -8.047 37.688 5.082 1 78.75 365 SER A C 1
ATOM 2813 O O . SER A 1 365 ? -7.754 38.094 3.945 1 78.75 365 SER A O 1
ATOM 2815 N N . LEU A 1 366 ? -8.914 36.75 5.32 1 78.44 366 LEU A N 1
ATOM 2816 C CA . LEU A 1 366 ? -9.727 36.188 4.238 1 78.44 366 LEU A CA 1
ATOM 2817 C C . LEU A 1 366 ? -10.977 37.031 4.02 1 78.44 366 LEU A C 1
ATOM 2819 O O . LEU A 1 366 ? -11.875 37.062 4.867 1 78.44 366 LEU A O 1
ATOM 2823 N N . SER A 1 367 ? -10.898 38.312 3.662 1 65.38 367 SER A N 1
ATOM 2824 C CA . SER A 1 367 ? -12.055 39.156 3.451 1 65.38 367 SER A CA 1
ATOM 2825 C C . SER A 1 367 ? -12.914 38.688 2.291 1 65.38 367 SER A C 1
ATOM 2827 O O . SER A 1 367 ? -12.438 37.906 1.441 1 65.38 367 SER A O 1
ATOM 2829 N N . GLY A 1 368 ? -14.289 38.5 2.303 1 50.91 368 GLY A N 1
ATOM 2830 C CA . GLY A 1 368 ? -15.367 38.094 1.419 1 50.91 368 GLY A CA 1
ATOM 2831 C C . GLY A 1 368 ? -14.977 38.094 -0.046 1 50.91 368 GLY A C 1
ATOM 2832 O O . GLY A 1 368 ? -15.594 37.438 -0.863 1 50.91 368 GLY A O 1
ATOM 2833 N N . SER A 1 369 ? -14.352 39.031 -0.699 1 37.62 369 SER A N 1
ATOM 2834 C CA . SER A 1 369 ? -14.406 38.938 -2.152 1 37.62 369 SER A CA 1
ATOM 2835 C C . SER A 1 369 ? -13.367 37.938 -2.67 1 37.62 369 SER A C 1
ATOM 2837 O O . SER A 1 369 ? -12.172 38.25 -2.691 1 37.62 369 SER A O 1
ATOM 2839 N N . LEU A 1 370 ? -13.273 36.906 -2.098 1 32.38 370 LEU A N 1
ATOM 2840 C CA . LEU A 1 370 ? -12.469 36 -2.91 1 32.38 370 LEU A CA 1
ATOM 2841 C C . LEU A 1 370 ? -13.094 35.812 -4.285 1 32.38 370 LEU A C 1
ATOM 2843 O O . LEU A 1 370 ? -14.312 35.625 -4.391 1 32.38 370 LEU A O 1
ATOM 2847 N N . TYR B 1 1 ? 62.531 -22.891 29.969 1 15.87 1 TYR B N 1
ATOM 2848 C CA . TYR B 1 1 ? 62.969 -24.297 29.922 1 15.87 1 TYR B CA 1
ATOM 2849 C C . TYR B 1 1 ? 62.062 -25.109 28.984 1 15.87 1 TYR B C 1
ATOM 2851 O O . TYR B 1 1 ? 62.594 -25.766 28.078 1 15.87 1 TYR B O 1
ATOM 2859 N N . LEU B 1 2 ? 61.188 -25.891 29.609 1 15.78 2 LEU B N 1
ATOM 2860 C CA . LEU B 1 2 ? 61.094 -27.344 29.547 1 15.78 2 LEU B CA 1
ATOM 2861 C C . LEU B 1 2 ? 60.25 -27.797 28.359 1 15.78 2 LEU B C 1
ATOM 2863 O O . LEU B 1 2 ? 60.688 -28.641 27.562 1 15.78 2 LEU B O 1
ATOM 2867 N N . GLY B 1 3 ? 59.156 -28.406 28.703 1 15.4 3 GLY B N 1
ATOM 2868 C CA . GLY B 1 3 ? 58.875 -29.812 28.5 1 15.4 3 GLY B CA 1
ATOM 2869 C C . GLY B 1 3 ? 58.281 -30.125 27.141 1 15.4 3 GLY B C 1
ATOM 2870 O O . GLY B 1 3 ? 58 -29.219 26.359 1 15.4 3 GLY B O 1
ATOM 2871 N N . LEU B 1 4 ? 57.125 -30.75 27.172 1 16.25 4 LEU B N 1
ATOM 2872 C CA . LEU B 1 4 ? 56.75 -32.094 26.766 1 16.25 4 LEU B CA 1
ATOM 2873 C C . LEU B 1 4 ? 56.25 -32.125 25.328 1 16.25 4 LEU B C 1
ATOM 2875 O O . LEU B 1 4 ? 55.969 -31.078 24.75 1 16.25 4 LEU B O 1
ATOM 2879 N N . ASP B 1 5 ? 55 -32.594 25.141 1 17.2 5 ASP B N 1
ATOM 2880 C CA . ASP B 1 5 ? 54.594 -33.938 24.703 1 17.2 5 ASP B CA 1
ATOM 2881 C C . ASP B 1 5 ? 54.281 -33.938 23.203 1 17.2 5 ASP B C 1
ATOM 2883 O O . ASP B 1 5 ? 54.031 -32.875 22.609 1 17.2 5 ASP B O 1
ATOM 2887 N N . PRO B 1 6 ? 53.438 -35 22.75 1 19.19 6 PRO B N 1
ATOM 2888 C CA . PRO B 1 6 ? 53.438 -36.062 21.75 1 19.19 6 PRO B CA 1
ATOM 2889 C C . PRO B 1 6 ? 52.719 -35.688 20.469 1 19.19 6 PRO B C 1
ATOM 2891 O O . PRO B 1 6 ? 51.875 -34.781 20.484 1 19.19 6 PRO B O 1
ATOM 2894 N N . GLN B 1 7 ? 53.281 -36.062 19.406 1 18.67 7 GLN B N 1
ATOM 2895 C CA . GLN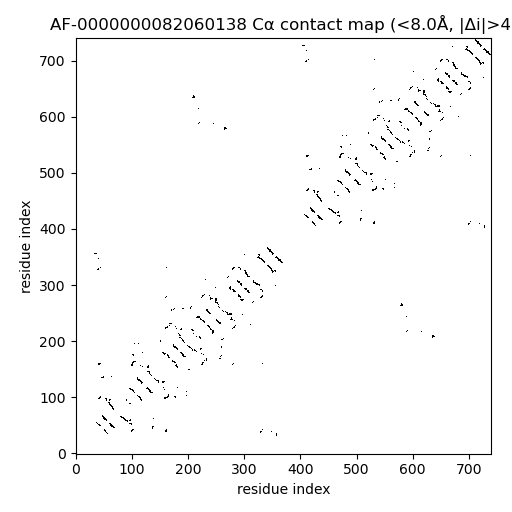 B 1 7 ? 53.156 -36.094 17.953 1 18.67 7 GLN B CA 1
ATOM 2896 C C . GLN B 1 7 ? 51.875 -36.812 17.531 1 18.67 7 GLN B C 1
ATOM 2898 O O . GLN B 1 7 ? 51.75 -38.031 17.75 1 18.67 7 GLN B O 1
ATOM 2903 N N . ALA B 1 8 ? 50.75 -36.062 17.672 1 17.95 8 ALA B N 1
ATOM 2904 C CA . ALA B 1 8 ? 49.406 -36.594 17.438 1 17.95 8 ALA B CA 1
ATOM 2905 C C . ALA B 1 8 ? 49.344 -37.406 16.141 1 17.95 8 ALA B C 1
ATOM 2907 O O . ALA B 1 8 ? 49.688 -36.906 15.078 1 17.95 8 ALA B O 1
ATOM 2908 N N . PRO B 1 9 ? 49 -38.688 16.125 1 17.62 9 PRO B N 1
ATOM 2909 C CA . PRO B 1 9 ? 49.125 -39.781 15.172 1 17.62 9 PRO B CA 1
ATOM 2910 C C . PRO B 1 9 ? 48.281 -39.594 13.922 1 17.62 9 PRO B C 1
ATOM 2912 O O . PRO B 1 9 ? 48.75 -39.844 12.805 1 17.62 9 PRO B O 1
ATOM 2915 N N . ASP B 1 10 ? 47 -39.375 14.062 1 18.36 10 ASP B N 1
ATOM 2916 C CA . ASP B 1 10 ? 46.125 -40.438 13.602 1 18.36 10 ASP B CA 1
ATOM 2917 C C . ASP B 1 10 ? 46 -40.406 12.078 1 18.36 10 ASP B C 1
ATOM 2919 O O . ASP B 1 10 ? 46.188 -39.375 11.445 1 18.36 10 ASP B O 1
ATOM 2923 N N . GLY B 1 11 ? 45.406 -41.469 11.469 1 19.28 11 GLY B N 1
ATOM 2924 C CA . GLY B 1 11 ? 45.406 -42.438 10.391 1 19.28 11 GLY B CA 1
ATOM 2925 C C . GLY B 1 11 ? 44.594 -42.031 9.188 1 19.28 11 GLY B C 1
ATOM 2926 O O . GLY B 1 11 ? 45.094 -42.031 8.055 1 19.28 11 GLY B O 1
ATOM 2927 N N . PRO B 1 12 ? 43.156 -41.906 9.242 1 20.83 12 PRO B N 1
ATOM 2928 C CA . PRO B 1 12 ? 42.531 -42.938 8.406 1 20.83 12 PRO B CA 1
ATOM 2929 C C . PRO B 1 12 ? 42.531 -42.594 6.926 1 20.83 12 PRO B C 1
ATOM 2931 O O . PRO B 1 12 ? 42.875 -41.438 6.562 1 20.83 12 PRO B O 1
ATOM 2934 N N . LEU B 1 13 ? 41.281 -42.906 6.18 1 20.06 13 LEU B N 1
ATOM 2935 C CA . LEU B 1 13 ? 40.594 -43.75 5.203 1 20.06 13 LEU B CA 1
ATOM 2936 C C . LEU B 1 13 ? 40.25 -42.969 3.955 1 20.06 13 LEU B C 1
ATOM 2938 O O . LEU B 1 13 ? 39.688 -41.875 4.055 1 20.06 13 LEU B O 1
ATOM 2942 N N . SER B 1 14 ? 40.844 -43.156 2.807 1 20.39 14 SER B N 1
ATOM 2943 C CA . SER B 1 14 ? 40.812 -42.531 1.486 1 20.39 14 SER B CA 1
ATOM 2944 C C . SER B 1 14 ? 39.469 -42.75 0.805 1 20.39 14 SER B C 1
ATOM 2946 O O . SER B 1 14 ? 39.188 -43.875 0.349 1 20.39 14 SER B O 1
ATOM 2948 N N . PRO B 1 15 ? 38.219 -42.344 1.296 1 23.02 15 PRO B N 1
ATOM 2949 C CA . PRO B 1 15 ? 37.031 -42.906 0.627 1 23.02 15 PRO B CA 1
ATOM 2950 C C . PRO B 1 15 ? 37.062 -42.719 -0.885 1 23.02 15 PRO B C 1
ATOM 2952 O O . PRO B 1 15 ? 37.688 -41.75 -1.372 1 23.02 15 PRO B O 1
ATOM 2955 N N . GLY B 1 16 ? 36.906 -43.781 -1.741 1 20.62 16 GLY B N 1
ATOM 2956 C CA . GLY B 1 16 ? 36.844 -44.062 -3.17 1 20.62 16 GLY B CA 1
ATOM 2957 C C . GLY B 1 16 ? 35.75 -43.25 -3.859 1 20.62 16 GLY B C 1
ATOM 2958 O O . GLY B 1 16 ? 34.594 -43.219 -3.381 1 20.62 16 GLY B O 1
ATOM 2959 N N . ILE B 1 17 ? 36 -42.188 -4.633 1 21.61 17 ILE B N 1
ATOM 2960 C CA . ILE B 1 17 ? 35.188 -41.219 -5.379 1 21.61 17 ILE B CA 1
ATOM 2961 C C . ILE B 1 17 ? 34.312 -41.969 -6.41 1 21.61 17 ILE B C 1
ATOM 2963 O O . ILE B 1 17 ? 34.844 -42.625 -7.293 1 21.61 17 ILE B O 1
ATOM 2967 N N . CYS B 1 18 ? 33.125 -42.562 -5.977 1 20.59 18 CYS B N 1
ATOM 2968 C CA . CYS B 1 18 ? 32.25 -43.25 -6.922 1 20.59 18 CYS B CA 1
ATOM 2969 C C . CYS B 1 18 ? 32 -42.375 -8.148 1 20.59 18 CYS B C 1
ATOM 2971 O O . CYS B 1 18 ? 31.875 -41.156 -8.039 1 20.59 18 CYS B O 1
ATOM 2973 N N . PRO B 1 19 ? 32.125 -42.969 -9.43 1 21.22 19 PRO B N 1
ATOM 2974 C CA . PRO B 1 19 ? 32 -42.375 -10.773 1 21.22 19 PRO B CA 1
ATOM 2975 C C . PRO B 1 19 ? 30.641 -41.75 -11.039 1 21.22 19 PRO B C 1
ATOM 2977 O O . PRO B 1 19 ? 29.609 -42.406 -10.766 1 21.22 19 PRO B O 1
ATOM 2980 N N . GLN B 1 20 ? 30.406 -40.469 -10.82 1 20.66 20 GLN B N 1
ATOM 2981 C CA . GLN B 1 20 ? 29.172 -39.75 -11.055 1 20.66 20 GLN B CA 1
ATOM 2982 C C . GLN B 1 20 ? 28.703 -39.906 -12.5 1 20.66 20 GLN B C 1
ATOM 2984 O O . GLN B 1 20 ? 29.406 -39.531 -13.43 1 20.66 20 GLN B O 1
ATOM 2989 N N . ALA B 1 21 ? 27.938 -41.031 -12.891 1 23.33 21 ALA B N 1
ATOM 2990 C CA . ALA B 1 21 ? 27.422 -41.25 -14.234 1 23.33 21 ALA B CA 1
ATOM 2991 C C . ALA B 1 21 ? 26.672 -40 -14.742 1 23.33 21 ALA B C 1
ATOM 2993 O O . ALA B 1 21 ? 25.953 -39.344 -13.984 1 23.33 21 ALA B O 1
ATOM 2994 N N . PRO B 1 22 ? 27.047 -39.406 -15.906 1 24.73 22 PRO B N 1
ATOM 2995 C CA . PRO B 1 22 ? 26.516 -38.219 -16.578 1 24.73 22 PRO B CA 1
ATOM 2996 C C . PRO B 1 22 ? 25.047 -38.406 -17 1 24.73 22 PRO B C 1
ATOM 2998 O O . PRO B 1 22 ? 24.688 -39.438 -17.578 1 24.73 22 PRO B O 1
ATOM 3001 N N . CYS B 1 23 ? 24.047 -38.125 -16.203 1 22.06 23 CYS B N 1
ATOM 3002 C CA . CYS B 1 23 ? 22.641 -38.25 -16.609 1 22.06 23 CYS B CA 1
ATOM 3003 C C . CYS B 1 23 ? 22.406 -37.5 -17.922 1 22.06 23 CYS B C 1
ATOM 3005 O O . CYS B 1 23 ? 22.609 -36.281 -18 1 22.06 23 CYS B O 1
ATOM 3007 N N . CYS B 1 24 ? 22.688 -38.031 -19.109 1 21.09 24 CYS B N 1
ATOM 3008 C CA . CYS B 1 24 ? 22.453 -37.5 -20.438 1 21.09 24 CYS B CA 1
ATOM 3009 C C . CYS B 1 24 ? 20.984 -37.125 -20.625 1 21.09 24 CYS B C 1
ATOM 3011 O O . CYS B 1 24 ? 20.109 -37.969 -20.453 1 21.09 24 CYS B O 1
ATOM 3013 N N . PRO B 1 25 ? 20.562 -35.906 -20.484 1 25.67 25 PRO B N 1
ATOM 3014 C CA . PRO B 1 25 ? 19.188 -35.5 -20.812 1 25.67 25 PRO B CA 1
ATOM 3015 C C . PRO B 1 25 ? 18.812 -35.812 -22.25 1 25.67 25 PRO B C 1
ATOM 3017 O O . PRO B 1 25 ? 19.547 -35.5 -23.188 1 25.67 25 PRO B O 1
ATOM 3020 N N . LEU B 1 26 ? 18.359 -36.969 -22.547 1 23.05 26 LEU B N 1
ATOM 3021 C CA . LEU B 1 26 ? 17.875 -37.312 -23.875 1 23.05 26 LEU B CA 1
ATOM 3022 C C . LEU B 1 26 ? 16.906 -36.25 -24.375 1 23.05 26 LEU B C 1
ATOM 3024 O O . LEU B 1 26 ? 15.828 -36.062 -23.797 1 23.05 26 LEU B O 1
ATOM 3028 N N . VAL B 1 27 ? 17.344 -35.156 -25.031 1 25.52 27 VAL B N 1
ATOM 3029 C CA . VAL B 1 27 ? 16.578 -34.125 -25.734 1 25.52 27 VAL B CA 1
ATOM 3030 C C . VAL B 1 27 ? 15.984 -34.719 -27.016 1 25.52 27 VAL B C 1
ATOM 3032 O O . VAL B 1 27 ? 16.719 -35.156 -27.891 1 25.52 27 VAL B O 1
ATOM 3035 N N . CYS B 1 28 ? 14.906 -35.375 -27 1 24.05 28 CYS B N 1
ATOM 3036 C CA . CYS B 1 28 ? 14.305 -35.812 -28.266 1 24.05 28 CYS B CA 1
ATOM 3037 C C . CYS B 1 28 ? 14.109 -34.594 -29.188 1 24.05 28 CYS B C 1
ATOM 3039 O O . CYS B 1 28 ? 13.68 -33.531 -28.75 1 24.05 28 CYS B O 1
ATOM 3041 N N . PRO B 1 29 ? 14.648 -34.562 -30.375 1 26.48 29 PRO B N 1
ATOM 3042 C CA . PRO B 1 29 ? 14.602 -33.531 -31.391 1 26.48 29 PRO B CA 1
ATOM 3043 C C . PRO B 1 29 ? 13.18 -33.188 -31.844 1 26.48 29 PRO B C 1
ATOM 3045 O O . PRO B 1 29 ? 12.461 -34.062 -32.312 1 26.48 29 PRO B O 1
ATOM 3048 N N . LEU B 1 30 ? 12.422 -32.281 -31.109 1 26.55 30 LEU B N 1
ATOM 3049 C CA . LEU B 1 30 ? 11.148 -31.812 -31.656 1 26.55 30 LEU B CA 1
ATOM 3050 C C . LEU B 1 30 ? 11.328 -31.203 -33.031 1 26.55 30 LEU B C 1
ATOM 3052 O O . LEU B 1 30 ? 12.359 -30.562 -33.312 1 26.55 30 LEU B O 1
ATOM 3056 N N . GLN B 1 31 ? 10.633 -31.766 -34 1 26.02 31 GLN B N 1
ATOM 3057 C CA . GLN B 1 31 ? 10.492 -31.297 -35.375 1 26.02 31 GLN B CA 1
ATOM 3058 C C . GLN B 1 31 ? 10.273 -29.797 -35.438 1 26.02 31 GLN B C 1
ATOM 3060 O O . GLN B 1 31 ? 9.828 -29.188 -34.438 1 26.02 31 GLN B O 1
ATOM 3065 N N . PRO B 1 32 ? 10.438 -29.172 -36.688 1 29.25 32 PRO B N 1
ATOM 3066 C CA . PRO B 1 32 ? 10.523 -27.766 -37.094 1 29.25 32 PRO B CA 1
ATOM 3067 C C . PRO B 1 32 ? 9.328 -26.938 -36.625 1 29.25 32 PRO B C 1
ATOM 3069 O O . PRO B 1 32 ? 8.195 -27.438 -36.625 1 29.25 32 PRO B O 1
ATOM 3072 N N . ALA B 1 33 ? 9.633 -25.891 -35.781 1 29.56 33 ALA B N 1
ATOM 3073 C CA . ALA B 1 33 ? 8.914 -24.938 -34.938 1 29.56 33 ALA B CA 1
ATOM 3074 C C . ALA B 1 33 ? 7.965 -24.078 -35.75 1 29.56 33 ALA B C 1
ATOM 3076 O O . ALA B 1 33 ? 8.398 -23.344 -36.656 1 29.56 33 ALA B O 1
ATOM 3077 N N . PRO B 1 34 ? 6.715 -24.609 -36.031 1 27.42 34 PRO B N 1
ATOM 3078 C CA . PRO B 1 34 ? 5.918 -23.531 -36.625 1 27.42 34 PRO B CA 1
ATOM 3079 C C . PRO B 1 34 ? 5.887 -22.281 -35.75 1 27.42 34 PRO B C 1
ATOM 3081 O O . PRO B 1 34 ? 6.195 -22.344 -34.562 1 27.42 34 PRO B O 1
ATOM 3084 N N . THR B 1 35 ? 5.609 -21.062 -36.312 1 26.22 35 THR B N 1
ATOM 3085 C CA . THR B 1 35 ? 5.625 -19.656 -35.906 1 26.22 35 THR B CA 1
ATOM 3086 C C . THR B 1 35 ? 4.793 -19.469 -34.625 1 26.22 35 THR B C 1
ATOM 3088 O O . THR B 1 35 ? 3.58 -19.688 -34.625 1 26.22 35 THR B O 1
ATOM 3091 N N . ALA B 1 36 ? 5.438 -19.734 -33.438 1 28.06 36 ALA B N 1
ATOM 3092 C CA . ALA B 1 36 ? 5.098 -20.031 -32.031 1 28.06 36 ALA B CA 1
ATOM 3093 C C . ALA B 1 36 ? 4.594 -18.797 -31.312 1 28.06 36 ALA B C 1
ATOM 3095 O O . ALA B 1 36 ? 5.309 -18.219 -30.484 1 28.06 36 ALA B O 1
ATOM 3096 N N . GLN B 1 37 ? 3.922 -17.844 -31.875 1 26.28 37 GLN B N 1
ATOM 3097 C CA . GLN B 1 37 ? 3.83 -16.656 -31.031 1 26.28 37 GLN B CA 1
ATOM 3098 C C . GLN B 1 37 ? 2.967 -16.922 -29.797 1 26.28 37 GLN B C 1
ATOM 3100 O O . GLN B 1 37 ? 2.5 -15.992 -29.141 1 26.28 37 GLN B O 1
ATOM 3105 N N . GLY B 1 38 ? 2.445 -18.234 -29.484 1 27.03 38 GLY B N 1
ATOM 3106 C CA . GLY B 1 38 ? 1.344 -18.281 -28.531 1 27.03 38 GLY B CA 1
ATOM 3107 C C . GLY B 1 38 ? 1.8 -18.219 -27.078 1 27.03 38 GLY B C 1
ATOM 3108 O O . GLY B 1 38 ? 2.959 -18.516 -26.781 1 27.03 38 GLY B O 1
ATOM 3109 N N . VAL B 1 39 ? 1.281 -17.281 -26.281 1 27.66 39 VAL B N 1
ATOM 3110 C CA . VAL B 1 39 ? 1.573 -17.078 -24.859 1 27.66 39 VAL B CA 1
ATOM 3111 C C . VAL B 1 39 ? 1.167 -18.312 -24.062 1 27.66 39 VAL B C 1
ATOM 3113 O O . VAL B 1 39 ? 0.045 -18.797 -24.203 1 27.66 39 VAL B O 1
ATOM 3116 N N . LEU B 1 40 ? 2.094 -19.234 -23.703 1 28.78 40 LEU B N 1
ATOM 3117 C CA . LEU B 1 40 ? 1.929 -20.469 -22.953 1 28.78 40 LEU B CA 1
ATOM 3118 C C . LEU B 1 40 ? 1.696 -20.188 -21.484 1 28.78 40 LEU B C 1
ATOM 3120 O O . LEU B 1 40 ? 2.549 -19.594 -20.812 1 28.78 40 LEU B O 1
ATOM 3124 N N . ASN B 1 41 ? 0.444 -19.906 -21.047 1 29 41 ASN B N 1
ATOM 3125 C CA . ASN B 1 41 ? 0.402 -19.516 -19.641 1 29 41 ASN B CA 1
ATOM 3126 C C . ASN B 1 41 ? 0.463 -20.75 -18.734 1 29 41 ASN B C 1
ATOM 3128 O O . ASN B 1 41 ? 1.215 -20.766 -17.75 1 29 41 ASN B O 1
ATOM 3132 N N . LEU B 1 42 ? -0.794 -21.531 -18.641 1 29.09 42 LEU B N 1
ATOM 3133 C CA . LEU B 1 42 ? -1.195 -22.141 -17.391 1 29.09 42 LEU B CA 1
ATOM 3134 C C . LEU B 1 42 ? -0.831 -23.625 -17.375 1 29.09 42 LEU B C 1
ATOM 3136 O O . LEU B 1 42 ? -1.119 -24.359 -18.328 1 29.09 42 LEU B O 1
ATOM 3140 N N . LEU B 1 43 ? 0.343 -24.125 -16.797 1 30.45 43 LEU B N 1
ATOM 3141 C CA . LEU B 1 43 ? 0.542 -25.562 -16.703 1 30.45 43 LEU B CA 1
ATOM 3142 C C . LEU B 1 43 ? 0.181 -26.078 -15.312 1 30.45 43 LEU B C 1
ATOM 3144 O O . LEU B 1 43 ? 0.598 -25.5 -14.305 1 30.45 43 LEU B O 1
ATOM 3148 N N . ALA B 1 44 ? -1.049 -26.547 -15.008 1 31.69 44 ALA B N 1
ATOM 3149 C CA . ALA B 1 44 ? -1.148 -27.328 -13.781 1 31.69 44 ALA B CA 1
ATOM 3150 C C . ALA B 1 44 ? -0.981 -28.828 -14.062 1 31.69 44 ALA B C 1
ATOM 3152 O O . ALA B 1 44 ? -1.709 -29.391 -14.883 1 31.69 44 ALA B O 1
ATOM 3153 N N . PRO B 1 45 ? 0.166 -29.391 -13.688 1 31.05 45 PRO B N 1
ATOM 3154 C CA . PRO B 1 45 ? 0.247 -30.844 -13.891 1 31.05 45 PRO B CA 1
ATOM 3155 C C . PRO B 1 45 ? -0.652 -31.625 -12.93 1 31.05 45 PRO B C 1
ATOM 3157 O O . PRO B 1 45 ? -0.585 -31.422 -11.711 1 31.05 45 PRO B O 1
ATOM 3160 N N . VAL B 1 46 ? -1.944 -31.812 -13.086 1 31.3 46 VAL B N 1
ATOM 3161 C CA . VAL B 1 46 ? -2.508 -32.938 -12.328 1 31.3 46 VAL B CA 1
ATOM 3162 C C . VAL B 1 46 ? -1.871 -34.25 -12.773 1 31.3 46 VAL B C 1
ATOM 3164 O O . VAL B 1 46 ? -1.204 -34.281 -13.812 1 31.3 46 VAL B O 1
ATOM 3167 N N . VAL B 1 47 ? -2.52 -35.406 -12.383 1 31.42 47 VAL B N 1
ATOM 3168 C CA . VAL B 1 47 ? -1.998 -36.656 -12.961 1 31.42 47 VAL B CA 1
ATOM 3169 C C . VAL B 1 47 ? -1.495 -36.375 -14.375 1 31.42 47 VAL B C 1
ATOM 3171 O O . VAL B 1 47 ? -0.294 -36.219 -14.594 1 31.42 47 VAL B O 1
ATOM 3174 N N . SER B 1 48 ? -1.893 -37.25 -15.414 1 33.59 48 SER B N 1
ATOM 3175 C CA . SER B 1 48 ? -1.449 -37.469 -16.781 1 33.59 48 SER B CA 1
ATOM 3176 C C . SER B 1 48 ? -1.708 -36.25 -17.656 1 33.59 48 SER B C 1
ATOM 3178 O O . SER B 1 48 ? -1.565 -36.281 -18.875 1 33.59 48 SER B O 1
ATOM 3180 N N . GLN B 1 49 ? -2.43 -35.25 -17.094 1 33.25 49 GLN B N 1
ATOM 3181 C CA . GLN B 1 49 ? -2.859 -34.312 -18.094 1 33.25 49 GLN B CA 1
ATOM 3182 C C . GLN B 1 49 ? -2.184 -32.938 -17.891 1 33.25 49 GLN B C 1
ATOM 3184 O O . GLN B 1 49 ? -2.004 -32.5 -16.75 1 33.25 49 GLN B O 1
ATOM 3189 N N . LEU B 1 50 ? -1.292 -32.75 -18.812 1 39.94 50 LEU B N 1
ATOM 3190 C CA . LEU B 1 50 ? -0.777 -31.406 -18.875 1 39.94 50 LEU B CA 1
ATOM 3191 C C . LEU B 1 50 ? -1.774 -30.469 -19.562 1 39.94 50 LEU B C 1
ATOM 3193 O O . LEU B 1 50 ? -2.23 -30.766 -20.672 1 39.94 50 LEU B O 1
ATOM 3197 N N . LEU B 1 51 ? -2.51 -29.719 -18.75 1 37.72 51 LEU B N 1
ATOM 3198 C CA . LEU B 1 51 ? -3.391 -28.719 -19.328 1 37.72 51 LEU B CA 1
ATOM 3199 C C . LEU B 1 51 ? -2.633 -27.422 -19.609 1 37.72 51 LEU B C 1
ATOM 3201 O O . LEU B 1 51 ? -1.907 -26.922 -18.75 1 37.72 51 LEU B O 1
ATOM 3205 N N . TRP B 1 52 ? -2.416 -27.219 -20.938 1 40.56 52 TRP B N 1
ATOM 3206 C CA . TRP B 1 52 ? -1.771 -25.953 -21.281 1 40.56 52 TRP B CA 1
ATOM 3207 C C . TRP B 1 52 ? -2.734 -25.031 -22.016 1 40.56 52 TRP B C 1
ATOM 3209 O O . TRP B 1 52 ? -3.535 -25.484 -22.844 1 40.56 52 TRP B O 1
ATOM 3219 N N . VAL B 1 53 ? -2.826 -23.766 -21.484 1 38.75 53 VAL B N 1
ATOM 3220 C CA . VAL B 1 53 ? -3.678 -22.766 -22.125 1 38.75 53 VAL B CA 1
ATOM 3221 C C . VAL B 1 53 ? -2.816 -21.797 -22.938 1 38.75 53 VAL B C 1
ATOM 3223 O O . VAL B 1 53 ? -1.824 -21.266 -22.422 1 38.75 53 VAL B O 1
ATOM 3226 N N . ARG B 1 54 ? -2.799 -21.938 -24.297 1 38.19 54 ARG B N 1
ATOM 3227 C CA . ARG B 1 54 ? -2.053 -20.984 -25.125 1 38.19 54 ARG B CA 1
ATOM 3228 C C . ARG B 1 54 ? -2.994 -20 -25.828 1 38.19 54 ARG B C 1
ATOM 3230 O O . ARG B 1 54 ? -4.027 -20.406 -26.359 1 38.19 54 ARG B O 1
ATOM 3237 N N . ALA B 1 55 ? -2.93 -18.688 -25.469 1 36.78 55 ALA B N 1
ATOM 3238 C CA . ALA B 1 55 ? -3.604 -17.703 -26.297 1 36.78 55 ALA B CA 1
ATOM 3239 C C . ALA B 1 55 ? -2.756 -17.344 -27.516 1 36.78 55 ALA B C 1
ATOM 3241 O O . ALA B 1 55 ? -1.842 -16.516 -27.422 1 36.78 55 ALA B O 1
ATOM 3242 N N . PRO B 1 56 ? -2.158 -18.188 -28.266 1 33.09 56 PRO B N 1
ATOM 3243 C CA . PRO B 1 56 ? -1.433 -17.578 -29.391 1 33.09 56 PRO B CA 1
ATOM 3244 C C . PRO B 1 56 ? -2.33 -16.734 -30.281 1 33.09 56 PRO B C 1
ATOM 3246 O O . PRO B 1 56 ? -3.555 -16.875 -30.266 1 33.09 56 PRO B O 1
ATOM 3249 N N . ALA B 1 57 ? -1.622 -15.695 -30.953 1 32.84 57 ALA B N 1
ATOM 3250 C CA . ALA B 1 57 ? -2.047 -15.18 -32.25 1 32.84 57 ALA B CA 1
ATOM 3251 C C . ALA B 1 57 ? -2.291 -16.312 -33.219 1 32.84 57 ALA B C 1
ATOM 3253 O O . ALA B 1 57 ? -1.346 -16.953 -33.719 1 32.84 57 ALA B O 1
ATOM 3254 N N . GLY B 1 58 ? -3.248 -17.172 -33.094 1 33.59 58 GLY B N 1
ATOM 3255 C CA . GLY B 1 58 ? -3.92 -18.094 -34 1 33.59 58 GLY B CA 1
ATOM 3256 C C . GLY B 1 58 ? -4.488 -19.312 -33.281 1 33.59 58 GLY B C 1
ATOM 3257 O O . GLY B 1 58 ? -5.484 -19.891 -33.719 1 33.59 58 GLY B O 1
ATOM 3258 N N . LEU B 1 59 ? -3.672 -20.219 -32.719 1 31.89 59 LEU B N 1
ATOM 3259 C CA . LEU B 1 59 ? -4.273 -21.422 -32.156 1 31.89 59 LEU B CA 1
ATOM 3260 C C . LEU B 1 59 ? -4.816 -21.141 -30.75 1 31.89 59 LEU B C 1
ATOM 3262 O O . LEU B 1 59 ? -4.047 -20.891 -29.828 1 31.89 59 LEU B O 1
ATOM 3266 N N . ARG B 1 60 ? -5.949 -20.469 -30.688 1 36.19 60 ARG B N 1
ATOM 3267 C CA . ARG B 1 60 ? -6.844 -19.906 -29.688 1 36.19 60 ARG B CA 1
ATOM 3268 C C . ARG B 1 60 ? -7.645 -21 -28.984 1 36.19 60 ARG B C 1
ATOM 3270 O O . ARG B 1 60 ? -8.641 -21.484 -29.516 1 36.19 60 ARG B O 1
ATOM 3277 N N . GLY B 1 61 ? -6.895 -21.75 -28.125 1 37.72 61 GLY B N 1
ATOM 3278 C CA . GLY B 1 61 ? -7.711 -22.609 -27.297 1 37.72 61 GLY B CA 1
ATOM 3279 C C . GLY B 1 61 ? -6.953 -23.188 -26.109 1 37.72 61 GLY B C 1
ATOM 3280 O O . GLY B 1 61 ? -5.73 -23.062 -26.031 1 37.72 61 GLY B O 1
ATOM 3281 N N . LEU B 1 62 ? -7.703 -23.422 -25.094 1 40.28 62 LEU B N 1
ATOM 3282 C CA . LEU B 1 62 ? -7.211 -24.172 -23.953 1 40.28 62 LEU B CA 1
ATOM 3283 C C . LEU B 1 62 ? -6.918 -25.625 -24.328 1 40.28 62 LEU B C 1
ATOM 3285 O O . LEU B 1 62 ? -7.781 -26.312 -24.875 1 40.28 62 LEU B O 1
ATOM 3289 N N . ARG B 1 63 ? -5.613 -25.922 -24.562 1 37.06 63 ARG B N 1
ATOM 3290 C CA . ARG B 1 63 ? -5.289 -27.312 -24.906 1 37.06 63 ARG B CA 1
ATOM 3291 C C . ARG B 1 63 ? -4.797 -28.062 -23.672 1 37.06 63 ARG B C 1
ATOM 3293 O O . ARG B 1 63 ? -4.164 -27.484 -22.781 1 37.06 63 ARG B O 1
ATOM 3300 N N . VAL B 1 64 ? -5.574 -29.047 -23.359 1 38.53 64 VAL B N 1
ATOM 3301 C CA . VAL B 1 64 ? -5.105 -29.984 -22.344 1 38.53 64 VAL B CA 1
ATOM 3302 C C . VAL B 1 64 ? -4.383 -31.156 -23.031 1 38.53 64 VAL B C 1
ATOM 3304 O O . VAL B 1 64 ? -4.82 -31.641 -24.078 1 38.53 64 VAL B O 1
ATOM 3307 N N . ARG B 1 65 ? -3.096 -31.25 -22.906 1 36.56 65 ARG B N 1
ATOM 3308 C CA . ARG B 1 65 ? -2.488 -32.531 -23.266 1 36.56 65 ARG B CA 1
ATOM 3309 C C . ARG B 1 65 ? -2.43 -33.469 -22.062 1 36.56 65 ARG B C 1
ATOM 3311 O O . ARG B 1 65 ? -2.094 -33.062 -20.953 1 36.56 65 ARG B O 1
ATOM 3318 N N . SER B 1 66 ? -3.344 -34.469 -22.125 1 31.59 66 SER B N 1
ATOM 3319 C CA . SER B 1 66 ? -3.34 -35.531 -21.109 1 31.59 66 SER B CA 1
ATOM 3320 C C . SER B 1 66 ? -2.287 -36.594 -21.406 1 31.59 66 SER B C 1
ATOM 3322 O O . SER B 1 66 ? -2.066 -36.938 -22.578 1 31.59 66 SER B O 1
ATOM 3324 N N . GLU B 1 67 ? -1.255 -36.656 -20.656 1 33.59 67 GLU B N 1
ATOM 3325 C CA . GLU B 1 67 ? -0.587 -37.969 -20.672 1 33.59 67 GLU B CA 1
ATOM 3326 C C . GLU B 1 67 ? -1.414 -39.031 -19.953 1 33.59 67 GLU B C 1
ATOM 3328 O O . GLU B 1 67 ? -1.773 -38.844 -18.797 1 33.59 67 GLU B O 1
ATOM 3333 N N . GLY B 1 68 ? -2.289 -39.562 -20.609 1 29.98 68 GLY B N 1
ATOM 3334 C CA . GLY B 1 68 ? -2.959 -40.719 -20.078 1 29.98 68 GLY B CA 1
ATOM 3335 C C . GLY B 1 68 ? -1.997 -41.812 -19.609 1 29.98 68 GLY B C 1
ATOM 3336 O O . GLY B 1 68 ? -1.146 -42.25 -20.375 1 29.98 68 GLY B O 1
ATOM 3337 N N . HIS B 1 69 ? -1.629 -41.688 -18.328 1 30.44 69 HIS B N 1
ATOM 3338 C CA . HIS B 1 69 ? -1.23 -43 -17.812 1 30.44 69 HIS B CA 1
ATOM 3339 C C . HIS B 1 69 ? -2.352 -44.031 -17.984 1 30.44 69 HIS B C 1
ATOM 3341 O O . HIS B 1 69 ? -3.318 -44.031 -17.219 1 30.44 69 HIS B O 1
ATOM 3347 N N . ARG B 1 70 ? -2.791 -44.312 -19.125 1 28.77 70 ARG B N 1
ATOM 3348 C CA . ARG B 1 70 ? -3.432 -45.625 -19.141 1 28.77 70 ARG B CA 1
ATOM 3349 C C . ARG B 1 70 ? -2.627 -46.625 -18.328 1 28.77 70 ARG B C 1
ATOM 3351 O O . ARG B 1 70 ? -1.417 -46.781 -18.516 1 28.77 70 ARG B O 1
ATOM 3358 N N . GLN B 1 71 ? -3.078 -46.906 -17.125 1 28.8 71 GLN B N 1
ATOM 3359 C CA . GLN B 1 71 ? -2.822 -48.281 -16.625 1 28.8 71 GLN B CA 1
ATOM 3360 C C . GLN B 1 71 ? -2.867 -49.281 -17.766 1 28.8 71 GLN B C 1
ATOM 3362 O O . GLN B 1 71 ? -3.857 -50 -17.922 1 28.8 71 GLN B O 1
ATOM 3367 N N . SER B 1 72 ? -2.697 -49.188 -19 1 26.05 72 SER B N 1
ATOM 3368 C CA . SER B 1 72 ? -2.395 -50.531 -19.422 1 26.05 72 SER B CA 1
ATOM 3369 C C . SER B 1 72 ? -1.332 -51.188 -18.547 1 26.05 72 SER B C 1
ATOM 3371 O O . SER B 1 72 ? -0.496 -50.5 -17.969 1 26.05 72 SER B O 1
ATOM 3373 N N . ARG B 1 73 ? -1.518 -52.438 -17.938 1 27.5 73 ARG B N 1
ATOM 3374 C CA . ARG B 1 73 ? -0.598 -53.406 -17.375 1 27.5 73 ARG B CA 1
ATOM 3375 C C . ARG B 1 73 ? 0.821 -53.188 -17.891 1 27.5 73 ARG B C 1
ATOM 3377 O O . ARG B 1 73 ? 1.78 -53.719 -17.344 1 27.5 73 ARG B O 1
ATOM 3384 N N . LEU B 1 74 ? 0.986 -53.5 -19.328 1 27.42 74 LEU B N 1
ATOM 3385 C CA . LEU B 1 74 ? 2.27 -54.031 -19.766 1 27.42 74 LEU B CA 1
ATOM 3386 C C . LEU B 1 74 ? 3.404 -53.062 -19.453 1 27.42 74 LEU B C 1
ATOM 3388 O O . LEU B 1 74 ? 3.166 -51.875 -19.25 1 27.42 74 LEU B O 1
ATOM 3392 N N . SER B 1 75 ? 4.75 -53.188 -20.156 1 28.81 75 SER B N 1
ATOM 3393 C CA . SER B 1 75 ? 6.207 -53.188 -20.156 1 28.81 75 SER B CA 1
ATOM 3394 C C . SER B 1 75 ? 6.773 -51.781 -20.266 1 28.81 75 SER B C 1
ATOM 3396 O O . SER B 1 75 ? 7.695 -51.406 -19.547 1 28.81 75 SER B O 1
ATOM 3398 N N . ARG B 1 76 ? 6.91 -51.094 -21.625 1 34.59 76 ARG B N 1
ATOM 3399 C CA . ARG B 1 76 ? 8.023 -50.188 -21.859 1 34.59 76 ARG B CA 1
ATOM 3400 C C . ARG B 1 76 ? 7.699 -48.781 -21.375 1 34.59 76 ARG B C 1
ATOM 3402 O O . ARG B 1 76 ? 6.574 -48.312 -21.547 1 34.59 76 ARG B O 1
ATOM 3409 N N . PRO B 1 77 ? 8.445 -48 -20.484 1 35 77 PRO B N 1
ATOM 3410 C CA . PRO B 1 77 ? 8.516 -46.688 -19.906 1 35 77 PRO B CA 1
ATOM 3411 C C . PRO B 1 77 ? 8.141 -45.594 -20.906 1 35 77 PRO B C 1
ATOM 3413 O O . PRO B 1 77 ? 8.359 -44.406 -20.641 1 35 77 PRO B O 1
ATOM 3416 N N . GLY B 1 78 ? 7.965 -45.75 -22.25 1 34.81 78 GLY B N 1
ATOM 3417 C CA . GLY B 1 78 ? 7.867 -44.625 -23.172 1 34.81 78 GLY B CA 1
ATOM 3418 C C . GLY B 1 78 ? 6.504 -43.969 -23.156 1 34.81 78 GLY B C 1
ATOM 3419 O O . GLY B 1 78 ? 5.527 -44.531 -23.641 1 34.81 78 GLY B O 1
ATOM 3420 N N . ALA B 1 79 ? 6.059 -43.188 -22.125 1 39.84 79 ALA B N 1
ATOM 3421 C CA . ALA B 1 79 ? 4.781 -42.469 -21.984 1 39.84 79 ALA B CA 1
ATOM 3422 C C . ALA B 1 79 ? 4.453 -41.688 -23.25 1 39.84 79 ALA B C 1
ATOM 3424 O O . ALA B 1 79 ? 5.281 -40.938 -23.75 1 39.84 79 ALA B O 1
ATOM 3425 N N . THR B 1 80 ? 3.699 -42.25 -24.172 1 42.12 80 THR B N 1
ATOM 3426 C CA . THR B 1 80 ? 3.258 -41.562 -25.391 1 42.12 80 THR B CA 1
ATOM 3427 C C . THR B 1 80 ? 2.223 -40.5 -25.078 1 42.12 80 THR B C 1
ATOM 3429 O O . THR B 1 80 ? 1.345 -40.719 -24.234 1 42.12 80 THR B O 1
ATOM 3432 N N . TRP B 1 81 ? 2.486 -39.156 -25.25 1 46 81 TRP B N 1
ATOM 3433 C CA . TRP B 1 81 ? 1.567 -38.031 -25.156 1 46 81 TRP B CA 1
ATOM 3434 C C . TRP B 1 81 ? 0.429 -38.156 -26.156 1 46 81 TRP B C 1
ATOM 3436 O O . TRP B 1 81 ? 0.651 -38.531 -27.312 1 46 81 TRP B O 1
ATOM 3446 N N . SER B 1 82 ? -0.825 -38.25 -25.547 1 48.38 82 SER B N 1
ATOM 3447 C CA . SER B 1 82 ? -1.953 -38.219 -26.469 1 48.38 82 SER B CA 1
ATOM 3448 C C . SER B 1 82 ? -1.988 -36.906 -27.25 1 48.38 82 SER B C 1
ATOM 3450 O O . SER B 1 82 ? -1.38 -35.906 -26.844 1 48.38 82 SER B O 1
ATOM 3452 N N . PRO B 1 83 ? -2.715 -36.969 -28.391 1 45.12 83 PRO B N 1
ATOM 3453 C CA . PRO B 1 83 ? -2.885 -35.719 -29.156 1 45.12 83 PRO B CA 1
ATOM 3454 C C . PRO B 1 83 ? -3.578 -34.625 -28.359 1 45.12 83 PRO B C 1
ATOM 3456 O O . PRO B 1 83 ? -4.41 -34.906 -27.5 1 45.12 83 PRO B O 1
ATOM 3459 N N . SER B 1 84 ? -3.215 -33.344 -28.438 1 48.25 84 SER B N 1
ATOM 3460 C CA . SER B 1 84 ? -3.762 -32.156 -27.781 1 48.25 84 SER B CA 1
ATOM 3461 C C . SER B 1 84 ? -5.191 -31.891 -28.234 1 48.25 84 SER B C 1
ATOM 3463 O O . SER B 1 84 ? -5.535 -32.125 -29.391 1 48.25 84 SER B O 1
ATOM 3465 N N . SER B 1 85 ? -6.16 -31.859 -27.219 1 48.72 85 SER B N 1
ATOM 3466 C CA . SER B 1 85 ? -7.516 -31.453 -27.562 1 48.72 85 SER B CA 1
ATOM 3467 C C . SER B 1 85 ? -7.863 -30.109 -26.938 1 48.72 85 SER B C 1
ATOM 3469 O O . SER B 1 85 ? -7.367 -29.766 -25.859 1 48.72 85 SER B O 1
ATOM 3471 N N . PHE B 1 86 ? -8.602 -29.25 -27.703 1 52.31 86 PHE B N 1
ATOM 3472 C CA . PHE B 1 86 ? -9.078 -27.969 -27.188 1 52.31 86 PHE B CA 1
ATOM 3473 C C . PHE B 1 86 ? -10.172 -28.172 -26.156 1 52.31 86 PHE B C 1
ATOM 3475 O O . PHE B 1 86 ? -11.078 -28.984 -26.344 1 52.31 86 PHE B O 1
ATOM 3482 N N . ILE B 1 87 ? -9.977 -27.562 -25 1 57.66 87 ILE B N 1
ATOM 3483 C CA . ILE B 1 87 ? -11.07 -27.578 -24.031 1 57.66 87 ILE B CA 1
ATOM 3484 C C . ILE B 1 87 ? -12.062 -26.469 -24.359 1 57.66 87 ILE B C 1
ATOM 3486 O O . ILE B 1 87 ? -13.273 -26.688 -24.391 1 57.66 87 ILE B O 1
ATOM 3490 N N . VAL B 1 88 ? -11.586 -25.219 -24.5 1 56.31 88 VAL B N 1
ATOM 3491 C CA . VAL B 1 88 ? -12.406 -24.094 -24.922 1 56.31 88 VAL B CA 1
ATOM 3492 C C . VAL B 1 88 ? -11.758 -23.391 -26.109 1 56.31 88 VAL B C 1
ATOM 3494 O O . VAL B 1 88 ? -10.562 -23.094 -26.094 1 56.31 88 VAL B O 1
ATOM 3497 N N . ASP B 1 89 ? -12.414 -23.438 -27.172 1 56.78 89 ASP B N 1
ATOM 3498 C CA . ASP B 1 89 ? -11.953 -22.781 -28.391 1 56.78 89 ASP B CA 1
ATOM 3499 C C . ASP B 1 89 ? -12.594 -21.406 -28.562 1 56.78 89 ASP B C 1
ATOM 3501 O O . ASP B 1 89 ? -13.812 -21.297 -28.703 1 56.78 89 ASP B O 1
ATOM 3505 N N . ASP B 1 90 ? -11.812 -20.391 -28.203 1 56.34 90 ASP B N 1
ATOM 3506 C CA . ASP B 1 90 ? -12.406 -19.062 -28.359 1 56.34 90 ASP B CA 1
ATOM 3507 C C . ASP B 1 90 ? -12.352 -18.594 -29.812 1 56.34 90 ASP B C 1
ATOM 3509 O O . ASP B 1 90 ? -12.812 -17.5 -30.141 1 56.34 90 ASP B O 1
ATOM 3513 N N . GLY B 1 91 ? -12.156 -19.453 -30.625 1 49.66 91 GLY B N 1
ATOM 3514 C CA . GLY B 1 91 ? -12.148 -19.141 -32.031 1 49.66 91 GLY B CA 1
ATOM 3515 C C . GLY B 1 91 ? -11.211 -18 -32.406 1 49.66 91 GLY B C 1
ATOM 3516 O O . GLY B 1 91 ? -10.07 -17.953 -31.938 1 49.66 91 GLY B O 1
ATOM 3517 N N . SER B 1 92 ? -11.508 -17.156 -33.281 1 48.59 92 SER B N 1
ATOM 3518 C CA . SER B 1 92 ? -10.711 -16.047 -33.781 1 48.59 92 SER B CA 1
ATOM 3519 C C . SER B 1 92 ? -10.992 -14.766 -33 1 48.59 92 SER B C 1
ATOM 3521 O O . SER B 1 92 ? -10.562 -13.68 -33.406 1 48.59 92 SER B O 1
ATOM 3523 N N . ARG B 1 93 ? -11.547 -14.93 -31.891 1 53.94 93 ARG B N 1
ATOM 3524 C CA . ARG B 1 93 ? -11.961 -13.703 -31.219 1 53.94 93 ARG B CA 1
ATOM 3525 C C . ARG B 1 93 ? -10.766 -12.992 -30.594 1 53.94 93 ARG B C 1
ATOM 3527 O O . ARG B 1 93 ? -9.945 -13.617 -29.922 1 53.94 93 ARG B O 1
ATOM 3534 N N . VAL B 1 94 ? -10.633 -11.766 -31.125 1 53.41 94 VAL B N 1
ATOM 3535 C CA . VAL B 1 94 ? -9.633 -10.891 -30.516 1 53.41 94 VAL B CA 1
ATOM 3536 C C . VAL B 1 94 ? -9.898 -10.773 -29.016 1 53.41 94 VAL B C 1
ATOM 3538 O O . VAL B 1 94 ? -11.047 -10.594 -28.594 1 53.41 94 VAL B O 1
ATOM 3541 N N . ASP B 1 95 ? -8.922 -11.016 -28.172 1 57.72 95 ASP B N 1
ATOM 3542 C CA . ASP B 1 95 ? -8.992 -10.938 -26.719 1 57.72 95 ASP B CA 1
ATOM 3543 C C . ASP B 1 95 ? -9.922 -12.008 -26.156 1 57.72 95 ASP B C 1
ATOM 3545 O O . ASP B 1 95 ? -10.734 -11.727 -25.266 1 57.72 95 ASP B O 1
ATOM 3549 N N . GLY B 1 96 ? -9.945 -13.047 -26.906 1 54.88 96 GLY B N 1
ATOM 3550 C CA . GLY B 1 96 ? -10.703 -14.195 -26.422 1 54.88 96 GLY B CA 1
ATOM 3551 C C . GLY B 1 96 ? -10.203 -14.719 -25.094 1 54.88 96 GLY B C 1
ATOM 3552 O O . GLY B 1 96 ? -10.055 -13.953 -24.141 1 54.88 96 GLY B O 1
ATOM 3553 N N . LEU B 1 97 ? -9.844 -15.922 -25.047 1 52.31 97 LEU B N 1
ATOM 3554 C CA . LEU B 1 97 ? -9.422 -16.578 -23.812 1 52.31 97 LEU B CA 1
ATOM 3555 C C . LEU B 1 97 ? -8.023 -16.125 -23.406 1 52.31 97 LEU B C 1
ATOM 3557 O O . LEU B 1 97 ? -7.102 -16.109 -24.219 1 52.31 97 LEU B O 1
ATOM 3561 N N . ASN B 1 98 ? -8.094 -15.414 -22.328 1 58.84 98 ASN B N 1
ATOM 3562 C CA . ASN B 1 98 ? -6.836 -14.93 -21.766 1 58.84 98 ASN B CA 1
ATOM 3563 C C . ASN B 1 98 ? -6.52 -15.594 -20.438 1 58.84 98 ASN B C 1
ATOM 3565 O O . ASN B 1 98 ? -7.379 -15.664 -19.547 1 58.84 98 ASN B O 1
ATOM 3569 N N . LEU B 1 99 ? -5.34 -16 -20.297 1 61.88 99 LEU B N 1
ATOM 3570 C CA . LEU B 1 99 ? -4.742 -16.422 -19.031 1 61.88 99 LEU B CA 1
ATOM 3571 C C . LEU B 1 99 ? -5.645 -17.391 -18.281 1 61.88 99 LEU B C 1
ATOM 3573 O O . LEU B 1 99 ? -6.805 -17.578 -18.656 1 61.88 99 LEU B O 1
ATOM 3577 N N . GLY B 1 100 ? -5.09 -18.219 -17.453 1 79.88 100 GLY B N 1
ATOM 3578 C CA . GLY B 1 100 ? -5.879 -19.141 -16.656 1 79.88 100 GLY B CA 1
ATOM 3579 C C . GLY B 1 100 ? -5.105 -19.75 -15.508 1 79.88 100 GLY B C 1
ATOM 3580 O O . GLY B 1 100 ? -3.885 -19.609 -15.422 1 79.88 100 GLY B O 1
ATOM 3581 N N . ALA B 1 101 ? -5.926 -20.203 -14.594 1 87.81 101 ALA B N 1
ATOM 3582 C CA . ALA B 1 101 ? -5.387 -20.922 -13.445 1 87.81 101 ALA B CA 1
ATOM 3583 C C . ALA B 1 101 ? -6.121 -22.25 -13.227 1 87.81 101 ALA B C 1
ATOM 3585 O O . ALA B 1 101 ? -7.32 -22.344 -13.492 1 87.81 101 ALA B O 1
ATOM 3586 N N . VAL B 1 102 ? -5.363 -23.234 -12.836 1 87.5 102 VAL B N 1
ATOM 3587 C CA . VAL B 1 102 ? -5.934 -24.547 -12.539 1 87.5 102 VAL B CA 1
ATOM 3588 C C . VAL B 1 102 ? -5.75 -24.875 -11.062 1 87.5 102 VAL B C 1
ATOM 3590 O O . VAL B 1 102 ? -4.695 -24.594 -10.484 1 87.5 102 VAL B O 1
ATOM 3593 N N . VAL B 1 103 ? -6.773 -25.391 -10.492 1 91.75 103 VAL B N 1
ATOM 3594 C CA . VAL B 1 103 ? -6.645 -25.875 -9.125 1 91.75 103 VAL B CA 1
ATOM 3595 C C . VAL B 1 103 ? -7.316 -27.25 -9 1 91.75 103 VAL B C 1
ATOM 3597 O O . VAL B 1 103 ? -8.344 -27.5 -9.633 1 91.75 103 VAL B O 1
ATOM 3600 N N . VAL B 1 104 ? -6.703 -28.094 -8.266 1 88.19 104 VAL B N 1
ATOM 3601 C CA . VAL B 1 104 ? -7.188 -29.453 -8.086 1 88.19 104 VAL B CA 1
ATOM 3602 C C . VAL B 1 104 ? -7.633 -29.656 -6.641 1 88.19 104 VAL B C 1
ATOM 3604 O O . VAL B 1 104 ? -6.918 -29.297 -5.707 1 88.19 104 VAL B O 1
ATOM 3607 N N . ASP B 1 105 ? -8.82 -30.141 -6.492 1 93 105 ASP B N 1
ATOM 3608 C CA . ASP B 1 105 ? -9.25 -30.656 -5.195 1 93 105 ASP B CA 1
ATOM 3609 C C . ASP B 1 105 ? -8.789 -32.094 -5.004 1 93 105 ASP B C 1
ATOM 3611 O O . ASP B 1 105 ? -9.422 -33.031 -5.516 1 93 105 ASP B O 1
ATOM 3615 N N . ARG B 1 106 ? -7.875 -32.25 -4.223 1 87.25 106 ARG B N 1
ATOM 3616 C CA . ARG B 1 106 ? -7.262 -33.562 -4.078 1 87.25 106 ARG B CA 1
ATOM 3617 C C . ARG B 1 106 ? -8.148 -34.5 -3.262 1 87.25 106 ARG B C 1
ATOM 3619 O O . ARG B 1 106 ? -7.969 -35.719 -3.291 1 87.25 106 ARG B O 1
ATOM 3626 N N . ALA B 1 107 ? -9.047 -33.969 -2.6 1 91.75 107 ALA B N 1
ATOM 3627 C CA . ALA B 1 107 ? -9.953 -34.781 -1.79 1 91.75 107 ALA B CA 1
ATOM 3628 C C . ALA B 1 107 ? -10.914 -35.562 -2.67 1 91.75 107 ALA B C 1
ATOM 3630 O O . ALA B 1 107 ? -11.281 -36.688 -2.338 1 91.75 107 ALA B O 1
ATOM 3631 N N . ASN B 1 108 ? -11.297 -35 -3.801 1 90.75 108 ASN B N 1
ATOM 3632 C CA . ASN B 1 108 ? -12.273 -35.688 -4.617 1 90.75 108 ASN B CA 1
ATOM 3633 C C . ASN B 1 108 ? -11.836 -35.781 -6.074 1 90.75 108 ASN B C 1
ATOM 3635 O O . ASN B 1 108 ? -12.57 -36.281 -6.922 1 90.75 108 ASN B O 1
ATOM 3639 N N . GLY B 1 109 ? -10.648 -35.219 -6.379 1 85.5 109 GLY B N 1
ATOM 3640 C CA . GLY B 1 109 ? -10.055 -35.344 -7.699 1 85.5 109 GLY B CA 1
ATOM 3641 C C . GLY B 1 109 ? -10.594 -34.344 -8.703 1 85.5 109 GLY B C 1
ATOM 3642 O O . GLY B 1 109 ? -10.195 -34.375 -9.867 1 85.5 109 GLY B O 1
ATOM 3643 N N . SER B 1 110 ? -11.43 -33.438 -8.281 1 87.94 110 SER B N 1
ATOM 3644 C CA . SER B 1 110 ? -11.969 -32.438 -9.188 1 87.94 110 SER B CA 1
ATOM 3645 C C . SER B 1 110 ? -10.883 -31.469 -9.656 1 87.94 110 SER B C 1
ATOM 3647 O O . SER B 1 110 ? -10.023 -31.062 -8.875 1 87.94 110 SER B O 1
ATOM 3649 N N . VAL B 1 111 ? -10.93 -31.172 -10.938 1 86.19 111 VAL B N 1
ATOM 3650 C CA . VAL B 1 111 ? -10.031 -30.188 -11.539 1 86.19 111 VAL B CA 1
ATOM 3651 C C . VAL B 1 111 ? -10.828 -28.953 -11.969 1 86.19 111 VAL B C 1
ATOM 3653 O O . VAL B 1 111 ? -11.82 -29.078 -12.695 1 86.19 111 VAL B O 1
ATOM 3656 N N . PHE B 1 112 ? -10.414 -27.797 -11.508 1 89.69 112 PHE B N 1
ATOM 3657 C CA . PHE B 1 112 ? -11.07 -26.547 -11.859 1 89.69 112 PHE B CA 1
ATOM 3658 C C . PHE B 1 112 ? -10.172 -25.703 -12.758 1 89.69 112 PHE B C 1
ATOM 3660 O O . PHE B 1 112 ? -9 -25.484 -12.438 1 89.69 112 PHE B O 1
ATOM 3667 N N . LEU B 1 113 ? -10.727 -25.281 -13.812 1 86.44 113 LEU B N 1
ATOM 3668 C CA . LEU B 1 113 ? -10.016 -24.391 -14.727 1 86.44 113 LEU B CA 1
ATOM 3669 C C . LEU B 1 113 ? -10.695 -23.031 -14.797 1 86.44 113 LEU B C 1
ATOM 3671 O O . LEU B 1 113 ? -11.867 -22.938 -15.164 1 86.44 113 LEU B O 1
ATOM 3675 N N . PHE B 1 114 ? -9.938 -22.031 -14.422 1 89.88 114 PHE B N 1
ATOM 3676 C CA . PHE B 1 114 ? -10.391 -20.641 -14.508 1 89.88 114 PHE B CA 1
ATOM 3677 C C . PHE B 1 114 ? -9.805 -19.953 -15.727 1 89.88 114 PHE B C 1
ATOM 3679 O O . PHE B 1 114 ? -8.625 -20.125 -16.031 1 89.88 114 PHE B O 1
ATOM 3686 N N . TYR B 1 115 ? -10.641 -19.234 -16.453 1 84.19 115 TYR B N 1
ATOM 3687 C CA . TYR B 1 115 ? -10.133 -18.422 -17.562 1 84.19 115 TYR B CA 1
ATOM 3688 C C . TYR B 1 115 ? -10.969 -17.172 -17.734 1 84.19 115 TYR B C 1
ATOM 3690 O O . TYR B 1 115 ? -12.055 -17.047 -17.188 1 84.19 115 TYR B O 1
ATOM 3698 N N . ALA B 1 116 ? -10.32 -16.219 -18.422 1 85.75 116 ALA B N 1
ATOM 3699 C CA . ALA B 1 116 ? -10.992 -14.938 -18.609 1 85.75 116 ALA B CA 1
ATOM 3700 C C . ALA B 1 116 ? -11.266 -14.672 -20.078 1 85.75 116 ALA B C 1
ATOM 3702 O O . ALA B 1 116 ? -10.523 -15.141 -20.953 1 85.75 116 ALA B O 1
ATOM 3703 N N . LEU B 1 117 ? -12.344 -13.969 -20.25 1 82.5 117 LEU B N 1
ATOM 3704 C CA . LEU B 1 117 ? -12.703 -13.516 -21.578 1 82.5 117 LEU B CA 1
ATOM 3705 C C . LEU B 1 117 ? -12.727 -11.992 -21.656 1 82.5 117 LEU B C 1
ATOM 3707 O O . LEU B 1 117 ? -13.18 -11.336 -20.719 1 82.5 117 LEU B O 1
ATOM 3711 N N . CYS B 1 118 ? -12.133 -11.422 -22.625 1 82.31 118 CYS B N 1
ATOM 3712 C CA . CYS B 1 118 ? -12.25 -10.016 -23 1 82.31 118 CYS B CA 1
ATOM 3713 C C . CYS B 1 118 ? -11.773 -9.109 -21.859 1 82.31 118 CYS B C 1
ATOM 3715 O O . CYS B 1 118 ? -12.484 -8.195 -21.453 1 82.31 118 CYS B O 1
ATOM 3717 N N . ILE B 1 119 ? -10.594 -9.281 -21.375 1 81.12 119 ILE B N 1
ATOM 3718 C CA . ILE B 1 119 ? -10.109 -8.562 -20.203 1 81.12 119 ILE B CA 1
ATOM 3719 C C . ILE B 1 119 ? -9.539 -7.211 -20.625 1 81.12 119 ILE B C 1
ATOM 3721 O O . ILE B 1 119 ? -9.492 -6.273 -19.812 1 81.12 119 ILE B O 1
ATOM 3725 N N . HIS B 1 120 ? -9.062 -7.102 -21.859 1 78 120 HIS B N 1
ATOM 3726 C CA . HIS B 1 120 ? -8.492 -5.844 -22.328 1 78 120 HIS B CA 1
ATOM 3727 C C . HIS B 1 120 ? -9.562 -4.945 -22.922 1 78 120 HIS B C 1
ATOM 3729 O O . HIS B 1 120 ? -9.844 -5.031 -24.125 1 78 120 HIS B O 1
ATOM 3735 N N . GLN B 1 121 ? -10.086 -4.098 -22.172 1 72.75 121 GLN B N 1
ATOM 3736 C CA . GLN B 1 121 ? -11.164 -3.205 -22.578 1 72.75 121 GLN B CA 1
ATOM 3737 C C . GLN B 1 121 ? -10.625 -1.858 -23.047 1 72.75 121 GLN B C 1
ATOM 3739 O O . GLN B 1 121 ? -9.578 -1.408 -22.578 1 72.75 121 GLN B O 1
ATOM 3744 N N . PRO B 1 122 ? -11.375 -1.251 -23.938 1 73.06 122 PRO B N 1
ATOM 3745 C CA . PRO B 1 122 ? -12.75 -1.498 -24.391 1 73.06 122 PRO B CA 1
ATOM 3746 C C . PRO B 1 122 ? -12.812 -2.498 -25.547 1 73.06 122 PRO B C 1
ATOM 3748 O O . PRO B 1 122 ? -11.953 -2.49 -26.422 1 73.06 122 PRO B O 1
ATOM 3751 N N . GLN B 1 123 ? -13.727 -3.471 -25.438 1 75.12 123 GLN B N 1
ATOM 3752 C CA . GLN B 1 123 ? -14.062 -4.461 -26.453 1 75.12 123 GLN B CA 1
ATOM 3753 C C . GLN B 1 123 ? -15.57 -4.695 -26.5 1 75.12 123 GLN B C 1
ATOM 3755 O O . GLN B 1 123 ? -16.281 -4.438 -25.531 1 75.12 123 GLN B O 1
ATOM 3760 N N . PRO B 1 124 ? -16 -5 -27.703 1 78.5 124 PRO B N 1
ATOM 3761 C CA . PRO B 1 124 ? -17.438 -5.262 -27.844 1 78.5 124 PRO B CA 1
ATOM 3762 C C . PRO B 1 124 ? -17.875 -6.559 -27.172 1 78.5 124 PRO B C 1
ATOM 3764 O O . PRO B 1 124 ? -18.484 -7.426 -27.812 1 78.5 124 PRO B O 1
ATOM 3767 N N . CYS B 1 125 ? -17.312 -6.859 -26.078 1 78.94 125 CYS B N 1
ATOM 3768 C CA . CYS B 1 125 ? -17.703 -8.008 -25.266 1 78.94 125 CYS B CA 1
ATOM 3769 C C . CYS B 1 125 ? -17.547 -7.695 -23.781 1 78.94 125 CYS B C 1
ATOM 3771 O O . CYS B 1 125 ? -16.859 -6.742 -23.406 1 78.94 125 CYS B O 1
ATOM 3773 N N . VAL B 1 126 ? -18.234 -8.469 -23.047 1 84.75 126 VAL B N 1
ATOM 3774 C CA . VAL B 1 126 ? -18.234 -8.266 -21.609 1 84.75 126 VAL B CA 1
ATOM 3775 C C . VAL B 1 126 ? -17.094 -9.078 -20.984 1 84.75 126 VAL B C 1
ATOM 3777 O O . VAL B 1 126 ? -16.938 -10.258 -21.281 1 84.75 126 VAL B O 1
ATOM 3780 N N . SER B 1 127 ? -16.312 -8.414 -20.25 1 88.62 127 SER B N 1
ATOM 3781 C CA . SER B 1 127 ? -15.289 -9.141 -19.516 1 88.62 127 SER B CA 1
ATOM 3782 C C . SER B 1 127 ? -15.914 -10.156 -18.562 1 88.62 127 SER B C 1
ATOM 3784 O O . SER B 1 127 ? -16.812 -9.812 -17.797 1 88.62 127 SER B O 1
ATOM 3786 N N . SER B 1 128 ? -15.422 -11.43 -18.672 1 89.38 128 SER B N 1
ATOM 3787 C CA . SER B 1 128 ? -16 -12.5 -17.859 1 89.38 128 SER B CA 1
ATOM 3788 C C . SER B 1 128 ? -14.922 -13.414 -17.297 1 89.38 128 SER B C 1
ATOM 3790 O O . SER B 1 128 ? -13.938 -13.719 -17.984 1 89.38 128 SER B O 1
ATOM 3792 N N . THR B 1 129 ? -15.086 -13.773 -16.125 1 92.31 129 THR B N 1
ATOM 3793 C CA . THR B 1 129 ? -14.312 -14.859 -15.531 1 92.31 129 THR B CA 1
ATOM 3794 C C . THR B 1 129 ? -15.086 -16.172 -15.594 1 92.31 129 THR B C 1
ATOM 3796 O O . THR B 1 129 ? -16.172 -16.281 -15.023 1 92.31 129 THR B O 1
ATOM 3799 N N . MET B 1 130 ? -14.469 -17.141 -16.266 1 89.94 130 MET B N 1
ATOM 3800 C CA . MET B 1 130 ? -15.164 -18.406 -16.531 1 89.94 130 MET B CA 1
ATOM 3801 C C . MET B 1 130 ? -14.516 -19.562 -15.773 1 89.94 130 MET B C 1
ATOM 3803 O O . MET B 1 130 ? -13.305 -19.547 -15.547 1 89.94 130 MET B O 1
ATOM 3807 N N . LEU B 1 131 ? -15.375 -20.516 -15.414 1 91.88 131 LEU B N 1
ATOM 3808 C CA . LEU B 1 131 ? -14.93 -21.719 -14.719 1 91.88 131 LEU B CA 1
ATOM 3809 C C . LEU B 1 131 ? -15.5 -22.969 -15.375 1 91.88 131 LEU B C 1
ATOM 3811 O O . LEU B 1 131 ? -16.688 -23.016 -15.703 1 91.88 131 LEU B O 1
ATOM 3815 N N . ILE B 1 132 ? -14.617 -23.938 -15.68 1 86.44 132 ILE B N 1
ATOM 3816 C CA . ILE B 1 132 ? -15.055 -25.281 -16.031 1 86.44 132 ILE B CA 1
ATOM 3817 C C . ILE B 1 132 ? -14.445 -26.297 -15.07 1 86.44 132 ILE B C 1
ATOM 3819 O O . ILE B 1 132 ? -13.422 -26.016 -14.438 1 86.44 132 ILE B O 1
ATOM 3823 N N . ARG B 1 133 ? -15.102 -27.406 -14.953 1 88.38 133 ARG B N 1
ATOM 3824 C CA . ARG B 1 133 ? -14.695 -28.422 -13.992 1 88.38 133 ARG B CA 1
ATOM 3825 C C . ARG B 1 133 ? -14.633 -29.797 -14.648 1 88.38 133 ARG B C 1
ATOM 3827 O O . ARG B 1 133 ? -15.469 -30.125 -15.5 1 88.38 133 ARG B O 1
ATOM 3834 N N . SER B 1 134 ? -13.602 -30.516 -14.312 1 82.44 134 SER B N 1
ATOM 3835 C CA . SER B 1 134 ? -13.508 -31.922 -14.688 1 82.44 134 SER B CA 1
ATOM 3836 C C . SER B 1 134 ? -13.5 -32.812 -13.453 1 82.44 134 SER B C 1
ATOM 3838 O O . SER B 1 134 ? -12.875 -32.5 -12.445 1 82.44 134 SER B O 1
ATOM 3840 N N . ARG B 1 135 ? -14.242 -33.969 -13.594 1 85.06 135 ARG B N 1
ATOM 3841 C CA . ARG B 1 135 ? -14.258 -34.938 -12.508 1 85.06 135 ARG B CA 1
ATOM 3842 C C . ARG B 1 135 ? -13.594 -36.25 -12.938 1 85.06 135 ARG B C 1
ATOM 3844 O O . ARG B 1 135 ? -13.633 -37.25 -12.203 1 85.06 135 ARG B O 1
ATOM 3851 N N . ASP B 1 136 ? -13.055 -36.219 -14.109 1 77.88 136 ASP B N 1
ATOM 3852 C CA . ASP B 1 136 ? -12.453 -37.438 -14.641 1 77.88 136 ASP B CA 1
ATOM 3853 C C . ASP B 1 136 ? -11.07 -37.156 -15.219 1 77.88 136 ASP B C 1
ATOM 3855 O O . ASP B 1 136 ? -10.75 -37.625 -16.328 1 77.88 136 ASP B O 1
ATOM 3859 N N . ASP B 1 137 ? -10.383 -36.25 -14.531 1 72.12 137 ASP B N 1
ATOM 3860 C CA . ASP B 1 137 ? -8.984 -35.969 -14.836 1 72.12 137 ASP B CA 1
ATOM 3861 C C . ASP B 1 137 ? -8.836 -35.281 -16.188 1 72.12 137 ASP B C 1
ATOM 3863 O O . ASP B 1 137 ? -7.918 -35.594 -16.953 1 72.12 137 ASP B O 1
ATOM 3867 N N . GLY B 1 138 ? -9.805 -34.531 -16.547 1 70.81 138 GLY B N 1
ATOM 3868 C CA . GLY B 1 138 ? -9.688 -33.688 -17.734 1 70.81 138 GLY B CA 1
ATOM 3869 C C . GLY B 1 138 ? -10.242 -34.375 -18.984 1 70.81 138 GLY B C 1
ATOM 3870 O O . GLY B 1 138 ? -10.156 -33.812 -20.078 1 70.81 138 GLY B O 1
ATOM 3871 N N . LEU B 1 139 ? -10.82 -35.531 -18.859 1 69.31 139 LEU B N 1
ATOM 3872 C CA . LEU B 1 139 ? -11.391 -36.25 -20.016 1 69.31 139 LEU B CA 1
ATOM 3873 C C . LEU B 1 139 ? -12.641 -35.531 -20.516 1 69.31 139 LEU B C 1
ATOM 3875 O O . LEU B 1 139 ? -12.914 -35.5 -21.719 1 69.31 139 LEU B O 1
ATOM 3879 N N . SER B 1 140 ? -13.391 -35.062 -19.594 1 74.19 140 SER B N 1
ATOM 3880 C CA . SER B 1 140 ? -14.555 -34.25 -19.922 1 74.19 140 SER B CA 1
ATOM 3881 C C . SER B 1 140 ? -14.68 -33.062 -18.984 1 74.19 140 SER B C 1
ATOM 3883 O O . SER B 1 140 ? -14.125 -33.062 -17.891 1 74.19 140 SER B O 1
ATOM 3885 N N . TRP B 1 141 ? -15.352 -32.062 -19.562 1 81.25 141 TRP B N 1
ATOM 3886 C CA . TRP B 1 141 ? -15.461 -30.812 -18.812 1 81.25 141 TRP B CA 1
ATOM 3887 C C . TRP B 1 141 ? -16.906 -30.328 -18.766 1 81.25 141 TRP B C 1
ATOM 3889 O O . TRP B 1 141 ? -17.688 -30.594 -19.672 1 81.25 141 TRP B O 1
ATOM 3899 N N . SER B 1 142 ? -17.219 -29.703 -17.672 1 85.38 142 SER B N 1
ATOM 3900 C CA . SER B 1 142 ? -18.547 -29.125 -17.531 1 85.38 142 SER B CA 1
ATOM 3901 C C . SER B 1 142 ? -18.766 -27.969 -18.5 1 85.38 142 SER B C 1
ATOM 3903 O O . SER B 1 142 ? -17.812 -27.484 -19.109 1 85.38 142 SER B O 1
ATOM 3905 N N . ARG B 1 143 ? -20.062 -27.594 -18.578 1 89.38 143 ARG B N 1
ATOM 3906 C CA . ARG B 1 143 ? -20.344 -26.328 -19.234 1 89.38 143 ARG B CA 1
ATOM 3907 C C . ARG B 1 143 ? -19.719 -25.172 -18.469 1 89.38 143 ARG B C 1
ATOM 3909 O O . ARG B 1 143 ? -19.672 -25.172 -17.234 1 89.38 143 ARG B O 1
ATOM 3916 N N . PRO B 1 144 ? -19.266 -24.188 -19.25 1 88.25 144 PRO B N 1
ATOM 3917 C CA . PRO B 1 144 ? -18.656 -23.047 -18.578 1 88.25 144 PRO B CA 1
ATOM 3918 C C . PRO B 1 144 ? -19.625 -22.297 -17.656 1 88.25 144 PRO B C 1
ATOM 3920 O O . PRO B 1 144 ? -20.797 -22.125 -18.016 1 88.25 144 PRO B O 1
ATOM 3923 N N . ARG B 1 145 ? -19.156 -21.953 -16.516 1 94.06 145 ARG B N 1
ATOM 3924 C CA . ARG B 1 145 ? -19.875 -21.125 -15.547 1 94.06 145 ARG B CA 1
ATOM 3925 C C . ARG B 1 145 ? -19.234 -19.75 -15.438 1 94.06 145 ARG B C 1
ATOM 3927 O O . ARG B 1 145 ? -18.016 -19.625 -15.289 1 94.06 145 ARG B O 1
ATOM 3934 N N . ASN B 1 146 ? -20.078 -18.734 -15.586 1 93.88 146 ASN B N 1
ATOM 3935 C CA . ASN B 1 146 ? -19.578 -17.375 -15.398 1 93.88 146 ASN B CA 1
ATOM 3936 C C . ASN B 1 146 ? -19.547 -17 -13.914 1 93.88 146 ASN B C 1
ATOM 3938 O O . ASN B 1 146 ? -20.578 -16.953 -13.258 1 93.88 146 ASN B O 1
ATOM 3942 N N . LEU B 1 147 ? -18.375 -16.641 -13.406 1 95.12 147 LEU B N 1
ATOM 3943 C CA . LEU B 1 147 ? -18.188 -16.391 -11.977 1 95.12 147 LEU B CA 1
ATOM 3944 C C . LEU B 1 147 ? -18.203 -14.898 -11.672 1 95.12 147 LEU B C 1
ATOM 3946 O O . LEU B 1 147 ? -18.172 -14.5 -10.508 1 95.12 147 LEU B O 1
ATOM 3950 N N . SER B 1 148 ? -18.328 -14.078 -12.633 1 94.25 148 SER B N 1
ATOM 3951 C CA . SER B 1 148 ? -18.109 -12.648 -12.469 1 94.25 148 SER B CA 1
ATOM 3952 C C . SER B 1 148 ? -19.016 -12.07 -11.391 1 94.25 148 SER B C 1
ATOM 3954 O O . SER B 1 148 ? -18.562 -11.32 -10.523 1 94.25 148 SER B O 1
ATOM 3956 N N . GLN B 1 149 ? -20.234 -12.383 -11.438 1 94.25 149 GLN B N 1
ATOM 3957 C CA . GLN B 1 149 ? -21.188 -11.859 -10.461 1 94.25 149 GLN B CA 1
ATOM 3958 C C . GLN B 1 149 ? -20.938 -12.469 -9.078 1 94.25 149 GLN B C 1
ATOM 3960 O O . GLN B 1 149 ? -21.016 -11.766 -8.07 1 94.25 149 GLN B O 1
ATOM 3965 N N . GLU B 1 150 ? -20.641 -13.711 -9.086 1 95.5 150 GLU B N 1
ATOM 3966 C CA . GLU B 1 150 ? -20.422 -14.438 -7.844 1 95.5 150 GLU B CA 1
ATOM 3967 C C . GLU B 1 150 ? -19.234 -13.875 -7.07 1 95.5 150 GLU B C 1
ATOM 3969 O O . GLU B 1 150 ? -19.281 -13.742 -5.848 1 95.5 150 GLU B O 1
ATOM 3974 N N . ILE B 1 151 ? -18.172 -13.539 -7.738 1 96.44 151 ILE B N 1
ATOM 3975 C CA . ILE B 1 151 ? -16.953 -13.102 -7.066 1 96.44 151 ILE B CA 1
ATOM 3976 C C . ILE B 1 151 ? -16.938 -11.578 -6.949 1 96.44 151 ILE B C 1
ATOM 3978 O O . ILE B 1 151 ? -16.125 -11.016 -6.227 1 96.44 151 ILE B O 1
ATOM 3982 N N . GLY B 1 152 ? -17.797 -10.883 -7.629 1 94.25 152 GLY B N 1
ATOM 3983 C CA . GLY B 1 152 ? -17.938 -9.438 -7.535 1 94.25 152 GLY B CA 1
ATOM 3984 C C . GLY B 1 152 ? -16.766 -8.688 -8.133 1 94.25 152 GLY B C 1
ATOM 3985 O O . GLY B 1 152 ? -16.344 -7.648 -7.609 1 94.25 152 GLY B O 1
ATOM 3986 N N . LEU B 1 153 ? -16.125 -9.195 -9.016 1 92 153 LEU B N 1
ATOM 3987 C CA . LEU B 1 153 ? -14.992 -8.578 -9.695 1 92 153 LEU B CA 1
ATOM 3988 C C . LEU B 1 153 ? -15.219 -8.531 -11.203 1 92 153 LEU B C 1
ATOM 3990 O O . LEU B 1 153 ? -15.711 -9.5 -11.797 1 92 153 LEU B O 1
ATOM 3994 N N . ASP B 1 154 ? -14.922 -7.418 -11.703 1 87.56 154 ASP B N 1
ATOM 3995 C CA . ASP B 1 154 ? -14.867 -7.316 -13.156 1 87.56 154 ASP B CA 1
ATOM 3996 C C . ASP B 1 154 ? -13.422 -7.328 -13.656 1 87.56 154 ASP B C 1
ATOM 3998 O O . ASP B 1 154 ? -12.492 -7.039 -12.891 1 87.56 154 ASP B O 1
ATOM 4002 N N . ARG B 1 155 ? -13.211 -7.824 -14.891 1 90 155 ARG B N 1
ATOM 4003 C CA . ARG B 1 155 ? -11.922 -7.84 -15.578 1 90 155 ARG B CA 1
ATOM 4004 C C . ARG B 1 155 ? -10.867 -8.562 -14.758 1 90 155 ARG B C 1
ATOM 4006 O O . ARG B 1 155 ? -9.734 -8.094 -14.633 1 90 155 ARG B O 1
ATOM 4013 N N . PHE B 1 156 ? -11.305 -9.555 -14.102 1 93.44 156 PHE B N 1
ATOM 4014 C CA . PHE B 1 156 ? -10.398 -10.406 -13.344 1 93.44 156 PHE B CA 1
ATOM 4015 C C . PHE B 1 156 ? -9.797 -11.484 -14.242 1 93.44 156 PHE B C 1
ATOM 4017 O O . PHE B 1 156 ? -10.523 -12.219 -14.914 1 93.44 156 PHE B O 1
ATOM 4024 N N . ALA B 1 157 ? -8.516 -11.523 -14.18 1 90.56 157 ALA B N 1
ATOM 4025 C CA . ALA B 1 157 ? -7.762 -12.562 -14.875 1 90.56 157 ALA B CA 1
ATOM 4026 C C . ALA B 1 157 ? -7.066 -13.492 -13.891 1 90.56 157 ALA B C 1
ATOM 4028 O O . ALA B 1 157 ? -6.133 -13.086 -13.195 1 90.56 157 ALA B O 1
ATOM 4029 N N . PRO B 1 158 ? -7.488 -14.789 -13.859 1 91.81 158 PRO B N 1
ATOM 4030 C CA . PRO B 1 158 ? -6.832 -15.727 -12.953 1 91.81 158 PRO B CA 1
ATOM 4031 C C . PRO B 1 158 ? -5.387 -16.031 -13.352 1 91.81 158 PRO B C 1
ATOM 4033 O O . PRO B 1 158 ? -5.098 -16.219 -14.539 1 91.81 158 PRO B O 1
ATOM 4036 N N . GLY B 1 159 ? -4.539 -16.156 -12.312 1 88.81 159 GLY B N 1
ATOM 4037 C CA . GLY B 1 159 ? -3.154 -16.547 -12.531 1 88.81 159 GLY B CA 1
ATOM 4038 C C . GLY B 1 159 ? -2.354 -15.5 -13.289 1 88.81 159 GLY B C 1
ATOM 4039 O O . GLY B 1 159 ? -2.459 -14.305 -13.008 1 88.81 159 GLY B O 1
ATOM 4040 N N . PRO B 1 160 ? -1.529 -16.141 -14.234 1 86.56 160 PRO B N 1
ATOM 4041 C CA . PRO B 1 160 ? -1.553 -17.516 -14.703 1 86.56 160 PRO B CA 1
ATOM 4042 C C . PRO B 1 160 ? -0.872 -18.484 -13.742 1 86.56 160 PRO B C 1
ATOM 4044 O O . PRO B 1 160 ? -0.127 -18.062 -12.852 1 86.56 160 PRO B O 1
ATOM 4047 N N . GLY B 1 161 ? -1.188 -19.734 -13.844 1 88.25 161 GLY B N 1
ATOM 4048 C CA . GLY B 1 161 ? -0.504 -20.781 -13.078 1 88.25 161 GLY B CA 1
ATOM 4049 C C . GLY B 1 161 ? -1.45 -21.656 -12.289 1 88.25 161 GLY B C 1
ATOM 4050 O O . GLY B 1 161 ? -2.465 -22.125 -12.812 1 88.25 161 GLY B O 1
ATOM 4051 N N . LEU B 1 162 ? -1.016 -21.922 -11.094 1 90.44 162 LEU B N 1
ATOM 4052 C CA . LEU B 1 162 ? -1.749 -22.891 -10.289 1 90.44 162 LEU B CA 1
ATOM 4053 C C . LEU B 1 162 ? -2.426 -22.219 -9.102 1 90.44 162 LEU B C 1
ATOM 4055 O O . LEU B 1 162 ? -1.866 -21.281 -8.516 1 90.44 162 LEU B O 1
ATOM 4059 N N . GLY B 1 163 ? -3.666 -22.719 -8.859 1 95.69 163 GLY B N 1
ATOM 4060 C CA . GLY B 1 163 ? -4.168 -22.547 -7.504 1 95.69 163 GLY B CA 1
ATOM 4061 C C . GLY B 1 163 ? -3.648 -23.594 -6.543 1 95.69 163 GLY B C 1
ATOM 4062 O O . GLY B 1 163 ? -2.877 -24.484 -6.93 1 95.69 163 GLY B O 1
ATOM 4063 N N . ILE B 1 164 ? -4.105 -23.469 -5.293 1 97.12 164 ILE B N 1
ATOM 4064 C CA . ILE B 1 164 ? -3.652 -24.453 -4.32 1 97.12 164 ILE B CA 1
ATOM 4065 C C . ILE B 1 164 ? -4.824 -24.906 -3.449 1 97.12 164 ILE B C 1
ATOM 4067 O O . ILE B 1 164 ? -5.852 -24.219 -3.389 1 97.12 164 ILE B O 1
ATOM 4071 N N . GLN B 1 165 ? -4.641 -26.031 -2.93 1 97.81 165 GLN B N 1
ATOM 4072 C CA . GLN B 1 165 ? -5.473 -26.5 -1.823 1 97.81 165 GLN B CA 1
ATOM 4073 C C . GLN B 1 165 ? -4.684 -26.516 -0.516 1 97.81 165 GLN B C 1
ATOM 4075 O O . GLN B 1 165 ? -3.617 -27.125 -0.437 1 97.81 165 GLN B O 1
ATOM 4080 N N . LYS B 1 166 ? -5.199 -25.891 0.477 1 98.62 166 LYS B N 1
ATOM 4081 C CA . LYS B 1 166 ? -4.477 -25.781 1.741 1 98.62 166 LYS B CA 1
ATOM 4082 C C . LYS B 1 166 ? -4.281 -27.156 2.377 1 98.62 166 LYS B C 1
ATOM 4084 O O . LYS B 1 166 ? -5.219 -27.953 2.441 1 98.62 166 LYS B O 1
ATOM 4089 N N . HIS B 1 167 ? -3.066 -27.344 2.918 1 96.94 167 HIS B N 1
ATOM 4090 C CA . HIS B 1 167 ? -2.705 -28.578 3.602 1 96.94 167 HIS B CA 1
ATOM 4091 C C . HIS B 1 167 ? -2.689 -28.391 5.113 1 96.94 167 HIS B C 1
ATOM 4093 O O . HIS B 1 167 ? -2.957 -29.328 5.867 1 96.94 167 HIS B O 1
ATOM 4099 N N . TYR B 1 168 ? -2.391 -27.188 5.559 1 97.75 168 TYR B N 1
ATOM 4100 C CA . TYR B 1 168 ? -2.203 -26.891 6.977 1 97.75 168 TYR B CA 1
ATOM 4101 C C . TYR B 1 168 ? -3.256 -25.906 7.469 1 97.75 168 TYR B C 1
ATOM 4103 O O . TYR B 1 168 ? -3.904 -25.219 6.672 1 97.75 168 TYR B O 1
ATOM 4111 N N . GLU B 1 169 ? -3.369 -25.906 8.82 1 98.31 169 GLU B N 1
ATOM 4112 C CA . GLU B 1 169 ? -4.211 -24.891 9.422 1 98.31 169 GLU B CA 1
ATOM 4113 C C . GLU B 1 169 ? -3.574 -23.5 9.305 1 98.31 169 GLU B C 1
ATOM 4115 O O . GLU B 1 169 ? -2.348 -23.375 9.305 1 98.31 169 GLU B O 1
ATOM 4120 N N . PRO B 1 170 ? -4.484 -22.438 9.195 1 98.62 170 PRO B N 1
ATOM 4121 C CA . PRO B 1 170 ? -5.949 -22.453 9.258 1 98.62 170 PRO B CA 1
ATOM 4122 C C . PRO B 1 170 ? -6.594 -22.828 7.926 1 98.62 170 PRO B C 1
ATOM 4124 O O . PRO B 1 170 ? -5.961 -22.719 6.875 1 98.62 170 PRO B O 1
ATOM 4127 N N . ARG B 1 171 ? -7.898 -23.344 7.926 1 98.62 171 ARG B N 1
ATOM 4128 C CA . ARG B 1 171 ? -8.789 -23.609 6.801 1 98.62 171 ARG B CA 1
ATOM 4129 C C . ARG B 1 171 ? -8.219 -24.688 5.895 1 98.62 171 ARG B C 1
ATOM 4131 O O . ARG B 1 171 ? -8.109 -24.5 4.684 1 98.62 171 ARG B O 1
ATOM 4138 N N . THR B 1 172 ? -7.758 -25.828 6.512 1 98.38 172 THR B N 1
ATOM 4139 C CA . THR B 1 172 ? -7.301 -26.984 5.746 1 98.38 172 THR B CA 1
ATOM 4140 C C . THR B 1 172 ? -8.352 -27.406 4.723 1 98.38 172 THR B C 1
ATOM 4142 O O . THR B 1 172 ? -9.539 -27.484 5.039 1 98.38 172 THR B O 1
ATOM 4145 N N . GLY B 1 173 ? -7.922 -27.625 3.451 1 98.44 173 GLY B N 1
ATOM 4146 C CA . GLY B 1 173 ? -8.82 -28.078 2.4 1 98.44 173 GLY B CA 1
ATOM 4147 C C . GLY B 1 173 ? -9.328 -26.953 1.526 1 98.44 173 GLY B C 1
ATOM 4148 O O . GLY B 1 173 ? -9.859 -27.188 0.438 1 98.44 173 GLY B O 1
ATOM 4149 N N . ARG B 1 174 ? -9.219 -25.719 2.01 1 98.81 174 ARG B N 1
ATOM 4150 C CA . ARG B 1 174 ? -9.648 -24.578 1.225 1 98.81 174 ARG B CA 1
ATOM 4151 C C . ARG B 1 174 ? -8.953 -24.547 -0.131 1 98.81 174 ARG B C 1
ATOM 4153 O O . ARG B 1 174 ? -7.746 -24.781 -0.22 1 98.81 174 ARG B O 1
ATOM 4160 N N . LEU B 1 175 ? -9.672 -24.25 -1.199 1 98.81 175 LEU B N 1
ATOM 4161 C CA . LEU B 1 175 ? -9.102 -23.969 -2.516 1 98.81 175 LEU B CA 1
ATOM 4162 C C . LEU B 1 175 ? -8.852 -22.484 -2.701 1 98.81 175 LEU B C 1
ATOM 4164 O O . LEU B 1 175 ? -9.672 -21.656 -2.311 1 98.81 175 LEU B O 1
ATOM 4168 N N . ILE B 1 176 ? -7.691 -22.141 -3.219 1 98.81 176 ILE B N 1
ATOM 4169 C CA . ILE B 1 176 ? -7.297 -20.75 -3.42 1 98.81 176 ILE B CA 1
ATOM 4170 C C . ILE B 1 176 ? -6.777 -20.562 -4.844 1 98.81 176 ILE B C 1
ATOM 4172 O O . ILE B 1 176 ? -5.895 -21.297 -5.293 1 98.81 176 ILE B O 1
ATOM 4176 N N . VAL B 1 177 ? -7.359 -19.672 -5.57 1 97.56 177 VAL B N 1
ATOM 4177 C CA . VAL B 1 177 ? -6.879 -19.234 -6.875 1 97.56 177 VAL B CA 1
ATOM 4178 C C . VAL B 1 177 ? -6.664 -17.719 -6.867 1 97.56 177 VAL B C 1
ATOM 4180 O O . VAL B 1 177 ? -7.57 -16.953 -6.523 1 97.56 177 VAL B O 1
ATOM 4183 N N . CYS B 1 178 ? -5.484 -17.281 -7.219 1 98.06 178 CYS B N 1
ATOM 4184 C CA . CYS B 1 178 ? -5.191 -15.859 -7.246 1 98.06 178 CYS B CA 1
ATOM 4185 C C . CYS B 1 178 ? -5.051 -15.359 -8.68 1 98.06 178 CYS B C 1
ATOM 4187 O O . CYS B 1 178 ? -4.805 -16.156 -9.594 1 98.06 178 CYS B O 1
ATOM 4189 N N . GLY B 1 179 ? -5.262 -14.086 -8.82 1 96.62 179 GLY B N 1
ATOM 4190 C CA . GLY B 1 179 ? -5.148 -13.445 -10.117 1 96.62 179 GLY B CA 1
ATOM 4191 C C . GLY B 1 179 ? -4.949 -11.945 -10.031 1 96.62 179 GLY B C 1
ATOM 4192 O O . GLY B 1 179 ? -4.477 -11.438 -9.016 1 96.62 179 GLY B O 1
ATOM 4193 N N . HIS B 1 180 ? -5.16 -11.281 -11.156 1 95.62 180 HIS B N 1
ATOM 4194 C CA . HIS B 1 180 ? -4.949 -9.844 -11.289 1 95.62 180 HIS B CA 1
ATOM 4195 C C . HIS B 1 180 ? -6.023 -9.211 -12.156 1 95.62 180 HIS B C 1
ATOM 4197 O O . HIS B 1 180 ? -6.941 -9.891 -12.617 1 95.62 180 HIS B O 1
ATOM 4203 N N . ARG B 1 181 ? -6.008 -7.926 -12.25 1 93.44 181 ARG B N 1
ATOM 4204 C CA . ARG B 1 181 ? -6.945 -7.188 -13.094 1 93.44 181 ARG B CA 1
ATOM 4205 C C . ARG B 1 181 ? -6.203 -6.254 -14.039 1 93.44 181 ARG B C 1
ATOM 4207 O O . ARG B 1 181 ? -5 -6.406 -14.258 1 93.44 181 ARG B O 1
ATOM 4214 N N . THR B 1 182 ? -7.012 -5.414 -14.727 1 85.25 182 THR B N 1
ATOM 4215 C CA . THR B 1 182 ? -6.383 -4.516 -15.688 1 85.25 182 THR B CA 1
ATOM 4216 C C . THR B 1 182 ? -5.52 -3.477 -14.969 1 85.25 182 THR B C 1
ATOM 4218 O O . THR B 1 182 ? -5.641 -3.293 -13.758 1 85.25 182 THR B O 1
ATOM 4221 N N . LEU B 1 183 ? -4.832 -2.756 -15.758 1 71.38 183 LEU B N 1
ATOM 4222 C CA . LEU B 1 183 ? -3.688 -2.014 -15.242 1 71.38 183 LEU B CA 1
ATOM 4223 C C . LEU B 1 183 ? -4.129 -0.959 -14.234 1 71.38 183 LEU B C 1
ATOM 4225 O O . LEU B 1 183 ? -3.514 -0.812 -13.18 1 71.38 183 LEU B O 1
ATOM 4229 N N . ASP B 1 184 ? -5.223 -0.268 -14.406 1 85.69 184 ASP B N 1
ATOM 4230 C CA . ASP B 1 184 ? -5.621 0.759 -13.445 1 85.69 184 ASP B CA 1
ATOM 4231 C C . ASP B 1 184 ? -6.148 0.134 -12.156 1 85.69 184 ASP B C 1
ATOM 4233 O O . ASP B 1 184 ? -6.066 0.741 -11.086 1 85.69 184 ASP B O 1
ATOM 4237 N N . LEU B 1 185 ? -6.609 -1.116 -12.344 1 91.75 185 LEU B N 1
ATOM 4238 C CA . LEU B 1 185 ? -7.195 -1.827 -11.211 1 91.75 185 LEU B CA 1
ATOM 4239 C C . LEU B 1 185 ? -6.324 -3.012 -10.805 1 91.75 185 LEU B C 1
ATOM 4241 O O . LEU B 1 185 ? -6.785 -3.908 -10.094 1 91.75 185 LEU B O 1
ATOM 4245 N N . ASP B 1 186 ? -5.066 -2.982 -11.188 1 93.69 186 ASP B N 1
ATOM 4246 C CA . ASP B 1 186 ? -4.172 -4.121 -11.016 1 93.69 186 ASP B CA 1
ATOM 4247 C C . ASP B 1 186 ? -3.902 -4.391 -9.539 1 93.69 186 ASP B C 1
ATOM 4249 O O . ASP B 1 186 ? -4.191 -3.549 -8.688 1 93.69 186 ASP B O 1
ATOM 4253 N N . GLY B 1 187 ? -3.42 -5.559 -9.289 1 96.88 187 GLY B N 1
ATOM 4254 C CA . GLY B 1 187 ? -3.184 -6.086 -7.953 1 96.88 187 GLY B CA 1
ATOM 4255 C C . GLY B 1 187 ? -3.244 -7.598 -7.891 1 96.88 187 GLY B C 1
ATOM 4256 O O . GLY B 1 187 ? -3.234 -8.273 -8.922 1 96.88 187 GLY B O 1
ATOM 4257 N N . ILE B 1 188 ? -3.193 -8.078 -6.68 1 98.31 188 ILE B N 1
ATOM 4258 C CA . ILE B 1 188 ? -3.42 -9.484 -6.375 1 98.31 188 ILE B CA 1
ATOM 4259 C C . ILE B 1 188 ? -4.812 -9.664 -5.773 1 98.31 188 ILE B C 1
ATOM 4261 O O . ILE B 1 188 ? -5.195 -8.938 -4.852 1 98.31 188 ILE B O 1
ATOM 4265 N N . TYR B 1 189 ? -5.535 -10.594 -6.328 1 98.25 189 TYR B N 1
ATOM 4266 C CA . TYR B 1 189 ? -6.863 -10.945 -5.828 1 98.25 189 TYR B CA 1
ATOM 4267 C C . TYR B 1 189 ? -6.988 -12.445 -5.609 1 98.25 189 TYR B C 1
ATOM 4269 O O . TYR B 1 189 ? -6.773 -13.234 -6.539 1 98.25 189 TYR B O 1
ATOM 4277 N N . CYS B 1 190 ? -7.387 -12.812 -4.43 1 98.69 190 CYS B N 1
ATOM 4278 C CA . CYS B 1 190 ? -7.523 -14.234 -4.137 1 98.69 190 CYS B CA 1
ATOM 4279 C C . CYS B 1 190 ? -8.984 -14.656 -4.137 1 98.69 190 CYS B C 1
ATOM 4281 O O . CYS B 1 190 ? -9.82 -14.016 -3.494 1 98.69 190 CYS B O 1
ATOM 4283 N N . LEU B 1 191 ? -9.281 -15.695 -4.879 1 98.69 191 LEU B N 1
ATOM 4284 C CA . LEU B 1 191 ? -10.578 -16.359 -4.812 1 98.69 191 LEU B CA 1
ATOM 4285 C C . LEU B 1 191 ? -10.508 -17.578 -3.893 1 98.69 191 LEU B C 1
ATOM 4287 O O . LEU B 1 191 ? -9.555 -18.359 -3.955 1 98.69 191 LEU B O 1
ATOM 4291 N N . LEU B 1 192 ? -11.531 -17.734 -3.076 1 98.88 192 LEU B N 1
ATOM 4292 C CA . LEU B 1 192 ? -11.523 -18.781 -2.064 1 98.88 192 LEU B CA 1
ATOM 4293 C C . LEU B 1 192 ? -12.758 -19.656 -2.184 1 98.88 192 LEU B C 1
ATOM 4295 O O . LEU B 1 192 ? -13.852 -19.172 -2.461 1 98.88 192 LEU B O 1
ATOM 4299 N N . SER B 1 193 ? -12.602 -20.922 -2.047 1 98.81 193 SER B N 1
ATOM 4300 C CA . SER B 1 193 ? -13.711 -21.859 -1.934 1 98.81 193 SER B CA 1
ATOM 4301 C C . SER B 1 193 ? -13.523 -22.797 -0.744 1 98.81 193 SER B C 1
ATOM 4303 O O . SER B 1 193 ? -12.484 -23.453 -0.621 1 98.81 193 SER B O 1
ATOM 4305 N N . ASP B 1 194 ? -14.562 -22.875 0.105 1 98.62 194 ASP B N 1
ATOM 4306 C CA . ASP B 1 194 ? -14.516 -23.734 1.277 1 98.62 194 ASP B CA 1
ATOM 4307 C C . ASP B 1 194 ? -15.492 -24.906 1.136 1 98.62 194 ASP B C 1
ATOM 4309 O O . ASP B 1 194 ? -15.75 -25.625 2.104 1 98.62 194 ASP B O 1
ATOM 4313 N N . ASP B 1 195 ? -16.078 -25.062 -0.049 1 98.19 195 ASP B N 1
ATOM 4314 C CA . ASP B 1 195 ? -17.062 -26.109 -0.274 1 98.19 195 ASP B CA 1
ATOM 4315 C C . ASP B 1 195 ? -16.734 -26.922 -1.52 1 98.19 195 ASP B C 1
ATOM 4317 O O . ASP B 1 195 ? -17.609 -27.203 -2.342 1 98.19 195 ASP B O 1
ATOM 4321 N N . GLN B 1 196 ? -15.461 -27.188 -1.691 1 97.06 196 GLN B N 1
ATOM 4322 C CA . GLN B 1 196 ? -14.938 -28.078 -2.727 1 97.06 196 GLN B CA 1
ATOM 4323 C C . GLN B 1 196 ? -15.219 -27.516 -4.121 1 97.06 196 GLN B C 1
ATOM 4325 O O . GLN B 1 196 ? -15.523 -28.281 -5.047 1 97.06 196 GLN B O 1
ATOM 4330 N N . GLY B 1 197 ? -15.242 -26.188 -4.246 1 97.25 197 GLY B N 1
ATOM 4331 C CA . GLY B 1 197 ? -15.281 -25.531 -5.539 1 97.25 197 GLY B CA 1
ATOM 4332 C C . GLY B 1 197 ? -16.688 -25.234 -6.02 1 97.25 197 GLY B C 1
ATOM 4333 O O . GLY B 1 197 ? -16.891 -24.781 -7.148 1 97.25 197 GLY B O 1
ATOM 4334 N N . GLU B 1 198 ? -17.656 -25.469 -5.18 1 96.94 198 GLU B N 1
ATOM 4335 C CA . GLU B 1 198 ? -19.031 -25.188 -5.57 1 9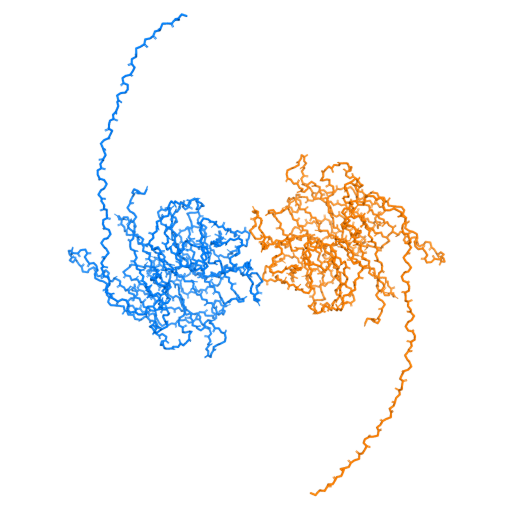6.94 198 GLU B CA 1
ATOM 4336 C C . GLU B 1 198 ? -19.297 -23.688 -5.617 1 96.94 198 GLU B C 1
ATOM 4338 O O . GLU B 1 198 ? -20.016 -23.203 -6.484 1 96.94 198 GLU B O 1
ATOM 4343 N N . ASN B 1 199 ? -18.781 -23.016 -4.633 1 97.94 199 ASN B N 1
ATOM 4344 C CA . ASN B 1 199 ? -18.891 -21.562 -4.598 1 97.94 199 ASN B CA 1
ATOM 4345 C C . ASN B 1 199 ? -17.531 -20.906 -4.387 1 97.94 199 ASN B C 1
ATOM 4347 O O . ASN B 1 199 ? -16.641 -21.484 -3.756 1 97.94 199 ASN B O 1
ATOM 4351 N N . TRP B 1 200 ? -17.438 -19.781 -5.02 1 98.44 200 TRP B N 1
ATOM 4352 C CA . TRP B 1 200 ? -16.203 -19 -4.918 1 98.44 200 TRP B CA 1
ATOM 4353 C C . TRP B 1 200 ? -16.484 -17.578 -4.465 1 98.44 200 TRP B C 1
ATOM 4355 O O . TRP B 1 200 ? -17.516 -17 -4.832 1 98.44 200 TRP B O 1
ATOM 4365 N N . ARG B 1 201 ? -15.594 -17.047 -3.652 1 98.31 201 ARG B N 1
ATOM 4366 C CA . ARG B 1 201 ? -15.719 -15.664 -3.217 1 98.31 201 ARG B CA 1
ATOM 4367 C C . ARG B 1 201 ? -14.367 -14.961 -3.203 1 98.31 201 ARG B C 1
ATOM 4369 O O . ARG B 1 201 ? -13.328 -15.617 -3.135 1 98.31 201 ARG B O 1
ATOM 4376 N N . LEU B 1 202 ? -14.445 -13.688 -3.244 1 98.25 202 LEU B N 1
ATOM 4377 C CA . LEU B 1 202 ? -13.242 -12.883 -3.123 1 98.25 202 LEU B CA 1
ATOM 4378 C C . LEU B 1 202 ? -12.727 -12.891 -1.688 1 98.25 202 LEU B C 1
ATOM 4380 O O . LEU B 1 202 ? -13.492 -12.711 -0.744 1 98.25 202 LEU B O 1
ATOM 4384 N N . GLY B 1 203 ? -11.469 -13.203 -1.506 1 98.38 203 GLY B N 1
ATOM 4385 C CA . GLY B 1 203 ? -10.773 -13.086 -0.236 1 98.38 203 GLY B CA 1
ATOM 4386 C C . GLY B 1 203 ? -9.859 -11.875 -0.171 1 98.38 203 GLY B C 1
ATOM 4387 O O . GLY B 1 203 ? -10.281 -10.75 -0.467 1 98.38 203 GLY B O 1
ATOM 4388 N N . GLY B 1 204 ? -8.648 -12.102 0.194 1 98.06 204 GLY B N 1
ATOM 4389 C CA . GLY B 1 204 ? -7.672 -11.039 0.32 1 98.06 204 GLY B CA 1
ATOM 4390 C C . GLY B 1 204 ? -7.285 -10.422 -1.012 1 98.06 204 GLY B C 1
ATOM 4391 O O . GLY B 1 204 ? -7.242 -11.117 -2.031 1 98.06 204 GLY B O 1
ATOM 4392 N N . ALA B 1 205 ? -6.969 -9.109 -0.963 1 98 205 ALA B N 1
ATOM 4393 C CA . ALA B 1 205 ? -6.477 -8.391 -2.131 1 98 205 ALA B CA 1
ATOM 4394 C C . ALA B 1 205 ? -5.32 -7.465 -1.754 1 98 205 ALA B C 1
ATOM 4396 O O . ALA B 1 205 ? -5.246 -6.98 -0.621 1 98 205 ALA B O 1
ATOM 4397 N N . LEU B 1 206 ? -4.387 -7.32 -2.561 1 98.25 206 LEU B N 1
ATOM 4398 C CA . LEU B 1 206 ? -3.291 -6.355 -2.508 1 98.25 206 LEU B CA 1
ATOM 4399 C C . LEU B 1 206 ? -3.242 -5.52 -3.781 1 98.25 206 LEU B C 1
ATOM 4401 O O . LEU B 1 206 ? -2.766 -5.984 -4.82 1 98.25 206 LEU B O 1
ATOM 4405 N N . ARG B 1 207 ? -3.688 -4.328 -3.703 1 97.44 207 ARG B N 1
ATOM 4406 C CA . ARG B 1 207 ? -3.934 -3.506 -4.883 1 97.44 207 ARG B CA 1
ATOM 4407 C C . ARG B 1 207 ? -2.775 -2.549 -5.137 1 97.44 207 ARG B C 1
ATOM 4409 O O . ARG B 1 207 ? -2.068 -2.158 -4.203 1 97.44 207 ARG B O 1
ATOM 4416 N N . GLY B 1 208 ? -2.586 -2.184 -6.379 1 97.81 208 GLY B N 1
ATOM 4417 C CA . GLY B 1 208 ? -1.572 -1.203 -6.73 1 97.81 208 GLY B CA 1
ATOM 4418 C C . GLY B 1 208 ? -1.863 0.18 -6.18 1 97.81 208 GLY B C 1
ATOM 4419 O O . GLY B 1 208 ? -3.008 0.494 -5.848 1 97.81 208 GLY B O 1
ATOM 4420 N N . ILE B 1 209 ? -0.767 0.967 -6.09 1 98 209 ILE B N 1
ATOM 4421 C CA . ILE B 1 209 ? -0.875 2.346 -5.625 1 98 209 ILE B CA 1
ATOM 4422 C C . ILE B 1 209 ? -0.286 3.291 -6.668 1 98 209 ILE B C 1
ATOM 4424 O O . ILE B 1 209 ? 0.893 3.188 -7.016 1 98 209 ILE B O 1
ATOM 4428 N N . PRO B 1 210 ? -1.079 4.234 -7.18 1 97.19 210 PRO B N 1
ATOM 4429 C CA . PRO B 1 210 ? -2.48 4.516 -6.855 1 97.19 210 PRO B CA 1
ATOM 4430 C C . PRO B 1 210 ? -3.443 3.508 -7.477 1 97.19 210 PRO B C 1
ATOM 4432 O O . PRO B 1 210 ? -3.184 2.984 -8.562 1 97.19 210 PRO B O 1
ATOM 4435 N N . TYR B 1 211 ? -4.496 3.252 -6.801 1 97.31 211 TYR B N 1
ATOM 4436 C CA . TYR B 1 211 ? -5.527 2.346 -7.293 1 97.31 211 TYR B CA 1
ATOM 4437 C C . TYR B 1 211 ? -6.539 3.088 -8.156 1 97.31 211 TYR B C 1
ATOM 4439 O O . TYR B 1 211 ? -6.973 4.188 -7.812 1 97.31 211 TYR B O 1
ATOM 4447 N N . GLY B 1 212 ? -6.895 2.484 -9.297 1 94.56 212 GLY B N 1
ATOM 4448 C CA . GLY B 1 212 ? -7.895 3.057 -10.188 1 94.56 212 GLY B CA 1
ATOM 4449 C C . GLY B 1 212 ? -7.355 4.184 -11.047 1 94.56 212 GLY B C 1
ATOM 4450 O O . GLY B 1 212 ? -8.125 4.949 -11.633 1 94.56 212 GLY B O 1
ATOM 4451 N N . ARG B 1 213 ? -6.035 4.312 -11.07 1 93.69 213 ARG B N 1
ATOM 4452 C CA . ARG B 1 213 ? -5.363 5.348 -11.852 1 93.69 213 ARG B CA 1
ATOM 4453 C C . ARG B 1 213 ? -4.16 4.777 -12.594 1 93.69 213 ARG B C 1
ATOM 4455 O O . ARG B 1 213 ? -3.629 3.732 -12.219 1 93.69 213 ARG B O 1
ATOM 4462 N N . PRO B 1 214 ? -3.758 5.469 -13.633 1 92.69 214 PRO B N 1
ATOM 4463 C CA . PRO B 1 214 ? -2.564 4.996 -14.344 1 92.69 214 PRO B CA 1
ATOM 4464 C C . PRO B 1 214 ? -1.332 4.934 -13.445 1 92.69 214 PRO B C 1
ATOM 4466 O O . PRO B 1 214 ? -1.133 5.809 -12.602 1 92.69 214 PRO B O 1
ATOM 4469 N N . LYS B 1 215 ? -0.533 3.963 -13.695 1 95.62 215 LYS B N 1
ATOM 4470 C CA . LYS B 1 215 ? 0.716 3.779 -12.961 1 95.62 215 LYS B CA 1
ATOM 4471 C C . LYS B 1 215 ? 1.903 4.32 -13.758 1 95.62 215 LYS B C 1
ATOM 4473 O O . LYS B 1 215 ? 1.859 4.387 -14.984 1 95.62 215 LYS B O 1
ATOM 4478 N N . LEU B 1 216 ? 2.883 4.691 -13.016 1 96.38 216 LEU B N 1
ATOM 4479 C CA . LEU B 1 216 ? 4.148 5.125 -13.594 1 96.38 216 LEU B CA 1
ATOM 4480 C C . LEU B 1 216 ? 5.266 4.137 -13.266 1 96.38 216 LEU B C 1
ATOM 4482 O O . LEU B 1 216 ? 5.066 3.213 -12.477 1 96.38 216 LEU B O 1
ATOM 4486 N N . ALA B 1 217 ? 6.414 4.332 -13.938 1 96.5 217 ALA B N 1
ATOM 4487 C CA . ALA B 1 217 ? 7.59 3.537 -13.594 1 96.5 217 ALA B CA 1
ATOM 4488 C C . ALA B 1 217 ? 7.891 3.617 -12.094 1 96.5 217 ALA B C 1
ATOM 4490 O O . ALA B 1 217 ? 7.809 4.691 -11.5 1 96.5 217 ALA B O 1
ATOM 4491 N N . HIS B 1 218 ? 8.078 2.445 -11.469 1 97.56 218 HIS B N 1
ATOM 4492 C CA . HIS B 1 218 ? 8.492 2.287 -10.078 1 97.56 218 HIS B CA 1
ATOM 4493 C C . HIS B 1 218 ? 7.301 2.416 -9.133 1 97.56 218 HIS B C 1
ATOM 4495 O O . HIS B 1 218 ? 7.469 2.414 -7.91 1 97.56 218 HIS B O 1
ATOM 4501 N N . ASP B 1 219 ? 6.098 2.59 -9.688 1 98.06 219 ASP B N 1
ATOM 4502 C CA . ASP B 1 219 ? 4.926 2.504 -8.82 1 98.06 219 ASP B CA 1
ATOM 4503 C C . ASP B 1 219 ? 4.676 1.065 -8.375 1 98.06 219 ASP B C 1
ATOM 4505 O O . ASP B 1 219 ? 5.016 0.12 -9.086 1 98.06 219 ASP B O 1
ATOM 4509 N N . PHE B 1 220 ? 4.117 0.937 -7.23 1 98.44 220 PHE B N 1
ATOM 4510 C CA . PHE B 1 220 ? 3.732 -0.36 -6.688 1 98.44 220 PHE B CA 1
ATOM 4511 C C . PHE B 1 220 ? 2.566 -0.951 -7.473 1 98.44 220 PHE B C 1
ATOM 4513 O O . PHE B 1 220 ? 1.456 -0.416 -7.441 1 98.44 220 PHE B O 1
ATOM 4520 N N . ASN B 1 221 ? 2.83 -2.037 -8.195 1 97.69 221 ASN B N 1
ATOM 4521 C CA . ASN B 1 221 ? 1.842 -2.629 -9.086 1 97.69 221 ASN B CA 1
ATOM 4522 C C . ASN B 1 221 ? 2.041 -4.137 -9.227 1 97.69 221 ASN B C 1
ATOM 4524 O O . ASN B 1 221 ? 2.506 -4.613 -10.266 1 97.69 221 ASN B O 1
ATOM 4528 N N . PRO B 1 222 ? 1.535 -4.855 -8.172 1 97.75 222 PRO B N 1
ATOM 4529 C CA . PRO B 1 222 ? 1.569 -6.312 -8.328 1 97.75 222 PRO B CA 1
ATOM 4530 C C . PRO B 1 222 ? 0.611 -6.812 -9.398 1 97.75 222 PRO B C 1
ATOM 4532 O O . PRO B 1 222 ? -0.491 -6.281 -9.555 1 97.75 222 PRO B O 1
ATOM 4535 N N . ASP B 1 223 ? 1.073 -7.762 -10.094 1 95.81 223 ASP B N 1
ATOM 4536 C CA . ASP B 1 223 ? 0.316 -8.344 -11.195 1 95.81 223 ASP B CA 1
ATOM 4537 C C . ASP B 1 223 ? 0.454 -9.867 -11.211 1 95.81 223 ASP B C 1
ATOM 4539 O O . ASP B 1 223 ? 0.556 -10.5 -10.156 1 95.81 223 ASP B O 1
ATOM 4543 N N . GLU B 1 224 ? 0.16 -10.523 -12.18 1 94.25 224 GLU B N 1
ATOM 4544 C CA . GLU B 1 224 ? 0.266 -11.969 -12.359 1 94.25 224 GLU B CA 1
ATOM 4545 C C . GLU B 1 224 ? 0.989 -12.625 -11.18 1 94.25 224 GLU B C 1
ATOM 4547 O O . GLU B 1 224 ? 2.127 -12.266 -10.867 1 94.25 224 GLU B O 1
ATOM 4552 N N . CYS B 1 225 ? 0.348 -13.609 -10.555 1 96.75 225 CYS B N 1
ATOM 4553 C CA . CYS B 1 225 ? 0.867 -14.109 -9.289 1 96.75 225 CYS B CA 1
ATOM 4554 C C . CYS B 1 225 ? 0.688 -15.617 -9.18 1 96.75 225 CYS B C 1
ATOM 4556 O O . CYS B 1 225 ? -0.113 -16.203 -9.906 1 96.75 225 CYS B O 1
ATOM 4558 N N . GLN B 1 226 ? 1.479 -16.234 -8.383 1 97.31 226 GLN B N 1
ATOM 4559 C CA . GLN B 1 226 ? 1.477 -17.656 -8.07 1 97.31 226 GLN B CA 1
ATOM 4560 C C . GLN B 1 226 ? 1.503 -17.891 -6.559 1 97.31 226 GLN B C 1
ATOM 4562 O O . GLN B 1 226 ? 2.512 -17.625 -5.902 1 97.31 226 GLN B O 1
ATOM 4567 N N . PRO B 1 227 ? 0.383 -18.406 -6.008 1 98.38 227 PRO B N 1
ATOM 4568 C CA . PRO B 1 227 ? 0.38 -18.703 -4.574 1 98.38 227 PRO B CA 1
ATOM 4569 C C . PRO B 1 227 ? 1.054 -20.047 -4.25 1 98.38 227 PRO B C 1
ATOM 4571 O O . PRO B 1 227 ? 1.041 -20.953 -5.07 1 98.38 227 PRO B O 1
ATOM 4574 N N . TYR B 1 228 ? 1.579 -20.172 -3.072 1 97.69 228 TYR B N 1
ATOM 4575 C CA . TYR B 1 228 ? 2.006 -21.438 -2.477 1 97.69 228 TYR B CA 1
ATOM 4576 C C . TYR B 1 228 ? 1.916 -21.375 -0.957 1 97.69 228 TYR B C 1
ATOM 4578 O O . TYR B 1 228 ? 1.86 -20.297 -0.371 1 97.69 228 TYR B O 1
ATOM 4586 N N . GLU B 1 229 ? 1.828 -22.5 -0.398 1 98.25 229 GLU B N 1
ATOM 4587 C CA . GLU B 1 229 ? 1.68 -22.609 1.05 1 98.25 229 GLU B CA 1
ATOM 4588 C C . GLU B 1 229 ? 2.973 -23.094 1.699 1 98.25 229 GLU B C 1
ATOM 4590 O O . GLU B 1 229 ? 3.635 -24 1.181 1 98.25 229 GLU B O 1
ATOM 4595 N N . LEU B 1 230 ? 3.295 -22.516 2.84 1 97.5 230 LEU B N 1
ATOM 4596 C CA . LEU B 1 230 ? 4.453 -22.953 3.615 1 97.5 230 LEU B CA 1
ATOM 4597 C C . LEU B 1 230 ? 4.039 -23.891 4.738 1 97.5 230 LEU B C 1
ATOM 4599 O O . LEU B 1 230 ? 2.854 -23.984 5.07 1 97.5 230 LEU B O 1
ATOM 4603 N N . PRO B 1 231 ? 5.012 -24.562 5.367 1 96 231 PRO B N 1
ATOM 4604 C CA . PRO B 1 231 ? 4.684 -25.578 6.371 1 96 231 PRO B CA 1
ATOM 4605 C C . PRO B 1 231 ? 4.031 -24.984 7.617 1 96 231 PRO B C 1
ATOM 4607 O O . PRO B 1 231 ? 3.383 -25.703 8.383 1 96 231 PRO B O 1
ATOM 4610 N N . ASP B 1 232 ? 4.156 -23.734 7.844 1 96.56 232 ASP B N 1
ATOM 4611 C CA . ASP B 1 232 ? 3.533 -23.109 9.008 1 96.56 232 ASP B CA 1
ATOM 4612 C C . ASP B 1 232 ? 2.086 -22.719 8.711 1 96.56 232 ASP B C 1
ATOM 4614 O O . ASP B 1 232 ? 1.423 -22.109 9.547 1 96.56 232 ASP B O 1
ATOM 4618 N N . GLY B 1 233 ? 1.628 -23.031 7.555 1 97.75 233 GLY B N 1
ATOM 4619 C CA . GLY B 1 233 ? 0.249 -22.766 7.172 1 97.75 233 GLY B CA 1
ATOM 4620 C C . GLY B 1 233 ? 0.06 -21.438 6.473 1 97.75 233 GLY B C 1
ATOM 4621 O O . GLY B 1 233 ? -1.004 -21.172 5.91 1 97.75 233 GLY B O 1
ATOM 4622 N N . SER B 1 234 ? 1.077 -20.625 6.438 1 98 234 SER B N 1
ATOM 4623 C CA . SER B 1 234 ? 0.958 -19.328 5.793 1 98 234 SER B CA 1
ATOM 4624 C C . SER B 1 234 ? 1.047 -19.438 4.277 1 98 234 SER B C 1
ATOM 4626 O O . SER B 1 234 ? 1.536 -20.453 3.756 1 98 234 SER B O 1
ATOM 4628 N N . LEU B 1 235 ? 0.491 -18.484 3.637 1 98.44 235 LEU B N 1
ATOM 4629 C CA . LEU B 1 235 ? 0.538 -18.391 2.182 1 98.44 235 LEU B CA 1
ATOM 4630 C C . LEU B 1 235 ? 1.537 -17.344 1.73 1 98.44 235 LEU B C 1
ATOM 4632 O O . LEU B 1 235 ? 1.637 -16.266 2.344 1 98.44 235 LEU B O 1
ATOM 4636 N N . VAL B 1 236 ? 2.236 -17.672 0.726 1 98.12 236 VAL B N 1
ATOM 4637 C CA . VAL B 1 236 ? 3.018 -16.688 -0.022 1 98.12 236 VAL B CA 1
ATOM 4638 C C . VAL B 1 236 ? 2.426 -16.516 -1.419 1 98.12 236 VAL B C 1
ATOM 4640 O O . VAL B 1 236 ? 2.139 -17.5 -2.107 1 98.12 236 VAL B O 1
ATOM 4643 N N . ILE B 1 237 ? 2.174 -15.312 -1.808 1 98.56 237 ILE B N 1
ATOM 4644 C CA . ILE B 1 237 ? 1.778 -15 -3.178 1 98.56 237 ILE B CA 1
ATOM 4645 C C . ILE B 1 237 ? 2.926 -14.297 -3.898 1 98.56 237 ILE B C 1
ATOM 4647 O O . ILE B 1 237 ? 3.195 -13.117 -3.65 1 98.56 237 ILE B O 1
ATOM 4651 N N . ASN B 1 238 ? 3.555 -15.023 -4.758 1 97.69 238 ASN B N 1
ATOM 4652 C CA . ASN B 1 238 ? 4.648 -14.531 -5.582 1 97.69 238 ASN B CA 1
ATOM 4653 C C . ASN B 1 238 ? 4.133 -13.805 -6.82 1 97.69 238 ASN B C 1
ATOM 4655 O O . ASN B 1 238 ? 3.447 -14.398 -7.656 1 97.69 238 ASN B O 1
ATOM 4659 N N . ALA B 1 239 ? 4.5 -12.492 -6.957 1 98.19 239 ALA B N 1
ATOM 4660 C CA . ALA B 1 239 ? 3.836 -11.727 -8.008 1 98.19 239 ALA B CA 1
ATOM 4661 C C . ALA B 1 239 ? 4.855 -11.008 -8.891 1 98.19 239 ALA B C 1
ATOM 4663 O O . ALA B 1 239 ? 5.938 -10.641 -8.422 1 98.19 239 ALA B O 1
ATOM 4664 N N . ARG B 1 240 ? 4.383 -10.859 -10.125 1 97.12 240 ARG B N 1
ATOM 4665 C CA . ARG B 1 240 ? 5.105 -10.016 -11.07 1 97.12 240 ARG B CA 1
ATOM 4666 C C . ARG B 1 240 ? 5.164 -8.57 -10.586 1 97.12 240 ARG B C 1
ATOM 4668 O O . ARG B 1 240 ? 4.176 -8.039 -10.078 1 97.12 240 ARG B O 1
ATOM 4675 N N . ASN B 1 241 ? 6.344 -7.98 -10.727 1 97.88 241 ASN B N 1
ATOM 4676 C CA . ASN B 1 241 ? 6.578 -6.586 -10.359 1 97.88 241 ASN B CA 1
ATOM 4677 C C . ASN B 1 241 ? 6.523 -5.676 -11.586 1 97.88 241 ASN B C 1
ATOM 4679 O O . ASN B 1 241 ? 7.562 -5.234 -12.078 1 97.88 241 ASN B O 1
ATOM 4683 N N . GLN B 1 242 ? 5.348 -5.293 -12.062 1 96.38 242 GLN B N 1
ATOM 4684 C CA . GLN B 1 242 ? 5.051 -4.734 -13.375 1 96.38 242 GLN B CA 1
ATOM 4685 C C . GLN B 1 242 ? 5.836 -3.447 -13.617 1 96.38 242 GLN B C 1
ATOM 4687 O O . GLN B 1 242 ? 6.223 -3.152 -14.75 1 96.38 242 GLN B O 1
ATOM 4692 N N . ASN B 1 243 ? 6.109 -2.617 -12.594 1 97.06 243 ASN B N 1
ATOM 4693 C CA . ASN B 1 243 ? 6.754 -1.321 -12.766 1 97.06 243 ASN B CA 1
ATOM 4694 C C . ASN B 1 243 ? 8.078 -1.251 -12.016 1 97.06 243 ASN B C 1
ATOM 4696 O O . ASN B 1 243 ? 8.594 -0.161 -11.758 1 97.06 243 ASN B O 1
ATOM 4700 N N . PHE B 1 244 ? 8.562 -2.42 -11.68 1 97.69 244 PHE B N 1
ATOM 4701 C CA . PHE B 1 244 ? 9.883 -2.559 -11.062 1 97.69 244 PHE B CA 1
ATOM 4702 C C . PHE B 1 244 ? 9.969 -1.729 -9.789 1 97.69 244 PHE B C 1
ATOM 4704 O O . PHE B 1 244 ? 10.93 -0.983 -9.594 1 97.69 244 PHE B O 1
ATOM 4711 N N . TYR B 1 245 ? 8.961 -1.815 -8.992 1 98.31 245 TYR B N 1
ATOM 4712 C CA . TYR B 1 245 ? 8.93 -1.164 -7.688 1 98.31 245 TYR B CA 1
ATOM 4713 C C . TYR B 1 245 ? 10.016 -1.724 -6.773 1 98.31 245 TYR B C 1
ATOM 4715 O O . TYR B 1 245 ? 10.141 -2.941 -6.625 1 98.31 245 TYR B O 1
ATOM 4723 N N . HIS B 1 246 ? 10.867 -0.795 -6.129 1 98.19 246 HIS B N 1
ATOM 4724 C CA . HIS B 1 246 ? 11.891 -1.119 -5.133 1 98.19 246 HIS B CA 1
ATOM 4725 C C . HIS B 1 246 ? 13.07 -1.84 -5.77 1 98.19 246 HIS B C 1
ATOM 4727 O O . HIS B 1 246 ? 14.227 -1.477 -5.531 1 98.19 246 HIS B O 1
ATOM 4733 N N . CYS B 1 247 ? 12.828 -2.895 -6.621 1 97.5 247 CYS B N 1
ATOM 4734 C CA . CYS B 1 247 ? 13.852 -3.645 -7.34 1 97.5 247 CYS B CA 1
ATOM 4735 C C . CYS B 1 247 ? 13.242 -4.41 -8.508 1 97.5 247 CYS B C 1
ATOM 4737 O O . CYS B 1 247 ? 12.047 -4.715 -8.508 1 97.5 247 CYS B O 1
ATOM 4739 N N . PRO B 1 248 ? 14.055 -4.645 -9.516 1 98 248 PRO B N 1
ATOM 4740 C CA . PRO B 1 248 ? 13.586 -5.547 -10.57 1 98 248 PRO B CA 1
ATOM 4741 C C . PRO B 1 248 ? 13.57 -7.008 -10.133 1 98 248 PRO B C 1
ATOM 4743 O O . PRO B 1 248 ? 14.352 -7.816 -10.641 1 98 248 PRO B O 1
ATOM 4746 N N . CYS B 1 249 ? 12.719 -7.266 -9.227 1 97.88 249 CYS B N 1
ATOM 4747 C CA . CYS B 1 249 ? 12.602 -8.562 -8.57 1 97.88 249 CYS B CA 1
ATOM 4748 C C . CYS B 1 249 ? 11.141 -8.891 -8.266 1 97.88 249 CYS B C 1
ATOM 4750 O O . CYS B 1 249 ? 10.242 -8.156 -8.672 1 97.88 249 CYS B O 1
ATOM 4752 N N . ARG B 1 250 ? 10.945 -10 -7.625 1 97.75 250 ARG B N 1
ATOM 4753 C CA . ARG B 1 250 ? 9.586 -10.461 -7.348 1 97.75 250 ARG B CA 1
ATOM 4754 C C . ARG B 1 250 ? 8.992 -9.711 -6.16 1 97.75 250 ARG B C 1
ATOM 4756 O O . ARG B 1 250 ? 9.695 -9.375 -5.207 1 97.75 250 ARG B O 1
ATOM 4763 N N . ILE B 1 251 ? 7.695 -9.445 -6.191 1 98.25 251 ILE B N 1
ATOM 4764 C CA . ILE B 1 251 ? 6.922 -9.039 -5.023 1 98.25 251 ILE B CA 1
ATOM 4765 C C . ILE B 1 251 ? 6.414 -10.281 -4.289 1 98.25 251 ILE B C 1
ATOM 4767 O O . ILE B 1 251 ? 5.832 -11.18 -4.902 1 98.25 251 ILE B O 1
ATOM 4771 N N . LEU B 1 252 ? 6.625 -10.312 -2.977 1 97.81 252 LEU B N 1
ATOM 4772 C CA . LEU B 1 252 ? 6.121 -11.406 -2.156 1 97.81 252 LEU B CA 1
ATOM 4773 C C . LEU B 1 252 ? 5.117 -10.898 -1.128 1 97.81 252 LEU B C 1
ATOM 4775 O O . LEU B 1 252 ? 5.477 -10.141 -0.222 1 97.81 252 LEU B O 1
ATOM 4779 N N . ALA B 1 253 ? 3.893 -11.25 -1.325 1 98.38 253 ALA B N 1
ATOM 4780 C CA . ALA B 1 253 ? 2.859 -10.992 -0.325 1 98.38 253 ALA B CA 1
ATOM 4781 C C . ALA B 1 253 ? 2.67 -12.195 0.593 1 98.38 253 ALA B C 1
ATOM 4783 O O . ALA B 1 253 ? 2.947 -13.328 0.202 1 98.38 253 ALA B O 1
ATOM 4784 N N . ARG B 1 254 ? 2.172 -11.961 1.791 1 97.75 254 ARG B N 1
ATOM 4785 C CA . ARG B 1 254 ? 2.006 -13.039 2.762 1 97.75 254 ARG B CA 1
ATOM 4786 C C . ARG B 1 254 ? 0.626 -12.984 3.408 1 97.75 254 ARG B C 1
ATOM 4788 O O . ARG B 1 254 ? 0.105 -11.898 3.682 1 97.75 254 ARG B O 1
ATOM 4795 N N . SER B 1 255 ? 0.026 -14.109 3.625 1 98.69 255 SER B N 1
ATOM 4796 C CA . SER B 1 255 ? -1.225 -14.258 4.363 1 98.69 255 SER B CA 1
ATOM 4797 C C . SER B 1 255 ? -1.105 -15.32 5.449 1 98.69 255 SER B C 1
ATOM 4799 O O . SER B 1 255 ? -0.568 -16.406 5.207 1 98.69 255 SER B O 1
ATOM 4801 N N . TRP B 1 256 ? -1.634 -15.062 6.684 1 98.5 256 TRP B N 1
ATOM 4802 C CA . TRP B 1 256 ? -1.625 -16.016 7.785 1 98.5 256 TRP B CA 1
ATOM 4803 C C . TRP B 1 256 ? -3.037 -16.5 8.102 1 98.5 256 TRP B C 1
ATOM 4805 O O . TRP B 1 256 ? -3.232 -17.312 9 1 98.5 256 TRP B O 1
ATOM 4815 N N . ASP B 1 257 ? -4.023 -16.016 7.328 1 98.81 257 ASP B N 1
ATOM 4816 C CA . ASP B 1 257 ? -5.418 -16.359 7.59 1 98.81 257 ASP B CA 1
ATOM 4817 C C . ASP B 1 257 ? -6.047 -17.047 6.383 1 98.81 257 ASP B C 1
ATOM 4819 O O . ASP B 1 257 ? -7.215 -16.812 6.066 1 98.81 257 ASP B O 1
ATOM 4823 N N . ALA B 1 258 ? -5.25 -17.781 5.621 1 98.81 258 ALA B N 1
ATOM 4824 C CA . ALA B 1 258 ? -5.676 -18.625 4.516 1 98.81 258 ALA B CA 1
ATOM 4825 C C . ALA B 1 258 ? -6.258 -17.797 3.375 1 98.81 258 ALA B C 1
ATOM 4827 O O . ALA B 1 258 ? -7.258 -18.188 2.764 1 98.81 258 ALA B O 1
ATOM 4828 N N . GLY B 1 259 ? -5.695 -16.656 3.139 1 98.81 259 GLY B N 1
ATOM 4829 C CA . GLY B 1 259 ? -6.035 -15.867 1.968 1 98.81 259 GLY B CA 1
ATOM 4830 C C . GLY B 1 259 ? -7.141 -14.859 2.227 1 98.81 259 GLY B C 1
ATOM 4831 O O . GLY B 1 259 ? -7.559 -14.141 1.316 1 98.81 259 GLY B O 1
ATOM 4832 N N . GLU B 1 260 ? -7.594 -14.742 3.482 1 98.81 260 GLU B N 1
ATOM 4833 C CA . GLU B 1 260 ? -8.633 -13.773 3.809 1 98.81 260 GLU B CA 1
ATOM 4834 C C . GLU B 1 260 ? -8.125 -12.344 3.68 1 98.81 260 GLU B C 1
ATOM 4836 O O . GLU B 1 260 ? -8.883 -11.438 3.348 1 98.81 260 GLU B O 1
ATOM 4841 N N . THR B 1 261 ? -6.844 -12.141 3.957 1 98.31 261 THR B N 1
ATOM 4842 C CA . THR B 1 261 ? -6.238 -10.82 3.854 1 98.31 261 THR B CA 1
ATOM 4843 C C . THR B 1 261 ? -4.832 -10.914 3.268 1 98.31 261 THR B C 1
ATOM 4845 O O . THR B 1 261 ? -4.164 -11.938 3.402 1 98.31 261 THR B O 1
ATOM 4848 N N . LEU B 1 262 ? -4.457 -9.867 2.613 1 98.44 262 LEU B N 1
ATOM 4849 C CA . LEU B 1 262 ? -3.094 -9.625 2.152 1 98.44 262 LEU B CA 1
ATOM 4850 C C . LEU B 1 262 ? -2.596 -8.258 2.629 1 98.44 262 LEU B C 1
ATOM 4852 O O . LEU B 1 262 ? -2.576 -7.297 1.858 1 98.44 262 LEU B O 1
ATOM 4856 N N . PRO B 1 263 ? -2.09 -8.211 3.809 1 96.88 263 PRO B N 1
ATOM 4857 C CA . PRO B 1 263 ? -1.723 -6.906 4.367 1 96.88 263 PRO B CA 1
ATOM 4858 C C . PRO B 1 263 ? -0.487 -6.305 3.703 1 96.88 263 PRO B C 1
ATOM 4860 O O . PRO B 1 263 ? 0.529 -6.988 3.549 1 96.88 263 PRO B O 1
ATOM 4863 N N . PRO B 1 264 ? -0.56 -5.047 3.377 1 96.44 264 PRO B N 1
ATOM 4864 C CA . PRO B 1 264 ? 0.594 -4.406 2.74 1 96.44 264 PRO B CA 1
ATOM 4865 C C . PRO B 1 264 ? 1.854 -4.473 3.602 1 96.44 264 PRO B C 1
ATOM 4867 O O . PRO B 1 264 ? 2.967 -4.508 3.07 1 96.44 264 PRO B O 1
ATOM 4870 N N . GLU B 1 265 ? 1.713 -4.531 4.914 1 95.62 265 GLU B N 1
ATOM 4871 C CA . GLU B 1 265 ? 2.859 -4.539 5.816 1 95.62 265 GLU B CA 1
ATOM 4872 C C . GLU B 1 265 ? 3.645 -5.844 5.703 1 95.62 265 GLU B C 1
ATOM 4874 O O . GLU B 1 265 ? 4.781 -5.93 6.172 1 95.62 265 GLU B O 1
ATOM 4879 N N . ALA B 1 266 ? 3.037 -6.809 5.098 1 96.88 266 ALA B N 1
ATOM 4880 C CA . ALA B 1 266 ? 3.684 -8.117 4.98 1 96.88 266 ALA B CA 1
ATOM 4881 C C . ALA B 1 266 ? 4.316 -8.289 3.602 1 96.88 266 ALA B C 1
ATOM 4883 O O . ALA B 1 266 ? 4.805 -9.375 3.271 1 96.88 266 ALA B O 1
ATOM 4884 N N . VAL B 1 267 ? 4.328 -7.262 2.783 1 98.12 267 VAL B N 1
ATOM 4885 C CA . VAL B 1 267 ? 4.938 -7.32 1.458 1 98.12 267 VAL B CA 1
ATOM 4886 C C . VAL B 1 267 ? 6.453 -7.207 1.582 1 98.12 267 VAL B C 1
ATOM 4888 O O . VAL B 1 267 ? 6.961 -6.359 2.32 1 98.12 267 VAL B O 1
ATOM 4891 N N . THR B 1 268 ? 7.152 -8.062 0.958 1 96.69 268 THR B N 1
ATOM 4892 C CA . THR B 1 268 ? 8.609 -8.016 0.89 1 96.69 268 THR B CA 1
ATOM 4893 C C . THR B 1 268 ? 9.086 -8.148 -0.553 1 96.69 268 THR B C 1
ATOM 4895 O O . THR B 1 268 ? 8.297 -8.445 -1.45 1 96.69 268 THR B O 1
ATOM 4898 N N . PHE B 1 269 ? 10.328 -7.812 -0.726 1 96.81 269 PHE B N 1
ATOM 4899 C CA . PHE B 1 269 ? 10.992 -7.918 -2.016 1 96.81 269 PHE B CA 1
ATOM 4900 C C . PHE B 1 269 ? 12.273 -8.742 -1.896 1 96.81 269 PHE B C 1
ATOM 4902 O O . PHE B 1 269 ? 13.055 -8.555 -0.962 1 96.81 269 PHE B O 1
ATOM 4909 N N . ASP B 1 270 ? 12.422 -9.688 -2.742 1 90.25 270 ASP B N 1
ATOM 4910 C CA . ASP B 1 270 ? 13.594 -10.555 -2.709 1 90.25 270 ASP B CA 1
ATOM 4911 C C . ASP B 1 270 ? 14.531 -10.242 -3.875 1 90.25 270 ASP B C 1
ATOM 4913 O O . ASP B 1 270 ? 14.32 -10.719 -4.992 1 90.25 270 ASP B O 1
ATOM 4917 N N . PRO B 1 271 ? 15.617 -9.609 -3.639 1 92.38 271 PRO B N 1
ATOM 4918 C CA . PRO B 1 271 ? 16.516 -9.211 -4.727 1 92.38 271 PRO B CA 1
ATOM 4919 C C . PRO B 1 271 ? 17.203 -10.391 -5.391 1 92.38 271 PRO B C 1
ATOM 4921 O O . PRO B 1 271 ? 17.766 -10.25 -6.48 1 92.38 271 PRO B O 1
ATOM 4924 N N . THR B 1 272 ? 17.156 -11.523 -4.719 1 93.12 272 THR B N 1
ATOM 4925 C CA . THR B 1 272 ? 17.75 -12.711 -5.32 1 93.12 272 THR B CA 1
ATOM 4926 C C . THR B 1 272 ? 16.875 -13.219 -6.469 1 93.12 272 THR B C 1
ATOM 4928 O O . THR B 1 272 ? 17.375 -13.898 -7.371 1 93.12 272 THR B O 1
ATOM 4931 N N . LEU B 1 273 ? 15.633 -12.93 -6.434 1 96.44 273 LEU B N 1
ATOM 4932 C CA . LEU B 1 273 ? 14.719 -13.344 -7.488 1 96.44 273 LEU B CA 1
ATOM 4933 C C . LEU B 1 273 ? 14.586 -12.25 -8.547 1 96.44 273 LEU B C 1
ATOM 4935 O O . LEU B 1 273 ? 13.492 -11.727 -8.766 1 96.44 273 LEU B O 1
ATOM 4939 N N . VAL B 1 274 ? 15.688 -12.047 -9.25 1 97.25 274 VAL B N 1
ATOM 4940 C CA . VAL B 1 274 ? 15.727 -11.047 -10.312 1 97.25 274 VAL B CA 1
ATOM 4941 C C . VAL B 1 274 ? 14.719 -11.406 -11.398 1 97.25 274 VAL B C 1
ATOM 4943 O O . VAL B 1 274 ? 14.617 -12.57 -11.805 1 97.25 274 VAL B O 1
ATOM 4946 N N . ASP B 1 275 ? 13.984 -10.367 -11.898 1 98.12 275 ASP B N 1
ATOM 4947 C CA . ASP B 1 275 ? 12.867 -10.664 -12.781 1 98.12 275 ASP B CA 1
ATOM 4948 C C . ASP B 1 275 ? 12.578 -9.492 -13.719 1 98.12 275 ASP B C 1
ATOM 4950 O O . ASP B 1 275 ? 12.602 -8.336 -13.297 1 98.12 275 ASP B O 1
ATOM 4954 N N . PRO B 1 276 ? 12.273 -9.781 -14.984 1 98.25 276 PRO B N 1
ATOM 4955 C CA . PRO B 1 276 ? 11.977 -8.727 -15.953 1 98.25 276 PRO B CA 1
ATOM 4956 C C . PRO B 1 276 ? 10.477 -8.438 -16.062 1 98.25 276 PRO B C 1
ATOM 4958 O O . PRO B 1 276 ? 9.977 -8.172 -17.156 1 98.25 276 PRO B O 1
ATOM 4961 N N . ALA B 1 277 ? 9.734 -8.633 -14.992 1 97.06 277 ALA B N 1
ATOM 4962 C CA . ALA B 1 277 ? 8.297 -8.375 -14.914 1 97.06 277 ALA B CA 1
ATOM 4963 C C . ALA B 1 277 ? 7.52 -9.312 -15.82 1 97.06 277 ALA B C 1
ATOM 4965 O O . ALA B 1 277 ? 6.816 -8.867 -16.734 1 97.06 277 ALA B O 1
ATOM 4966 N N . VAL B 1 278 ? 7.586 -10.539 -15.523 1 96.44 278 VAL B N 1
ATOM 4967 C CA . VAL B 1 278 ? 6.934 -11.602 -16.281 1 96.44 278 VAL B CA 1
ATOM 4968 C C . VAL B 1 278 ? 6.375 -12.648 -15.32 1 96.44 278 VAL B C 1
ATOM 4970 O O . VAL B 1 278 ? 6.832 -12.766 -14.18 1 96.44 278 VAL B O 1
ATOM 4973 N N . ALA B 1 279 ? 5.34 -13.367 -15.758 1 94.25 279 ALA B N 1
ATOM 4974 C CA . ALA B 1 279 ? 4.746 -14.406 -14.93 1 94.25 279 ALA B CA 1
ATOM 4975 C C . ALA B 1 279 ? 5.77 -15.492 -14.586 1 94.25 279 ALA B C 1
ATOM 4977 O O . ALA B 1 279 ? 6.559 -15.898 -15.438 1 94.25 279 ALA B O 1
ATOM 4978 N N . ALA B 1 280 ? 5.801 -15.969 -13.312 1 96.88 280 ALA B N 1
ATOM 4979 C CA . ALA B 1 280 ? 6.746 -16.969 -12.812 1 96.88 280 ALA B CA 1
ATOM 4980 C C . ALA B 1 280 ? 6.02 -18.141 -12.164 1 96.88 280 ALA B C 1
ATOM 4982 O O . ALA B 1 280 ? 4.828 -18.047 -11.852 1 96.88 280 ALA B O 1
ATOM 4983 N N . GLY B 1 281 ? 6.758 -19.25 -12.047 1 95.62 281 GLY B N 1
ATOM 4984 C CA . GLY B 1 281 ? 6.207 -20.422 -11.383 1 95.62 281 GLY B CA 1
ATOM 4985 C C . GLY B 1 281 ? 6.77 -20.641 -9.984 1 95.62 281 GLY B C 1
ATOM 4986 O O . GLY B 1 281 ? 7.93 -20.312 -9.727 1 95.62 281 GLY B O 1
ATOM 4987 N N . ALA B 1 282 ? 5.953 -21.203 -9.148 1 96.19 282 ALA B N 1
ATOM 4988 C CA . ALA B 1 282 ? 6.418 -21.594 -7.816 1 96.19 282 ALA B CA 1
ATOM 4989 C C . ALA B 1 282 ? 5.594 -22.75 -7.262 1 96.19 282 ALA B C 1
ATOM 4991 O O . ALA B 1 282 ? 4.379 -22.797 -7.457 1 96.19 282 ALA B O 1
ATOM 4992 N N . VAL B 1 283 ? 6.27 -23.656 -6.594 1 94.62 283 VAL B N 1
ATOM 4993 C CA . VAL B 1 283 ? 5.594 -24.766 -5.941 1 94.62 283 VAL B CA 1
ATOM 4994 C C . VAL B 1 283 ? 6.391 -25.219 -4.719 1 94.62 283 VAL B C 1
ATOM 4996 O O . VAL B 1 283 ? 7.59 -24.953 -4.621 1 94.62 283 VAL B O 1
ATOM 4999 N N . VAL B 1 284 ? 5.699 -25.797 -3.795 1 95.69 284 VAL B N 1
ATOM 5000 C CA . VAL B 1 284 ? 6.336 -26.344 -2.602 1 95.69 284 VAL B CA 1
ATOM 5001 C C . VAL B 1 284 ? 6.18 -27.859 -2.58 1 95.69 284 VAL B C 1
ATOM 5003 O O . VAL B 1 284 ? 5.086 -28.375 -2.809 1 95.69 284 VAL B O 1
ATOM 5006 N N . THR B 1 285 ? 7.254 -28.5 -2.402 1 91.12 285 THR B N 1
ATOM 5007 C CA . THR B 1 285 ? 7.246 -29.953 -2.217 1 91.12 285 THR B CA 1
ATOM 5008 C C . THR B 1 285 ? 8.445 -30.391 -1.381 1 91.12 285 THR B C 1
ATOM 5010 O O . THR B 1 285 ? 9.516 -29.797 -1.458 1 91.12 285 THR B O 1
ATOM 5013 N N . ARG B 1 286 ? 8.203 -31.359 -0.467 1 89.12 286 ARG B N 1
ATOM 5014 C CA . ARG B 1 286 ? 9.242 -31.984 0.351 1 89.12 286 ARG B CA 1
ATOM 5015 C C . ARG B 1 286 ? 10.023 -30.938 1.129 1 89.12 286 ARG B C 1
ATOM 5017 O O . ARG B 1 286 ? 11.258 -31 1.19 1 89.12 286 ARG B O 1
ATOM 5024 N N . GLY B 1 287 ? 9.359 -29.906 1.545 1 90.75 287 GLY B N 1
ATOM 5025 C CA . GLY B 1 287 ? 9.961 -28.906 2.408 1 90.75 287 GLY B CA 1
ATOM 5026 C C . GLY B 1 287 ? 10.781 -27.875 1.649 1 90.75 287 GLY B C 1
ATOM 5027 O O . GLY B 1 287 ? 11.492 -27.078 2.256 1 90.75 287 GLY B O 1
ATOM 5028 N N . LEU B 1 288 ? 10.664 -27.938 0.313 1 93 288 LEU B N 1
ATOM 5029 C CA . LEU B 1 288 ? 11.391 -26.984 -0.518 1 93 288 LEU B CA 1
ATOM 5030 C C . LEU B 1 288 ? 10.422 -26.125 -1.331 1 93 288 LEU B C 1
ATOM 5032 O O . LEU B 1 288 ? 9.398 -26.625 -1.808 1 93 288 LEU B O 1
ATOM 5036 N N . VAL B 1 289 ? 10.789 -24.891 -1.472 1 95.94 289 VAL B N 1
ATOM 5037 C CA . VAL B 1 289 ? 10.125 -24.016 -2.434 1 95.94 289 VAL B CA 1
ATOM 5038 C C . VAL B 1 289 ? 10.914 -23.984 -3.742 1 95.94 289 VAL B C 1
ATOM 5040 O O . VAL B 1 289 ? 12.109 -23.688 -3.752 1 95.94 289 VAL B O 1
ATOM 5043 N N . PHE B 1 290 ? 10.281 -24.359 -4.805 1 94.31 290 PHE B N 1
ATOM 5044 C CA . PHE B 1 290 ? 10.859 -24.25 -6.137 1 94.31 290 PHE B CA 1
ATOM 5045 C C . PHE B 1 290 ? 10.289 -23.047 -6.875 1 94.31 290 PHE B C 1
ATOM 5047 O O . PHE B 1 290 ? 9.086 -22.781 -6.801 1 94.31 290 PHE B O 1
ATOM 5054 N N . PHE B 1 291 ? 11.195 -22.359 -7.551 1 96.94 291 PHE B N 1
ATOM 5055 C CA . PHE B 1 291 ? 10.828 -21.125 -8.242 1 96.94 291 PHE B CA 1
ATOM 5056 C C . PHE B 1 291 ? 11.461 -21.078 -9.633 1 96.94 291 PHE B C 1
ATOM 5058 O O . PHE B 1 291 ? 12.648 -21.359 -9.781 1 96.94 291 PHE B O 1
ATOM 5065 N N . SER B 1 292 ? 10.625 -20.641 -10.688 1 96.06 292 SER B N 1
ATOM 5066 C CA . SER B 1 292 ? 11.141 -20.547 -12.055 1 96.06 292 SER B CA 1
ATOM 5067 C C . SER B 1 292 ? 10.805 -19.203 -12.688 1 96.06 292 SER B C 1
ATOM 5069 O O . SER B 1 292 ? 9.68 -18.719 -12.555 1 96.06 292 SER B O 1
ATOM 5071 N N . ASN B 1 293 ? 11.727 -18.578 -13.32 1 97.5 293 ASN B N 1
ATOM 5072 C CA . ASN B 1 293 ? 11.531 -17.359 -14.094 1 97.5 293 ASN B CA 1
ATOM 5073 C C . ASN B 1 293 ? 12.734 -17.062 -14.984 1 97.5 293 ASN B C 1
ATOM 5075 O O . ASN B 1 293 ? 13.797 -17.656 -14.82 1 97.5 293 ASN B O 1
ATOM 5079 N N . PRO B 1 294 ? 12.484 -16.203 -16.078 1 98.12 294 PRO B N 1
ATOM 5080 C CA . PRO B 1 294 ? 13.672 -15.602 -16.672 1 98.12 294 PRO B CA 1
ATOM 5081 C C . PRO B 1 294 ? 14.461 -14.734 -15.695 1 98.12 294 PRO B C 1
ATOM 5083 O O . PRO B 1 294 ? 14.047 -13.617 -15.391 1 98.12 294 PRO B O 1
ATOM 5086 N N . ALA B 1 295 ? 15.617 -15.203 -15.266 1 97.94 295 ALA B N 1
ATOM 5087 C CA . ALA B 1 295 ? 16.406 -14.531 -14.234 1 97.94 295 ALA B CA 1
ATOM 5088 C C . ALA B 1 295 ? 17.234 -13.406 -14.828 1 97.94 295 ALA B C 1
ATOM 5090 O O . ALA B 1 295 ? 18.469 -13.508 -14.906 1 97.94 295 ALA B O 1
ATOM 5091 N N . ASN B 1 296 ? 16.594 -12.375 -15.148 1 97.69 296 ASN B N 1
ATOM 5092 C CA . ASN B 1 296 ? 17.188 -11.172 -15.734 1 97.69 296 ASN B CA 1
ATOM 5093 C C . ASN B 1 296 ? 16.438 -9.922 -15.305 1 97.69 296 ASN B C 1
ATOM 5095 O O . ASN B 1 296 ? 15.211 -9.945 -15.141 1 97.69 296 ASN B O 1
ATOM 5099 N N . ASP B 1 297 ? 17.078 -8.82 -15.18 1 96.31 297 ASP B N 1
ATOM 5100 C CA . ASP B 1 297 ? 16.453 -7.641 -14.578 1 96.31 297 ASP B CA 1
ATOM 5101 C C . ASP B 1 297 ? 15.75 -6.793 -15.641 1 96.31 297 ASP B C 1
ATOM 5103 O O . ASP B 1 297 ? 14.953 -5.914 -15.312 1 96.31 297 ASP B O 1
ATOM 5107 N N . THR B 1 298 ? 16 -7.082 -16.906 1 93.56 298 THR B N 1
ATOM 5108 C CA . THR B 1 298 ? 15.492 -6.156 -17.906 1 93.56 298 THR B CA 1
ATOM 5109 C C . THR B 1 298 ? 14.867 -6.918 -19.078 1 93.56 298 THR B C 1
ATOM 5111 O O . THR B 1 298 ? 13.898 -6.457 -19.688 1 93.56 298 THR B O 1
ATOM 5114 N N . HIS B 1 299 ? 15.547 -8.133 -19.344 1 96.56 299 HIS B N 1
ATOM 5115 C CA . HIS B 1 299 ? 15.125 -8.844 -20.547 1 96.56 299 HIS B CA 1
ATOM 5116 C C . HIS B 1 299 ? 14.555 -10.211 -20.203 1 96.56 299 HIS B C 1
ATOM 5118 O O . HIS B 1 299 ? 15.047 -10.891 -19.297 1 96.56 299 HIS B O 1
ATOM 5124 N N . ARG B 1 300 ? 13.641 -10.602 -21 1 97.5 300 ARG B N 1
ATOM 5125 C CA . ARG B 1 300 ? 13.062 -11.938 -20.875 1 97.5 300 ARG B CA 1
ATOM 5126 C C . ARG B 1 300 ? 13.984 -12.984 -21.469 1 97.5 300 ARG B C 1
ATOM 5128 O O . ARG B 1 300 ? 13.758 -13.461 -22.594 1 97.5 300 ARG B O 1
ATOM 5135 N N . MET B 1 301 ? 14.922 -13.344 -20.688 1 97.81 301 MET B N 1
ATOM 5136 C CA . MET B 1 301 ? 15.922 -14.344 -21.047 1 97.81 301 MET B CA 1
ATOM 5137 C C . MET B 1 301 ? 16.453 -15.055 -19.812 1 97.81 301 MET B C 1
ATOM 5139 O O . MET B 1 301 ? 16.266 -14.586 -18.688 1 97.81 301 MET B O 1
ATOM 5143 N N . ASN B 1 302 ? 17.016 -16.219 -20.047 1 97.75 302 ASN B N 1
ATOM 5144 C CA . ASN B 1 302 ? 17.703 -16.938 -18.984 1 97.75 302 ASN B CA 1
ATOM 5145 C C . ASN B 1 302 ? 16.719 -17.594 -18.016 1 97.75 302 ASN B C 1
ATOM 5147 O O . ASN B 1 302 ? 16.781 -17.344 -16.812 1 97.75 302 ASN B O 1
ATOM 5151 N N . LEU B 1 303 ? 15.906 -18.484 -18.547 1 97.25 303 LEU B N 1
ATOM 5152 C CA . LEU B 1 303 ? 15 -19.234 -17.688 1 97.25 303 LEU B CA 1
ATOM 5153 C C . LEU B 1 303 ? 15.781 -20.062 -16.672 1 97.25 303 LEU B C 1
ATOM 5155 O O . LEU B 1 303 ? 16.625 -20.891 -17.062 1 97.25 303 LEU B O 1
ATOM 5159 N N . THR B 1 304 ? 15.453 -19.844 -15.438 1 97.06 304 THR B N 1
ATOM 5160 C CA . THR B 1 304 ? 16.219 -20.422 -14.344 1 97.06 304 THR B CA 1
ATOM 5161 C C . THR B 1 304 ? 15.305 -21.016 -13.289 1 97.06 304 THR B C 1
ATOM 5163 O O . THR B 1 304 ? 14.219 -20.5 -13.031 1 97.06 304 THR B O 1
ATOM 5166 N N . LEU B 1 305 ? 15.703 -22.188 -12.773 1 95.12 305 LEU B N 1
ATOM 5167 C CA . LEU B 1 305 ? 15.055 -22.812 -11.633 1 95.12 305 LEU B CA 1
ATOM 5168 C C . LEU B 1 305 ? 15.883 -22.609 -10.359 1 95.12 305 LEU B C 1
ATOM 5170 O O . LEU B 1 305 ? 17.094 -22.812 -10.367 1 95.12 305 LEU B O 1
ATOM 5174 N N . ARG B 1 306 ? 15.18 -22.141 -9.32 1 95.38 306 ARG B N 1
ATOM 5175 C CA . ARG B 1 306 ? 15.773 -21.984 -7.996 1 95.38 306 ARG B CA 1
ATOM 5176 C C . ARG B 1 306 ? 14.969 -22.734 -6.938 1 95.38 306 ARG B C 1
ATOM 5178 O O . ARG B 1 306 ? 13.797 -23.047 -7.152 1 95.38 306 ARG B O 1
ATOM 5185 N N . TRP B 1 307 ? 15.648 -23.078 -5.816 1 94.19 307 TRP B N 1
ATOM 5186 C CA . TRP B 1 307 ? 14.898 -23.672 -4.711 1 94.19 307 TRP B CA 1
ATOM 5187 C C . TRP B 1 307 ? 15.492 -23.25 -3.369 1 94.19 307 TRP B C 1
ATOM 5189 O O . TRP B 1 307 ? 16.656 -22.859 -3.291 1 94.19 307 TRP B O 1
ATOM 5199 N N . SER B 1 308 ? 14.688 -23.188 -2.404 1 93.94 308 SER B N 1
ATOM 5200 C CA . SER B 1 308 ? 15.039 -22.844 -1.031 1 93.94 308 SER B CA 1
ATOM 5201 C C . SER B 1 308 ? 14.227 -23.656 -0.032 1 93.94 308 SER B C 1
ATOM 5203 O O . SER B 1 308 ? 13.203 -24.25 -0.39 1 93.94 308 SER B O 1
ATOM 5205 N N . SER B 1 309 ? 14.766 -23.641 1.174 1 92.75 309 SER B N 1
ATOM 5206 C CA . SER B 1 309 ? 13.992 -24.281 2.229 1 92.75 309 SER B CA 1
ATOM 5207 C C . SER B 1 309 ? 12.68 -23.547 2.484 1 92.75 309 SER B C 1
ATOM 5209 O O . SER B 1 309 ? 12.656 -22.312 2.537 1 92.75 309 SER B O 1
ATOM 5211 N N . ALA B 1 310 ? 11.625 -24.312 2.678 1 92.19 310 ALA B N 1
ATOM 5212 C CA . ALA B 1 310 ? 10.312 -23.719 2.945 1 92.19 310 ALA B CA 1
ATOM 5213 C C . ALA B 1 310 ? 10.258 -23.125 4.352 1 92.19 310 ALA B C 1
ATOM 5215 O O . ALA B 1 310 ? 9.414 -22.266 4.641 1 92.19 310 ALA B O 1
ATOM 5216 N N . LYS B 1 311 ? 11.086 -23.5 5.211 1 86.19 311 LYS B N 1
ATOM 5217 C CA . LYS B 1 311 ? 11.148 -22.969 6.57 1 86.19 311 LYS B CA 1
ATOM 5218 C C . LYS B 1 311 ? 11.844 -21.609 6.598 1 86.19 311 LYS B C 1
ATOM 5220 O O . LYS B 1 311 ? 11.578 -20.781 7.484 1 86.19 311 LYS B O 1
ATOM 5225 N N . ASP B 1 312 ? 12.75 -21.406 5.68 1 80.5 312 ASP B N 1
ATOM 5226 C CA . ASP B 1 312 ? 13.453 -20.141 5.508 1 80.5 312 ASP B CA 1
ATOM 5227 C C . ASP B 1 312 ? 13.562 -19.766 4.031 1 80.5 312 ASP B C 1
ATOM 5229 O O . ASP B 1 312 ? 14.641 -19.875 3.438 1 80.5 312 ASP B O 1
ATOM 5233 N N . PRO B 1 313 ? 12.656 -19.297 3.5 1 75.25 313 PRO B N 1
ATOM 5234 C CA . PRO B 1 313 ? 12.609 -19.203 2.039 1 75.25 313 PRO B CA 1
ATOM 5235 C C . PRO B 1 313 ? 13.438 -18.047 1.487 1 75.25 313 PRO B C 1
ATOM 5237 O O . PRO B 1 313 ? 13.461 -17.812 0.275 1 75.25 313 PRO B O 1
ATOM 5240 N N . SER B 1 314 ? 14.234 -17.438 2.293 1 77 314 SER B N 1
ATOM 5241 C CA . SER B 1 314 ? 15.016 -16.297 1.798 1 77 314 SER B CA 1
ATOM 5242 C C . SER B 1 314 ? 16.422 -16.734 1.4 1 77 314 SER B C 1
ATOM 5244 O O . SER B 1 314 ? 17.172 -15.977 0.777 1 77 314 SER B O 1
ATOM 5246 N N . TRP B 1 315 ? 16.734 -18.062 1.588 1 81.56 315 TRP B N 1
ATOM 5247 C CA . TRP B 1 315 ? 18.062 -18.562 1.248 1 81.56 315 TRP B CA 1
ATOM 5248 C C . TRP B 1 315 ? 18 -19.469 0.027 1 81.56 315 TRP B C 1
ATOM 5250 O O . TRP B 1 315 ? 17.922 -20.688 0.162 1 81.56 315 TRP B O 1
ATOM 5260 N N . TRP B 1 316 ? 18.188 -18.906 -1.162 1 89.75 316 TRP B N 1
ATOM 5261 C CA . TRP B 1 316 ? 18.078 -19.641 -2.42 1 89.75 316 TRP B CA 1
ATOM 5262 C C . TRP B 1 316 ? 19.391 -20.344 -2.756 1 89.75 316 TRP B C 1
ATOM 5264 O O . TRP B 1 316 ? 20.469 -19.781 -2.572 1 89.75 316 TRP B O 1
ATOM 5274 N N . GLN B 1 317 ? 19.281 -21.562 -3.193 1 82.12 317 GLN B N 1
ATOM 5275 C CA . GLN B 1 317 ? 20.438 -22.344 -3.613 1 82.12 317 GLN B CA 1
ATOM 5276 C C . GLN B 1 317 ? 20.922 -21.906 -4.996 1 82.12 317 GLN B C 1
ATOM 5278 O O . GLN B 1 317 ? 20.281 -21.078 -5.648 1 82.12 317 GLN B O 1
ATOM 5283 N N . ARG B 1 318 ? 22.062 -22.516 -5.367 1 78.31 318 ARG B N 1
ATOM 5284 C CA . ARG B 1 318 ? 22.594 -22.234 -6.691 1 78.31 318 ARG B CA 1
ATOM 5285 C C . ARG B 1 318 ? 21.562 -22.531 -7.773 1 78.31 318 ARG B C 1
ATOM 5287 O O . ARG B 1 318 ? 21.016 -23.625 -7.824 1 78.31 318 ARG B O 1
ATOM 5294 N N . PRO B 1 319 ? 21.406 -21.609 -8.633 1 88.12 319 PRO B N 1
ATOM 5295 C CA . PRO B 1 319 ? 20.359 -21.75 -9.641 1 88.12 319 PRO B CA 1
ATOM 5296 C C . PRO B 1 319 ? 20.719 -22.734 -10.742 1 88.12 319 PRO B C 1
ATOM 5298 O O . PRO B 1 319 ? 21.891 -22.922 -11.055 1 88.12 319 PRO B O 1
ATOM 5301 N N . LEU B 1 320 ? 19.703 -23.438 -11.227 1 92.06 320 LEU B N 1
ATOM 5302 C CA . LEU B 1 320 ? 19.797 -24.266 -12.422 1 92.06 320 LEU B CA 1
ATOM 5303 C C . LEU B 1 320 ? 19.281 -23.516 -13.648 1 92.06 320 LEU B C 1
ATOM 5305 O O . LEU B 1 320 ? 18.094 -23.234 -13.75 1 92.06 320 LEU B O 1
ATOM 5309 N N . GLN B 1 321 ? 20.203 -23.188 -14.547 1 95.31 321 GLN B N 1
ATOM 5310 C CA . GLN B 1 321 ? 19.797 -22.578 -15.797 1 95.31 321 GLN B CA 1
ATOM 5311 C C . GLN B 1 321 ? 19.125 -23.594 -16.719 1 95.31 321 GLN B C 1
ATOM 5313 O O . GLN B 1 321 ? 19.75 -24.562 -17.141 1 95.31 321 GLN B O 1
ATOM 5318 N N . VAL B 1 322 ? 17.922 -23.375 -17.078 1 94 322 VAL B N 1
ATOM 5319 C CA . VAL B 1 322 ? 17.141 -24.297 -17.906 1 94 322 VAL B CA 1
ATOM 5320 C C . VAL B 1 322 ? 17.25 -23.906 -19.375 1 94 322 VAL B C 1
ATOM 5322 O O . VAL B 1 322 ? 17.328 -24.781 -20.25 1 94 322 VAL B O 1
ATOM 5325 N N . TRP B 1 323 ? 17.234 -22.625 -19.641 1 94.88 323 TRP B N 1
ATOM 5326 C CA . TRP B 1 323 ? 17.344 -22.094 -21 1 94.88 323 TRP B CA 1
ATOM 5327 C C . TRP B 1 323 ? 18.016 -20.719 -20.984 1 94.88 323 TRP B C 1
ATOM 5329 O O . TRP B 1 323 ? 17.531 -19.781 -20.359 1 94.88 323 TRP B O 1
ATOM 5339 N N . ALA B 1 324 ? 19.094 -20.547 -21.703 1 97.06 324 ALA B N 1
ATOM 5340 C CA . ALA B 1 324 ? 19.891 -19.328 -21.656 1 97.06 324 ALA B CA 1
ATOM 5341 C C . ALA B 1 324 ? 19.266 -18.219 -22.484 1 97.06 324 ALA B C 1
ATOM 5343 O O . ALA B 1 324 ? 19.453 -17.031 -22.203 1 97.06 324 ALA B O 1
ATOM 5344 N N . GLY B 1 325 ? 18.453 -18.609 -23.484 1 96.81 325 GLY B N 1
ATOM 5345 C CA . GLY B 1 325 ? 17.969 -17.641 -24.469 1 96.81 325 GLY B CA 1
ATOM 5346 C C . GLY B 1 325 ? 16.672 -16.969 -24.062 1 96.81 325 GLY B C 1
ATOM 5347 O O . GLY B 1 325 ? 16.297 -17 -22.891 1 96.81 325 GLY B O 1
ATOM 5348 N N . PRO B 1 326 ? 16.109 -16.281 -25.078 1 96.88 326 PRO B N 1
ATOM 5349 C CA . PRO B 1 326 ? 14.812 -15.641 -24.828 1 96.88 326 PRO B CA 1
ATOM 5350 C C . PRO B 1 326 ? 13.781 -16.594 -24.219 1 96.88 326 PRO B C 1
ATOM 5352 O O . PRO B 1 326 ? 13.609 -17.703 -24.703 1 96.88 326 PRO B O 1
ATOM 5355 N N . SER B 1 327 ? 13.227 -16.188 -23.125 1 94.94 327 SER B N 1
ATOM 5356 C CA . SER B 1 327 ? 12.234 -16.969 -22.406 1 94.94 327 SER B CA 1
ATOM 5357 C C . SER B 1 327 ? 11.25 -16.062 -21.672 1 94.94 327 SER B C 1
ATOM 5359 O O . SER B 1 327 ? 11.57 -14.914 -21.359 1 94.94 327 SER B O 1
ATOM 5361 N N . GLY B 1 328 ? 10.016 -16.562 -21.469 1 93.88 328 GLY B N 1
ATOM 5362 C CA . GLY B 1 328 ? 8.969 -15.742 -20.891 1 93.88 328 GLY B CA 1
ATOM 5363 C C . GLY B 1 328 ? 8.234 -16.406 -19.75 1 93.88 328 GLY B C 1
ATOM 5364 O O . GLY B 1 328 ? 8.867 -16.844 -18.766 1 93.88 328 GLY B O 1
ATOM 5365 N N . TYR B 1 329 ? 7.004 -16.609 -19.922 1 91.12 329 TYR B N 1
ATOM 5366 C CA . TYR B 1 329 ? 6.129 -17.188 -18.906 1 91.12 329 TYR B CA 1
ATOM 5367 C C . TYR B 1 329 ? 6.578 -18.594 -18.531 1 91.12 329 TYR B C 1
ATOM 5369 O O . TYR B 1 329 ? 6.992 -19.359 -19.391 1 91.12 329 TYR B O 1
ATOM 5377 N N . SER B 1 330 ? 6.492 -18.844 -17.266 1 90.31 330 SER B N 1
ATOM 5378 C CA . SER B 1 330 ? 6.777 -20.203 -16.781 1 90.31 330 SER B CA 1
ATOM 5379 C C . SER B 1 330 ? 5.82 -20.609 -15.672 1 90.31 330 SER B C 1
ATOM 5381 O O . SER B 1 330 ? 5.254 -19.75 -14.992 1 90.31 330 SER B O 1
ATOM 5383 N N . SER B 1 331 ? 5.625 -21.859 -15.523 1 89.75 331 SER B N 1
ATOM 5384 C CA . SER B 1 331 ? 4.809 -22.438 -14.469 1 89.75 331 SER B CA 1
ATOM 5385 C C . SER B 1 331 ? 5.391 -23.766 -13.992 1 89.75 331 SER B C 1
ATOM 5387 O O . SER B 1 331 ? 6.051 -24.469 -14.758 1 89.75 331 SER B O 1
ATOM 5389 N N . LEU B 1 332 ? 5.18 -24.062 -12.758 1 90.06 332 LEU B N 1
ATOM 5390 C CA . LEU B 1 332 ? 5.684 -25.266 -12.125 1 90.06 332 LEU B CA 1
ATOM 5391 C C . LEU B 1 332 ? 4.543 -26.094 -11.531 1 90.06 332 LEU B C 1
ATOM 5393 O O . LEU B 1 332 ? 3.561 -25.531 -11.039 1 90.06 332 LEU B O 1
ATOM 5397 N N . ASP B 1 333 ? 4.719 -27.312 -11.641 1 85.69 333 ASP B N 1
ATOM 5398 C CA . ASP B 1 333 ? 3.877 -28.25 -10.898 1 85.69 333 ASP B CA 1
ATOM 5399 C C . ASP B 1 333 ? 4.676 -29.469 -10.445 1 85.69 333 ASP B C 1
ATOM 5401 O O . ASP B 1 333 ? 5.82 -29.656 -10.859 1 85.69 333 ASP B O 1
ATOM 5405 N N . VAL B 1 334 ? 4.082 -30.25 -9.523 1 85.62 334 VAL B N 1
ATOM 5406 C CA . VAL B 1 334 ? 4.82 -31.391 -8.977 1 85.62 334 VAL B CA 1
ATOM 5407 C C . VAL B 1 334 ? 3.908 -32.594 -8.906 1 85.62 334 VAL B C 1
ATOM 5409 O O . VAL B 1 334 ? 2.723 -32.5 -8.586 1 85.62 334 VAL B O 1
ATOM 5412 N N . LEU B 1 335 ? 4.445 -33.688 -9.367 1 77.94 335 LEU B N 1
ATOM 5413 C CA . LEU B 1 335 ? 3.826 -35 -9.164 1 77.94 335 LEU B CA 1
ATOM 5414 C C . LEU B 1 335 ? 4.504 -35.75 -8.016 1 77.94 335 LEU B C 1
ATOM 5416 O O . LEU B 1 335 ? 5.727 -35.875 -8 1 77.94 335 LEU B O 1
ATOM 5420 N N . GLU B 1 336 ? 3.627 -36.125 -7.07 1 79.62 336 GLU B N 1
ATOM 5421 C CA . GLU B 1 336 ? 4.137 -36.844 -5.902 1 79.62 336 GLU B CA 1
ATOM 5422 C C . GLU B 1 336 ? 3.498 -38.219 -5.777 1 79.62 336 GLU B C 1
ATOM 5424 O O . GLU B 1 336 ? 2.652 -38.438 -4.91 1 79.62 336 GLU B O 1
ATOM 5429 N N . PRO B 1 337 ? 3.941 -39.125 -6.637 1 72 337 PRO B N 1
ATOM 5430 C CA . PRO B 1 337 ? 3.436 -40.5 -6.453 1 72 337 PRO B CA 1
ATOM 5431 C C . PRO B 1 337 ? 3.861 -41.094 -5.117 1 72 337 PRO B C 1
ATOM 5433 O O . PRO B 1 337 ? 4.867 -40.688 -4.535 1 72 337 PRO B O 1
ATOM 5436 N N . PRO B 1 338 ? 2.896 -42.062 -4.824 1 75 338 PRO B N 1
ATOM 5437 C CA . PRO B 1 338 ? 3.295 -42.75 -3.584 1 75 338 PRO B CA 1
ATOM 5438 C C . PRO B 1 338 ? 4.602 -43.531 -3.727 1 75 338 PRO B C 1
ATOM 5440 O O . PRO B 1 338 ? 4.871 -44.094 -4.785 1 75 338 PRO B O 1
ATOM 5443 N N . ARG B 1 339 ? 5.621 -43.594 -2.9 1 76.38 339 ARG B N 1
ATOM 5444 C CA . ARG B 1 339 ? 6.82 -44.406 -2.732 1 76.38 339 ARG B CA 1
ATOM 5445 C C . ARG B 1 339 ? 7.883 -44.031 -3.766 1 76.38 339 ARG B C 1
ATOM 5447 O O . ARG B 1 339 ? 8.797 -44.812 -4.031 1 76.38 339 ARG B O 1
ATOM 5454 N N . GLU B 1 340 ? 7.633 -43.031 -4.578 1 73.31 340 GLU B N 1
ATOM 5455 C CA . GLU B 1 340 ? 8.641 -42.531 -5.516 1 73.31 340 GLU B CA 1
ATOM 5456 C C . GLU B 1 340 ? 8.977 -41.062 -5.234 1 73.31 340 GLU B C 1
ATOM 5458 O O . GLU B 1 340 ? 8.18 -40.344 -4.629 1 73.31 340 GLU B O 1
ATOM 5463 N N . PRO B 1 341 ? 10.164 -40.719 -5.586 1 77.81 341 PRO B N 1
ATOM 5464 C CA . PRO B 1 341 ? 10.484 -39.281 -5.434 1 77.81 341 PRO B CA 1
ATOM 5465 C C . PRO B 1 341 ? 9.594 -38.375 -6.285 1 77.81 341 PRO B C 1
ATOM 5467 O O . PRO B 1 341 ? 9.156 -38.781 -7.363 1 77.81 341 PRO B O 1
ATOM 5470 N N . PRO B 1 342 ? 9.422 -37.188 -5.824 1 83.69 342 PRO B N 1
ATOM 5471 C CA . PRO B 1 342 ? 8.602 -36.25 -6.605 1 83.69 342 PRO B CA 1
ATOM 5472 C C . PRO B 1 342 ? 9.25 -35.875 -7.934 1 83.69 342 PRO B C 1
ATOM 5474 O O . PRO B 1 342 ? 10.477 -35.906 -8.055 1 83.69 342 PRO B O 1
ATOM 5477 N N . THR B 1 343 ? 8.43 -35.594 -8.859 1 79.81 343 THR B N 1
ATOM 5478 C CA . THR B 1 343 ? 8.875 -35.094 -10.156 1 79.81 343 THR B CA 1
ATOM 5479 C C . THR B 1 343 ? 8.328 -33.688 -10.406 1 79.81 343 THR B C 1
ATOM 5481 O O . THR B 1 343 ? 7.121 -33.469 -10.297 1 79.81 343 THR B O 1
ATOM 5484 N N . LEU B 1 344 ? 9.266 -32.812 -10.703 1 86.19 344 LEU B N 1
ATOM 5485 C CA . LEU B 1 344 ? 8.867 -31.438 -11.047 1 86.19 344 LEU B CA 1
ATOM 5486 C C . LEU B 1 344 ? 8.617 -31.297 -12.539 1 86.19 344 LEU B C 1
ATOM 5488 O O . LEU B 1 344 ? 9.375 -31.828 -13.352 1 86.19 344 LEU B O 1
ATOM 5492 N N . TYR B 1 345 ? 7.562 -30.672 -12.844 1 83 345 TYR B N 1
ATOM 5493 C CA . TYR B 1 345 ? 7.266 -30.297 -14.219 1 83 345 TYR B CA 1
ATOM 5494 C C . TYR B 1 345 ? 7.344 -28.797 -14.414 1 83 345 TYR B C 1
ATOM 5496 O O . TYR B 1 345 ? 6.699 -28.031 -13.695 1 83 345 TYR B O 1
ATOM 5504 N N . LEU B 1 346 ? 8.188 -28.391 -15.344 1 86.88 346 LEU B N 1
ATOM 5505 C CA . LEU B 1 346 ? 8.367 -26.984 -15.68 1 86.88 346 LEU B CA 1
ATOM 5506 C C . LEU B 1 346 ? 7.953 -26.719 -17.125 1 86.88 346 LEU B C 1
ATOM 5508 O O . LEU B 1 346 ? 8.523 -27.297 -18.047 1 86.88 346 LEU B O 1
ATOM 5512 N N . ILE B 1 347 ? 6.902 -25.922 -17.328 1 83.81 347 ILE B N 1
ATOM 5513 C CA . ILE B 1 347 ? 6.488 -25.469 -18.656 1 83.81 347 ILE B CA 1
ATOM 5514 C C . ILE B 1 347 ? 6.848 -24 -18.844 1 83.81 347 ILE B C 1
ATOM 5516 O O . ILE B 1 347 ? 6.695 -23.188 -17.922 1 83.81 347 ILE B O 1
ATOM 5520 N N . TYR B 1 348 ? 7.414 -23.672 -20.031 1 86.62 348 TYR B N 1
ATOM 5521 C CA . TYR B 1 348 ? 7.859 -22.297 -20.203 1 86.62 348 TYR B CA 1
ATOM 5522 C C . TYR B 1 348 ? 7.906 -21.906 -21.672 1 86.62 348 TYR B C 1
ATOM 5524 O O . TYR B 1 348 ? 8.016 -22.766 -22.547 1 86.62 348 TYR B O 1
ATOM 5532 N N . GLU B 1 349 ? 7.77 -20.578 -21.859 1 84.25 349 GLU B N 1
ATOM 5533 C CA . GLU B 1 349 ? 7.965 -19.984 -23.172 1 84.25 349 GLU B CA 1
ATOM 5534 C C . GLU B 1 349 ? 9.445 -19.781 -23.469 1 84.25 349 GLU B C 1
ATOM 5536 O O . GLU B 1 349 ? 10.219 -19.406 -22.594 1 84.25 349 GLU B O 1
ATOM 5541 N N . LYS B 1 350 ? 9.766 -20.125 -24.766 1 87.75 350 LYS B N 1
ATOM 5542 C CA . LYS B 1 350 ? 11.164 -19.906 -25.125 1 87.75 350 LYS B CA 1
ATOM 5543 C C . LYS B 1 350 ? 11.297 -19.609 -26.625 1 87.75 350 LYS B C 1
ATOM 5545 O O . LYS B 1 350 ? 10.352 -19.828 -27.391 1 87.75 350 LYS B O 1
ATOM 5550 N N . GLY B 1 351 ? 12.539 -19.094 -26.938 1 90.31 351 GLY B N 1
ATOM 5551 C CA . GLY B 1 351 ? 12.883 -18.891 -28.328 1 90.31 351 GLY B CA 1
ATOM 5552 C C . GLY B 1 351 ? 14.352 -18.594 -28.547 1 90.31 351 GLY B C 1
ATOM 5553 O O . GLY B 1 351 ? 15.141 -18.625 -27.594 1 90.31 351 GLY B O 1
ATOM 5554 N N . ARG B 1 352 ? 14.641 -18.469 -29.844 1 92.25 352 ARG B N 1
ATOM 5555 C CA . ARG B 1 352 ? 16 -18.094 -30.203 1 92.25 352 ARG B CA 1
ATOM 5556 C C . ARG B 1 352 ? 16.141 -16.578 -30.344 1 92.25 352 ARG B C 1
ATOM 5558 O O . ARG B 1 352 ? 17.188 -16.016 -30.016 1 92.25 352 ARG B O 1
ATOM 5565 N N . SER B 1 353 ? 15.086 -15.977 -30.812 1 92.12 353 SER B N 1
ATOM 5566 C CA . SER B 1 353 ? 15.078 -14.531 -31 1 92.12 353 SER B CA 1
ATOM 5567 C C . SER B 1 353 ? 14.062 -13.844 -30.109 1 92.12 353 SER B C 1
ATOM 5569 O O . SER B 1 353 ? 14.32 -12.773 -29.562 1 92.12 353 SER B O 1
ATOM 5571 N N . GLN B 1 354 ? 12.898 -14.5 -30 1 91.06 354 GLN B N 1
ATOM 5572 C CA . GLN B 1 354 ? 11.836 -13.969 -29.156 1 91.06 354 GLN B CA 1
ATOM 5573 C C . GLN B 1 354 ? 11.391 -15.008 -28.125 1 91.06 354 GLN B C 1
ATOM 5575 O O . GLN B 1 354 ? 11.414 -16.203 -28.391 1 91.06 354 GLN B O 1
ATOM 5580 N N . SER B 1 355 ? 10.922 -14.516 -27.016 1 89.69 355 SER B N 1
ATOM 5581 C CA . SER B 1 355 ? 10.594 -15.391 -25.891 1 89.69 355 SER B CA 1
ATOM 5582 C C . SER B 1 355 ? 9.32 -16.172 -26.156 1 89.69 355 SER B C 1
ATOM 5584 O O . SER B 1 355 ? 9.023 -17.156 -25.469 1 89.69 355 SER B O 1
ATOM 5586 N N . ILE B 1 356 ? 8.602 -15.844 -27.234 1 81 356 ILE B N 1
ATOM 5587 C CA . ILE B 1 356 ? 7.262 -16.391 -27.406 1 81 356 ILE B CA 1
ATOM 5588 C C . ILE B 1 356 ? 7.238 -17.328 -28.594 1 81 356 ILE B C 1
ATOM 5590 O O . ILE B 1 356 ? 6.176 -17.609 -29.156 1 81 356 ILE B O 1
ATOM 5594 N N . GLU B 1 357 ? 8.43 -17.875 -29 1 78.69 357 GLU B N 1
ATOM 5595 C CA . GLU B 1 357 ? 8.516 -18.656 -30.219 1 78.69 357 GLU B CA 1
ATOM 5596 C C . GLU B 1 357 ? 7.957 -20.062 -30.016 1 78.69 357 GLU B C 1
ATOM 5598 O O . GLU B 1 357 ? 7.414 -20.672 -30.938 1 78.69 357 GLU B O 1
ATOM 5603 N N . SER B 1 358 ? 8.164 -20.641 -28.812 1 77.81 358 SER B N 1
ATOM 5604 C CA . SER B 1 358 ? 7.723 -22 -28.531 1 77.81 358 SER B CA 1
ATOM 5605 C C . SER B 1 358 ? 7.484 -22.219 -27.047 1 77.81 358 SER B C 1
ATOM 5607 O O . SER B 1 358 ? 7.832 -21.359 -26.234 1 77.81 358 SER B O 1
ATOM 5609 N N . ILE B 1 359 ? 6.801 -23.281 -26.766 1 77.88 359 ILE B N 1
ATOM 5610 C CA . ILE B 1 359 ? 6.605 -23.734 -25.391 1 77.88 359 ILE B CA 1
ATOM 5611 C C . ILE B 1 359 ? 7.348 -25.047 -25.172 1 77.88 359 ILE B C 1
ATOM 5613 O O . ILE B 1 359 ? 7.332 -25.938 -26.031 1 77.88 359 ILE B O 1
ATOM 5617 N N . SER B 1 360 ? 8.016 -25.125 -24.047 1 78 360 SER B N 1
ATOM 5618 C CA . SER B 1 360 ? 8.758 -26.328 -23.719 1 78 360 SER B CA 1
ATOM 5619 C C . SER B 1 360 ? 8.352 -26.875 -22.344 1 78 360 SER B C 1
ATOM 5621 O O . SER B 1 360 ? 7.91 -26.109 -21.484 1 78 360 SER B O 1
ATOM 5623 N N . LEU B 1 361 ? 8.43 -28.156 -22.25 1 79.5 361 LEU B N 1
ATOM 5624 C CA . LEU B 1 361 ? 8.203 -28.844 -20.984 1 79.5 361 LEU B CA 1
ATOM 5625 C C . LEU B 1 361 ? 9.453 -29.594 -20.547 1 79.5 361 LEU B C 1
ATOM 5627 O O . LEU B 1 361 ? 10.062 -30.328 -21.344 1 79.5 361 LEU B O 1
ATOM 5631 N N . VAL B 1 362 ? 9.836 -29.359 -19.312 1 78.94 362 VAL B N 1
ATOM 5632 C CA . VAL B 1 362 ? 10.969 -30.094 -18.75 1 78.94 362 VAL B CA 1
ATOM 5633 C C . VAL B 1 362 ? 10.523 -30.859 -17.5 1 78.94 362 VAL B C 1
ATOM 5635 O O . VAL B 1 362 ? 9.734 -30.344 -16.703 1 78.94 362 VAL B O 1
ATOM 5638 N N . LYS B 1 363 ? 10.93 -32.062 -17.469 1 78.5 363 LYS B N 1
ATOM 5639 C CA . LYS B 1 363 ? 10.719 -32.906 -16.297 1 78.5 363 LYS B CA 1
ATOM 5640 C C . LYS B 1 363 ? 12 -33 -15.469 1 78.5 363 LYS B C 1
ATOM 5642 O O . LYS B 1 363 ? 13.07 -33.281 -16 1 78.5 363 LYS B O 1
ATOM 5647 N N . ILE B 1 364 ? 11.844 -32.719 -14.164 1 79.31 364 ILE B N 1
ATOM 5648 C CA . ILE B 1 364 ? 12.992 -32.781 -13.266 1 79.31 364 ILE B CA 1
ATOM 5649 C C . ILE B 1 364 ? 12.695 -33.75 -12.117 1 79.31 364 ILE B C 1
ATOM 5651 O O . ILE B 1 364 ? 11.812 -33.469 -11.289 1 79.31 364 ILE B O 1
ATOM 5655 N N . SER B 1 365 ? 13.406 -34.844 -12.086 1 78.69 365 SER B N 1
ATOM 5656 C CA . SER B 1 365 ? 13.25 -35.812 -10.984 1 78.69 365 SER B CA 1
ATOM 5657 C C . SER B 1 365 ? 14.008 -35.344 -9.75 1 78.69 365 SER B C 1
ATOM 5659 O O . SER B 1 365 ? 15.195 -35.031 -9.82 1 78.69 365 SER B O 1
ATOM 5661 N N . LEU B 1 366 ? 13.258 -35.156 -8.672 1 78.5 366 LEU B N 1
ATOM 5662 C CA . LEU B 1 366 ? 13.883 -34.688 -7.434 1 78.5 366 LEU B CA 1
ATOM 5663 C C . LEU B 1 366 ? 14.406 -35.875 -6.625 1 78.5 366 LEU B C 1
ATOM 5665 O O . LEU B 1 366 ? 13.617 -36.688 -6.125 1 78.5 366 LEU B O 1
ATOM 5669 N N . SER B 1 367 ? 15.375 -36.625 -7.094 1 64.88 367 SER B N 1
ATOM 5670 C CA . SER B 1 367 ? 15.914 -37.781 -6.371 1 64.88 367 SER B CA 1
ATOM 5671 C C . SER B 1 367 ? 16.578 -37.344 -5.07 1 64.88 367 SER B C 1
ATOM 5673 O O . SER B 1 367 ? 16.938 -36.188 -4.906 1 64.88 367 SER B O 1
ATOM 5675 N N . GLY B 1 368 ? 16.438 -37.938 -3.828 1 50.31 368 GLY B N 1
ATOM 5676 C CA . GLY B 1 368 ? 16.906 -37.812 -2.455 1 50.31 368 GLY B CA 1
ATOM 5677 C C . GLY B 1 368 ? 18.172 -37 -2.328 1 50.31 368 GLY B C 1
ATOM 5678 O O . GLY B 1 368 ? 18.406 -36.344 -1.307 1 50.31 368 GLY B O 1
ATOM 5679 N N . SER B 1 369 ? 19.297 -37.125 -2.969 1 37.88 369 SER B N 1
ATOM 5680 C CA . SER B 1 369 ? 20.469 -36.469 -2.391 1 37.88 369 SER B CA 1
ATOM 5681 C C . SER B 1 369 ? 20.5 -35 -2.754 1 37.88 369 SER B C 1
ATOM 5683 O O . SER B 1 369 ? 20.797 -34.625 -3.896 1 37.88 369 SER B O 1
ATOM 5685 N N . LEU B 1 370 ? 19.5 -34.375 -2.605 1 32.72 370 LEU B N 1
ATOM 5686 C CA . LEU B 1 370 ? 19.812 -32.969 -2.707 1 32.72 370 LEU B CA 1
ATOM 5687 C C . LEU B 1 370 ? 20.891 -32.562 -1.702 1 32.72 370 LEU B C 1
ATOM 5689 O O . LEU B 1 370 ? 20.828 -32.969 -0.54 1 32.72 370 LEU B O 1
#

pLDDT: mean 75.42, std 27.58, range [15.4, 98.88]